Protein 2V6K (pdb70)

B-factor: mean 11.95, std 10.77, range [2.0, 149.64]

InterPro domains:
  IPR004045 Glutathione S-transferase, N-terminal [PF13417] (3-79)
  IPR004045 Glutathione S-transferase, N-terminal [PS50404] (1-80)
  IPR005955 Glutathione S-transferases, class Zeta [TIGR01262] (2-211)
  IPR010987 Glutathione S-transferase, C-terminal-like [PS50405] (85-212)
  IPR034330 Glutathione S-transferases, class Zeta , C-terminal [cd03191] (89-208)
  IPR034333 Glutathione S-transferases, class Zeta , N-terminal [cd03042] (1-73)
  IPR036249 Thioredoxin-like superfamily [SSF52833] (1-84)
  IPR036282 Glutathione S-transferase, C-terminal domain superfamily [SSF47616] (81-210)
  IPR040079 Glutathione transferase family [SFLDS00019] (1-189)

Secondary structure (DSSP, 8-state):
---EEEE-SS-HHHHHHHHHHHHHT---EEEE--TTTTGGGSHHHHHH-TT--S-EEE-SS-EEE-HHHHHHHHHHHS-SS-SS-SSHHHHHHHHHHHHHHHHHTGGGGSHHHHHHHHHHH---HHHHHHHHHHHHHHHHHHHHHHHHH-TT--SSSSTTS--HHHHHHHHHHHHHHHTT---TT-HHHHHHHHHHTTSHHHHHHSGGGSTT--/---EEEE-SS-HHHHHHHHHHHHHT---EEEE--TTTTGGGSHHHHHH-TT--S-EEE-SS-EEE-HHHHHHHHHHHS-SS-SS-SSHHHHHHHHHHHHHHHHHTGGGGSHHHHHHHHHHH---HHHHHHHHHHHHHHHHHHHHHHHHH-TT--SSSSTTS--HHHHHHHHHHHHHHHTT---TT-HHHHHHHHHHHTSHHHHHHSGGGSTT--

Organism: Ralstonia sp. (NCBI:txid54061)

Solvent-accessible surface area: 17285 Å² total; per-residue (Å²): 134,103,15,69,0,33,0,2,44,108,15,27,18,0,6,7,0,0,0,0,0,10,27,18,60,11,114,57,73,40,49,53,10,64,24,43,140,72,50,14,98,116,115,81,9,104,93,58,3,36,23,28,40,16,7,0,0,25,35,39,98,100,24,6,9,17,4,26,1,0,0,17,24,0,27,74,80,77,94,112,60,60,1,19,27,108,80,22,74,2,35,2,56,0,21,4,10,4,9,0,1,2,10,16,0,39,3,0,12,36,84,52,0,6,43,35,0,70,159,75,34,61,11,94,96,76,25,0,47,56,0,0,14,50,10,0,36,42,2,0,80,0,0,19,37,43,4,66,115,42,126,185,51,32,140,6,1,46,21,72,86,24,6,4,0,0,0,11,0,15,6,8,0,83,26,0,122,140,15,152,19,95,17,98,78,8,66,55,0,83,58,0,19,62,14,0,36,125,53,91,12,6,144,118,0,32,16,87,62,13,107,39,30,142,128,98,16,54,0,33,0,3,45,104,14,26,18,0,6,7,0,0,0,0,0,11,26,18,60,11,112,57,71,38,48,53,10,62,24,45,139,72,51,13,97,117,120,80,9,107,93,58,2,35,23,30,40,16,6,0,0,26,37,36,99,101,25,4,10,17,4,27,0,0,0,17,25,0,27,75,79,75,92,112,61,58,1,19,28,107,77,21,79,0,34,2,63,0,21,5,11,4,10,0,1,2,10,16,0,38,3,0,11,35,87,51,0,6,41,35,0,72,159,77,34,62,12,93,96,76,25,0,46,56,0,0,14,52,10,0,35,41,2,0,81,0,0,21,38,43,4,67,114,41,115,173,51,33,123,22,1,41,18,114,79,22,6,5,0,0,0,12,0,15,5,8,0,80,26,0,120,137,16,149,18,92,16,98,75,7,73,56,0,81,58,0,20,58,1,0,34,95,54,90,11,4,144,118,0,32,14,87,62,14,106,38,30,143

CATH classification: 3.40.30.10 (+1 more: 1.20.1050.10)

GO terms:
  GO:1901170 naphthalene catabolic process (P, IDA)
  GO:0050077 maleylpyruvate isomerase activity (F, IDA)

Sequence (428 aa):
AKMKLYNFWRSGTSHRLRIALNLKGVPYEYLAVHLGKEEHLKDAFKALNPQQLVPALDTGAQVLIQSPAIIEWLEEQYPTPALLPADADGRQRVRALAAIVGCDIHPINNRRILEYLRKTFGADEAAINAWCGTWISSAGFDAYEALLAVDPKRGRYSFGDTPTLADCYLVPQVESARRRRFQQVDLTPYPLIRAVDAACGELDAFRRAAPAAQPDSAAKMKLYNFWRSGTSHRLRIALNLKGVPYEYLAVHLGKEEHLKDAFKALNPQQLVPALDTGAQVLIQSPAIIEWLEEQYPTPALLPADADGRQRVRALAAIVGCDIHPINNRRILEYLRKTFGADEAAINAWCGTWISAGFDAYEALLAVDPKRGRYSFGDTPTLADCYLVPQVESARRRRFQVDLTPYPLIRAVDAACGELDAFRRAAPAAQPDSA

Nearest PDB structures (foldseek):
  2jl4-assembly1_B  TM=1.003E+00  e=2.666E-34  Ralstonia sp. U2
  4pxo-assembly1_B  TM=9.660E-01  e=1.598E-17  Methylorubrum extorquens AM1
  3niv-assembly2_C  TM=9.659E-01  e=2.658E-17  Legionella pneumophila subsp. pneumophila str. Philadelphia 1
  3niv-assembly1_B  TM=9.782E-01  e=1.748E-16  Legionella pneumophila subsp. pneumophila str. Philadelphia 1
  3niv-assembly2_D  TM=9.667E-01  e=1.661E-16  Legionella pneumophila subsp. pneumophila str. Philadelphia 1

Structure (mmCIF, N/CA/C/O backbone):
data_2V6K
#
_entry.id   2V6K
#
_cell.length_a   52.659
_cell.length_b   60.340
_cell.length_c   81.680
_cell.angle_alpha   90.00
_cell.angle_beta   93.22
_cell.angle_gamma   90.00
#
_symmetry.space_group_name_H-M   'P 1 21 1'
#
loop_
_entity.id
_entity.type
_entity.pdbx_description
1 polymer 'MALEYLPYRUVATE ISOMERASE'
2 non-polymer GAMMA-GLUTAMYL-S-(1,2-DICARBOXYETHYL)CYSTEINYLGLYCINE
3 non-polymer 'SODIUM ION'
4 non-polymer 'ACETATE ION'
5 water water
#
loop_
_atom_site.group_PDB
_atom_site.id
_atom_site.type_symbol
_atom_site.label_atom_id
_atom_site.label_alt_id
_atom_site.label_comp_id
_atom_site.label_asym_id
_atom_site.label_entity_id
_atom_site.label_seq_id
_atom_site.pdbx_PDB_ins_code
_atom_site.Cartn_x
_atom_site.Cartn_y
_atom_site.Cartn_z
_atom_site.occupancy
_atom_site.B_iso_or_equiv
_atom_site.auth_seq_id
_atom_site.auth_comp_id
_atom_site.auth_asym_id
_atom_site.auth_atom_id
_atom_site.pdbx_PDB_model_num
ATOM 1 N N . ALA A 1 1 ? -13.843 3.186 76.395 1.00 35.93 -1 ALA A N 1
ATOM 2 C CA . ALA A 1 1 ? -13.622 4.331 75.464 1.00 35.17 -1 ALA A CA 1
ATOM 3 C C . ALA A 1 1 ? -12.172 4.797 75.491 1.00 34.18 -1 ALA A C 1
ATOM 4 O O . ALA A 1 1 ? -11.543 4.852 76.551 1.00 35.34 -1 ALA A O 1
ATOM 6 N N . LYS A 1 2 ? -11.649 5.126 74.312 1.00 32.40 0 LYS A N 1
ATOM 7 C CA . LYS A 1 2 ? -10.265 5.585 74.155 1.00 29.53 0 LYS A CA 1
ATOM 8 C C . LYS A 1 2 ? -10.103 6.500 72.939 1.00 25.90 0 LYS A C 1
ATOM 9 O O . LYS A 1 2 ? -10.987 6.567 72.080 1.00 27.30 0 LYS A O 1
ATOM 15 N N . MET A 1 3 ? -8.975 7.205 72.879 1.00 20.53 1 MET A N 1
ATOM 16 C CA . MET A 1 3 ? -8.743 8.190 71.825 1.00 16.35 1 MET A CA 1
ATOM 17 C C . MET A 1 3 ? -8.364 7.582 70.485 1.00 12.67 1 MET A C 1
ATOM 18 O O . MET A 1 3 ? -7.546 6.665 70.407 1.00 11.31 1 MET A O 1
ATOM 23 N N . LYS A 1 4 ? -8.987 8.110 69.437 1.00 8.62 2 LYS A N 1
ATOM 24 C CA . LYS A 1 4 ? -8.779 7.641 68.072 1.00 6.98 2 LYS A CA 1
ATOM 25 C C . LYS A 1 4 ? -8.312 8.814 67.228 1.00 5.90 2 LYS A C 1
ATOM 26 O O . LYS A 1 4 ? -8.989 9.845 67.152 1.00 6.83 2 LYS A O 1
ATOM 32 N N . LEU A 1 5 ? -7.148 8.656 66.608 1.00 5.37 3 LEU A N 1
ATOM 33 C CA . LEU A 1 5 ? -6.575 9.699 65.776 1.00 5.33 3 LEU A CA 1
ATOM 34 C C . LEU A 1 5 ? -6.788 9.387 64.300 1.00 5.01 3 LEU A C 1
ATOM 35 O O . LEU A 1 5 ? -6.171 8.466 63.760 1.00 5.05 3 LEU A O 1
ATOM 40 N N . TYR A 1 6 ? -7.666 10.156 63.660 1.00 4.10 4 TYR A N 1
ATOM 41 C CA . TYR A 1 6 ? -7.907 10.029 62.228 1.00 3.97 4 TYR A CA 1
ATOM 42 C C . TYR A 1 6 ? -6.866 10.867 61.516 1.00 4.20 4 TYR A C 1
ATOM 43 O O . TYR A 1 6 ? -6.854 12.087 61.644 1.00 4.82 4 TYR A O 1
ATOM 52 N N . ASN A 1 7 ? -5.971 10.209 60.789 1.00 4.46 5 ASN A N 1
ATOM 53 C CA . ASN A 1 7 ? -4.819 10.894 60.235 1.00 4.95 5 ASN A CA 1
ATOM 54 C C . ASN A 1 7 ? -4.154 10.089 59.121 1.00 4.95 5 ASN A C 1
ATOM 55 O O . ASN A 1 7 ? -4.675 9.055 58.713 1.00 5.24 5 ASN A O 1
ATOM 60 N N . PHE A 1 8 ? -3.031 10.587 58.610 1.00 4.98 6 PHE A N 1
ATOM 61 C CA . PHE A 1 8 ? -2.370 9.999 57.450 1.00 4.10 6 PHE A CA 1
ATOM 62 C C . PHE A 1 8 ? -0.872 10.128 57.653 1.00 4.76 6 PHE A C 1
ATOM 63 O O . PHE A 1 8 ? -0.404 11.109 58.224 1.00 4.34 6 PHE A O 1
ATOM 71 N N . TRP A 1 9 ? -0.109 9.140 57.193 1.00 4.30 7 TRP A N 1
ATOM 72 C CA . TRP A 1 9 ? 1.330 9.158 57.458 1.00 4.23 7 TRP A CA 1
ATOM 73 C C . TRP A 1 9 ? 2.022 10.411 56.934 1.00 4.47 7 TRP A C 1
ATOM 74 O O . TRP A 1 9 ? 2.688 11.128 57.695 1.00 4.75 7 TRP A O 1
ATOM 85 N N . ARG A 1 10 ? 1.836 10.673 55.644 1.00 4.49 8 ARG A N 1
ATOM 86 C CA . ARG A 1 10 ? 2.509 11.747 54.935 1.00 5.07 8 ARG A CA 1
ATOM 87 C C . ARG A 1 10 ? 1.589 12.962 54.946 1.00 5.50 8 ARG A C 1
ATOM 88 O O . ARG A 1 10 ? 0.997 13.352 53.925 1.00 6.34 8 ARG A O 1
ATOM 96 N N . SER A 1 11 ? 1.454 13.537 56.131 1.00 5.82 9 SER A N 1
ATOM 97 C CA . SER A 1 11 ? 0.580 14.672 56.363 1.00 5.63 9 SER A CA 1
ATOM 98 C C . SER A 1 11 ? 1.205 15.546 57.428 1.00 5.76 9 SER A C 1
ATOM 99 O O . SER A 1 11 ? 1.440 15.084 58.547 1.00 5.84 9 SER A O 1
ATOM 102 N N . GLY A 1 12 ? 1.479 16.799 57.081 1.00 5.28 10 GLY A N 1
ATOM 103 C CA . GLY A 1 12 ? 2.136 17.733 57.988 1.00 5.25 10 GLY A CA 1
ATOM 104 C C . GLY A 1 12 ? 1.352 18.000 59.255 1.00 4.60 10 GLY A C 1
ATOM 105 O O . GLY A 1 12 ? 1.918 18.005 60.342 1.00 5.24 10 GLY A O 1
ATOM 106 N N . THR A 1 13 ? 0.047 18.230 59.123 1.00 4.38 11 THR A N 1
ATOM 107 C CA . THR A 1 13 ? -0.785 18.509 60.293 1.00 4.99 11 THR A CA 1
ATOM 108 C C . THR A 1 13 ? -0.978 17.254 61.136 1.00 5.39 11 THR A C 1
ATOM 109 O O . THR A 1 13 ? -1.101 17.345 62.354 1.00 5.46 11 THR A O 1
ATOM 113 N N . SER A 1 14 ? -1.005 16.084 60.500 1.00 4.90 12 SER A N 1
ATOM 114 C CA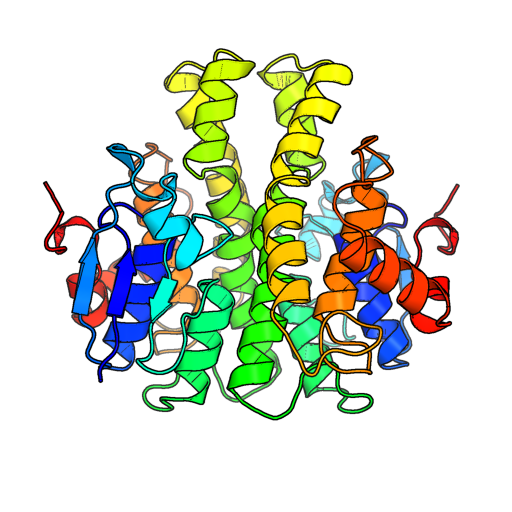 . SER A 1 14 ? -1.059 14.826 61.250 1.00 4.59 12 SER A CA 1
ATOM 115 C C . SER A 1 14 ? 0.221 14.633 62.048 1.00 4.74 12 SER A C 1
ATOM 116 O O . SER A 1 14 ? 0.183 14.307 63.231 1.00 5.17 12 SER A O 1
ATOM 119 N N . HIS A 1 15 ? 1.353 14.820 61.379 1.00 4.49 13 HIS A N 1
ATOM 120 C CA . HIS A 1 15 ? 2.687 14.730 61.969 1.00 4.25 13 HIS A CA 1
ATOM 121 C C . HIS A 1 15 ? 2.804 15.683 63.166 1.00 4.33 13 HIS A C 1
ATOM 122 O O . HIS A 1 15 ? 3.264 15.280 64.244 1.00 4.26 13 HIS A O 1
ATOM 129 N N . ARG A 1 16 ? 2.361 16.927 62.971 1.00 4.50 14 ARG A N 1
ATOM 130 C CA . ARG A 1 16 ? 2.338 17.955 64.010 1.00 4.88 14 ARG A CA 1
ATOM 131 C C . ARG A 1 16 ? 1.626 17.466 65.275 1.00 5.07 14 ARG A C 1
ATOM 132 O O . ARG A 1 16 ? 2.153 17.572 66.390 1.00 5.23 14 ARG A O 1
ATOM 140 N N . LEU A 1 17 ? 0.428 16.924 65.096 1.00 4.42 15 LEU A N 1
ATOM 141 C CA . LEU A 1 17 ? -0.353 16.448 66.227 1.00 4.43 15 LEU A CA 1
ATOM 142 C C . LEU A 1 17 ? 0.243 15.178 66.839 1.00 4.73 15 LEU A C 1
ATOM 143 O O . LEU A 1 17 ? 0.240 15.017 68.068 1.00 5.04 15 LEU A O 1
ATOM 148 N N . ARG A 1 18 ? 0.771 14.289 66.002 1.00 4.31 16 ARG A N 1
ATOM 149 C CA . ARG A 1 18 ? 1.415 13.083 66.526 1.00 4.51 16 ARG A CA 1
ATOM 150 C C . ARG A 1 18 ? 2.579 13.433 67.441 1.00 4.44 16 ARG A C 1
ATOM 151 O O . ARG A 1 18 ? 2.768 12.787 68.471 1.00 5.22 16 ARG A O 1
ATOM 159 N N . ILE A 1 19 ? 3.358 14.454 67.080 1.00 4.44 17 ILE A N 1
ATOM 160 C CA . ILE A 1 19 ? 4.474 14.869 67.936 1.00 3.94 17 ILE A CA 1
ATOM 161 C C . ILE A 1 19 ? 3.954 15.301 69.304 1.00 4.30 17 ILE A C 1
ATOM 162 O O . ILE A 1 19 ? 4.477 14.871 70.329 1.00 4.34 17 ILE A O 1
ATOM 167 N N . ALA A 1 20 ? 2.923 16.139 69.315 1.00 4.60 18 ALA A N 1
ATOM 168 C CA . ALA A 1 20 ? 2.359 16.642 70.569 1.00 4.63 18 ALA A CA 1
ATOM 169 C C . ALA A 1 20 ? 1.811 15.503 71.431 1.00 4.81 18 ALA A C 1
ATOM 170 O O . ALA A 1 20 ? 2.078 15.449 72.635 1.00 5.38 18 ALA A O 1
ATOM 172 N N . LEU A 1 21 ? 1.061 14.587 70.821 1.00 4.55 19 LEU A N 1
ATOM 173 C CA . LEU A 1 21 ? 0.539 13.426 71.543 1.00 4.86 19 LEU A CA 1
ATOM 174 C C . LEU A 1 21 ? 1.663 12.595 72.141 1.00 5.08 19 LEU A C 1
ATOM 175 O O . LEU A 1 21 ? 1.578 12.185 73.299 1.00 5.01 19 LEU A O 1
ATOM 180 N N . ASN A 1 22 ? 2.714 12.354 71.360 1.00 5.18 20 ASN A N 1
ATOM 181 C CA . ASN A 1 22 ? 3.843 11.553 71.836 1.00 5.65 20 ASN A CA 1
ATOM 182 C C . ASN A 1 22 ? 4.605 12.239 72.960 1.00 4.89 20 ASN A C 1
ATOM 183 O O . ASN A 1 22 ? 5.014 11.582 73.922 1.00 5.84 20 ASN A O 1
ATOM 188 N N . LEU A 1 23 ? 4.785 13.553 72.859 1.00 5.25 21 LEU A N 1
ATOM 189 C CA . LEU A 1 23 ? 5.466 14.286 73.921 1.00 6.29 21 LEU A CA 1
ATOM 190 C C . LEU A 1 23 ? 4.695 14.186 75.231 1.00 6.57 21 LEU A C 1
ATOM 191 O O . LEU A 1 23 ? 5.295 14.096 76.304 1.00 7.57 21 LEU A O 1
ATOM 196 N N . LYS A 1 24 ? 3.369 14.174 75.141 1.00 5.94 22 LYS A N 1
ATOM 197 C CA . LYS A 1 24 ? 2.515 14.049 76.321 1.00 5.19 22 LYS A CA 1
ATOM 198 C C . LYS A 1 24 ? 2.392 12.606 76.815 1.00 6.00 22 LYS A C 1
ATOM 199 O O . LYS A 1 24 ? 1.898 12.366 77.915 1.00 6.63 22 LYS A O 1
ATOM 205 N N . GLY A 1 25 ? 2.825 11.647 75.998 1.00 5.74 23 GLY A N 1
ATOM 206 C CA . GLY A 1 25 ? 2.712 10.225 76.344 1.00 5.97 23 GLY A CA 1
ATOM 207 C C . GLY A 1 25 ? 1.274 9.735 76.361 1.00 6.67 23 GLY A C 1
ATOM 208 O O . GLY A 1 25 ? 0.934 8.787 77.070 1.00 6.88 23 GLY A O 1
ATOM 209 N N . VAL A 1 26 ? 0.426 10.391 75.576 1.00 7.13 24 VAL A N 1
ATOM 210 C CA . VAL A 1 26 ? -0.991 10.060 75.506 1.00 8.82 24 VAL A CA 1
ATOM 211 C C . VAL A 1 26 ? -1.209 8.941 74.484 1.00 9.25 24 VAL A C 1
ATOM 212 O O . VAL A 1 26 ? -0.859 9.109 73.311 1.00 10.78 24 VAL A O 1
ATOM 216 N N . PRO A 1 27 ? -1.784 7.800 74.924 1.00 9.81 25 PRO A N 1
ATOM 217 C CA . PRO A 1 27 ? -2.042 6.700 73.993 1.00 9.82 25 PRO A CA 1
ATOM 218 C C . PRO A 1 27 ? -3.190 7.024 73.041 1.00 9.43 25 PRO A C 1
ATOM 219 O O . PRO A 1 27 ? -4.122 7.741 73.410 1.00 10.34 25 PRO A O 1
ATOM 223 N N . TYR A 1 28 ? -3.112 6.502 71.823 1.00 9.32 26 TYR A N 1
ATOM 224 C CA . TYR A 1 28 ? -4.176 6.691 70.843 1.00 8.88 26 TYR A CA 1
ATOM 225 C C . TYR A 1 28 ? -4.179 5.567 69.834 1.00 8.97 26 TYR A C 1
ATOM 226 O O . TYR A 1 28 ? -3.134 4.978 69.549 1.00 9.41 26 TYR A O 1
ATOM 235 N N . GLU A 1 29 ? -5.364 5.276 69.306 1.00 8.15 27 GLU A N 1
ATOM 236 C CA . GLU A 1 29 ? -5.500 4.358 68.185 1.00 8.06 27 GLU A CA 1
ATOM 237 C C . GLU A 1 29 ? -5.288 5.136 66.895 1.00 7.59 27 GLU A C 1
ATOM 238 O O . GLU A 1 29 ? -5.889 6.190 66.696 1.00 8.43 27 GLU A O 1
ATOM 244 N N . TYR A 1 30 ? -4.428 4.610 66.030 1.00 6.95 28 TYR A N 1
ATOM 245 C CA . TYR A 1 30 ? -4.129 5.230 64.743 1.00 6.79 28 TYR A CA 1
ATOM 246 C C . TYR A 1 30 ? -5.144 4.750 63.716 1.00 6.11 28 TYR A C 1
ATOM 247 O O . TYR A 1 30 ? -5.180 3.564 63.377 1.00 6.95 28 TYR A O 1
ATOM 256 N N . LEU A 1 31 ? -5.968 5.674 63.227 1.00 5.98 29 LEU A N 1
ATOM 257 C CA . LEU A 1 31 ? -6.944 5.347 62.203 1.00 6.91 29 LEU A CA 1
ATOM 258 C C . LEU A 1 31 ? -6.589 6.082 60.923 1.00 6.46 29 LEU A C 1
ATOM 259 O O . LEU A 1 31 ? -6.764 7.299 60.806 1.00 6.53 29 LEU A O 1
ATOM 264 N N . ALA A 1 32 ? -6.066 5.326 59.966 1.00 6.43 30 ALA A N 1
ATOM 265 C CA . ALA A 1 32 ? -5.584 5.887 58.717 1.00 6.28 30 ALA A CA 1
ATOM 266 C C . ALA A 1 32 ? -6.740 6.341 57.849 1.00 6.15 30 ALA A C 1
ATOM 267 O O . ALA A 1 32 ? -7.716 5.611 57.654 1.00 6.98 30 ALA A O 1
ATOM 269 N N . VAL A 1 33 ? -6.616 7.561 57.344 1.00 5.06 31 VAL A N 1
ATOM 270 C CA . VAL A 1 33 ? -7.527 8.096 56.350 1.00 5.43 31 VAL A CA 1
ATOM 271 C C . VAL A 1 33 ? -6.649 8.361 55.138 1.00 5.75 31 VAL A C 1
ATOM 272 O O . VAL A 1 33 ? -5.798 9.254 55.155 1.00 6.44 31 VAL A O 1
ATOM 276 N N . HIS A 1 34 ? -6.831 7.549 54.098 1.00 4.95 32 HIS A N 1
ATOM 277 C CA . HIS A 1 34 ? -5.920 7.576 52.963 1.00 4.99 32 HIS A CA 1
ATOM 278 C C . HIS A 1 34 ? -6.224 8.745 52.031 1.00 5.14 32 HIS A C 1
ATOM 279 O O . HIS A 1 34 ? -7.170 8.701 51.240 1.00 5.15 32 HIS A O 1
ATOM 286 N N . LEU A 1 35 ? -5.421 9.797 52.138 1.00 4.56 33 LEU A N 1
ATOM 287 C CA . LEU A 1 35 ? -5.659 11.016 51.373 1.00 5.07 33 LEU A CA 1
ATOM 288 C C . LEU A 1 35 ? -5.443 10.833 49.879 1.00 4.94 33 LEU A C 1
ATOM 289 O O . LEU A 1 35 ? -6.103 11.485 49.074 1.00 5.24 33 LEU A O 1
ATOM 294 N N . GLY A 1 36 ? -4.521 9.945 49.513 1.00 5.39 34 GLY A N 1
ATOM 295 C CA . GLY A 1 36 ? -4.281 9.653 48.097 1.00 5.14 34 GLY A CA 1
ATOM 296 C C . GLY A 1 36 ? -5.491 9.010 47.436 1.00 4.76 34 GLY A C 1
ATOM 297 O O . GLY A 1 36 ? -5.797 9.276 46.267 1.00 5.19 34 GLY A O 1
ATOM 298 N N . LYS A 1 37 ? -6.178 8.157 48.195 1.00 4.47 35 LYS A N 1
ATOM 299 C CA . LYS A 1 37 ? -7.424 7.529 47.756 1.00 4.75 35 LYS A CA 1
ATOM 300 C C . LYS A 1 37 ? -8.620 8.448 47.989 1.00 5.04 35 LYS A C 1
ATOM 301 O O . LYS A 1 37 ? -9.764 8.055 47.745 1.00 6.58 35 LYS A O 1
ATOM 307 N N . GLU A 1 38 ? -8.349 9.657 48.488 1.00 5.17 36 GLU A N 1
ATOM 308 C CA . GLU A 1 38 ? -9.375 10.668 48.771 1.00 6.25 36 GLU A CA 1
ATOM 309 C C . GLU A 1 38 ? -10.452 10.179 49.750 1.00 5.82 36 GLU A C 1
ATOM 310 O O . GLU A 1 38 ? -11.625 10.559 49.667 1.00 6.40 36 GLU A O 1
ATOM 316 N N . GLU A 1 39 ? -10.022 9.365 50.711 1.00 5.33 37 GLU A N 1
ATOM 317 C CA . GLU A 1 39 ? -10.932 8.855 51.735 1.00 5.09 37 GLU A CA 1
ATOM 318 C C . GLU A 1 39 ? -11.517 9.963 52.599 1.00 6.09 37 GLU A C 1
ATOM 319 O O . GLU A 1 39 ? -12.629 9.826 53.120 1.00 7.05 37 GLU A O 1
ATOM 325 N N . HIS A 1 40 ? -10.783 11.066 52.727 1.00 4.93 38 HIS A N 1
ATOM 326 C CA . HIS A 1 40 ? -11.258 12.200 53.505 1.00 5.56 38 HIS A CA 1
ATOM 327 C C . HIS A 1 40 ? -12.418 12.924 52.838 1.00 6.02 38 HIS A C 1
ATOM 328 O O . HIS A 1 40 ? -13.148 13.657 53.505 1.00 6.56 38 HIS A O 1
ATOM 335 N N . LEU A 1 41 ? -12.596 12.698 51.536 1.00 6.06 39 LEU A N 1
ATOM 336 C CA . LEU A 1 41 ? -13.637 13.380 50.772 1.00 6.97 39 LEU A CA 1
ATOM 337 C C . LEU A 1 41 ? -14.917 12.552 50.676 1.00 7.63 39 LEU A C 1
ATOM 338 O O . LEU A 1 41 ? -15.880 12.962 50.018 1.00 9.13 39 LEU A O 1
ATOM 343 N N . LYS A 1 42 ? -14.928 11.404 51.352 1.00 7.76 40 LYS A N 1
ATOM 344 C CA . LYS A 1 42 ? -16.107 10.539 51.406 1.00 8.79 40 LYS A CA 1
ATOM 345 C C . LYS A 1 42 ? -17.047 10.959 52.529 1.00 8.95 40 LYS A C 1
ATOM 346 O O . LYS A 1 42 ? -16.623 11.584 53.499 1.00 9.19 40 LYS A O 1
ATOM 352 N N . ASP A 1 43 ? -18.323 10.597 52.396 1.00 9.33 41 ASP A N 1
ATOM 353 C CA . ASP A 1 43 ? -19.338 10.963 53.384 1.00 9.54 41 ASP A CA 1
ATOM 354 C C . ASP A 1 43 ? -19.059 10.399 54.776 1.00 9.12 41 ASP A C 1
ATOM 355 O O . ASP A 1 43 ? -19.398 11.032 55.775 1.00 9.53 41 ASP A O 1
ATOM 360 N N . ALA A 1 44 ? -18.438 9.222 54.839 1.00 8.83 42 ALA A N 1
ATOM 361 C CA . ALA A 1 44 ? -18.099 8.607 56.124 1.00 9.35 42 ALA A CA 1
ATOM 362 C C . ALA A 1 44 ? -17.174 9.501 56.948 1.00 9.16 42 ALA A C 1
ATOM 363 O O . ALA A 1 44 ? -17.376 9.666 58.152 1.00 10.42 42 ALA A O 1
ATOM 365 N N . PHE A 1 45 ? -16.171 10.093 56.306 1.00 8.37 43 PHE A N 1
ATOM 366 C CA . PHE A 1 45 ? -15.305 11.019 57.028 1.00 8.00 43 PHE A CA 1
ATOM 367 C C . PHE A 1 45 ? -15.981 12.366 57.289 1.00 8.26 43 PHE A C 1
ATOM 368 O O . PHE A 1 45 ? -15.752 12.980 58.330 1.00 8.07 43 PHE A O 1
ATOM 376 N N . LYS A 1 46 ? -16.830 12.810 56.364 1.00 8.36 44 LYS A N 1
ATOM 377 C CA . LYS A 1 46 ? -17.584 14.054 56.556 1.00 8.89 44 LYS A CA 1
ATOM 378 C C . LYS A 1 46 ? -18.444 14.002 57.822 1.00 9.47 44 LYS A C 1
ATOM 379 O O . LYS A 1 46 ? -18.586 15.002 58.529 1.00 10.35 44 LYS A O 1
ATOM 385 N N . ALA A 1 47 ? -19.000 12.827 58.108 1.00 9.78 45 ALA A N 1
ATOM 386 C CA . ALA A 1 47 ? -19.810 12.621 59.308 1.00 9.69 45 ALA A CA 1
ATOM 387 C C . ALA A 1 47 ? -19.008 12.852 60.588 1.00 11.22 45 ALA A C 1
ATOM 388 O O . ALA A 1 47 ? -19.566 13.270 61.603 1.00 12.71 45 ALA A O 1
ATOM 390 N N . LEU A 1 48 ? -17.707 12.577 60.533 1.00 11.10 46 LEU A N 1
ATOM 391 C CA . LEU A 1 48 ? -16.817 12.804 61.666 1.00 11.73 46 LEU A CA 1
ATOM 392 C C . LEU A 1 48 ? -16.358 14.257 61.702 1.00 11.20 46 LEU A C 1
ATOM 393 O O . LEU A 1 48 ? -16.384 14.895 62.756 1.00 12.62 46 LEU A O 1
ATOM 398 N N . ASN A 1 49 ? -15.953 14.770 60.539 1.00 9.28 47 ASN A N 1
ATOM 399 C CA . ASN A 1 49 ? -15.410 16.117 60.399 1.00 7.72 47 ASN A CA 1
ATOM 400 C C . ASN A 1 49 ? -15.985 16.815 59.163 1.00 8.11 47 ASN A C 1
ATOM 401 O O . ASN A 1 49 ? -15.607 16.485 58.039 1.00 7.48 47 ASN A O 1
ATOM 406 N N . PRO A 1 50 ? -16.866 17.816 59.361 1.00 8.73 48 PRO A N 1
ATOM 407 C CA . PRO A 1 50 ? -17.514 18.408 58.187 1.00 8.43 48 PRO A CA 1
ATOM 408 C C . PRO A 1 50 ? -16.532 19.145 57.276 1.00 7.93 48 PRO A C 1
ATOM 409 O O . PRO A 1 50 ? -16.830 19.383 56.103 1.00 8.66 48 PRO A O 1
ATOM 413 N N . GLN A 1 51 ? -15.370 19.498 57.815 1.00 5.99 49 GLN A N 1
ATOM 414 C CA . GLN A 1 51 ? -14.344 20.163 57.035 1.00 5.52 49 GLN A CA 1
ATOM 415 C C . GLN A 1 51 ? -13.582 19.201 56.109 1.00 5.85 49 GLN A C 1
ATOM 416 O O . GLN A 1 51 ? -12.935 19.634 55.156 1.00 6.07 49 GLN A O 1
ATOM 422 N N . GLN A 1 52 ? -13.654 17.903 56.395 1.00 5.64 50 GLN A N 1
ATOM 423 C CA . GLN A 1 52 ? -13.043 16.878 55.536 1.00 6.06 50 GLN A CA 1
ATOM 424 C C . GLN A 1 52 ? -11.543 17.093 55.320 1.00 6.22 50 GLN A C 1
ATOM 425 O O . GLN A 1 52 ? -11.020 17.002 54.203 1.00 7.00 50 GLN A O 1
ATOM 431 N N . LEU A 1 53 ? -10.860 17.387 56.423 1.00 6.03 51 LEU A N 1
ATOM 432 C CA . LEU A 1 53 ? -9.402 17.462 56.464 1.00 6.29 51 LEU A CA 1
ATOM 433 C C . LEU A 1 53 ? -8.901 16.658 57.652 1.00 6.12 51 LEU A C 1
ATOM 434 O O . LEU A 1 53 ? -9.666 16.356 58.576 1.00 7.55 51 LEU A O 1
ATOM 439 N N . VAL A 1 54 ? -7.621 16.303 57.625 1.00 5.62 52 VAL A N 1
ATOM 440 C CA . VAL A 1 54 ? -7.014 15.603 58.759 1.00 5.64 52 VAL A CA 1
ATOM 441 C C . VAL A 1 54 ? -6.002 16.505 59.470 1.00 5.75 52 VAL A C 1
ATOM 442 O O . VAL A 1 54 ? -5.444 17.417 58.856 1.00 5.30 52 VAL A O 1
ATOM 446 N N . PRO A 1 55 ? -5.761 16.267 60.769 1.00 5.08 53 PRO A N 1
ATOM 447 C CA . PRO A 1 55 ? -6.315 15.222 61.623 1.00 4.94 53 PRO A CA 1
ATOM 448 C C . PRO A 1 55 ? -7.640 15.574 62.289 1.00 4.98 53 PRO A C 1
ATOM 449 O O . PRO A 1 55 ? -8.024 16.743 62.355 1.00 6.26 53 PRO A O 1
ATOM 453 N N . ALA A 1 56 ? -8.311 14.536 62.779 1.00 6.03 54 ALA A N 1
ATOM 454 C CA . ALA A 1 56 ? -9.411 14.676 63.718 1.00 5.25 54 ALA A CA 1
ATOM 455 C C . ALA A 1 56 ? -9.129 13.720 64.861 1.00 5.43 54 ALA A C 1
ATOM 456 O O . ALA A 1 56 ? -8.596 12.634 64.649 1.00 6.28 54 ALA A O 1
ATOM 458 N N . LEU A 1 57 ? -9.478 14.130 66.074 1.00 5.52 55 LEU A N 1
ATOM 459 C CA . LEU A 1 57 ? -9.198 13.331 67.255 1.00 5.44 55 LEU A CA 1
ATOM 460 C C . LEU A 1 57 ? -10.497 13.031 67.983 1.00 5.12 55 LEU A C 1
ATOM 461 O O . LEU A 1 57 ? -11.134 13.935 68.534 1.00 5.38 55 LEU A O 1
ATOM 466 N N . ASP A 1 58 ? -10.892 11.761 67.974 1.00 6.09 56 ASP A N 1
ATOM 467 C CA . ASP A 1 58 ? -12.052 11.323 68.728 1.00 7.66 56 ASP A CA 1
ATOM 468 C C . ASP A 1 58 ? -11.568 11.016 70.136 1.00 8.32 56 ASP A C 1
ATOM 469 O O . ASP A 1 58 ? -10.767 10.105 70.333 1.00 9.43 56 ASP A O 1
ATOM 474 N N . THR A 1 59 ? -12.041 11.790 71.111 1.00 8.85 57 THR A N 1
ATOM 475 C CA . THR A 1 59 ? -11.623 11.607 72.500 1.00 11.26 57 THR A CA 1
ATOM 476 C C . THR A 1 59 ? -12.327 10.429 73.164 1.00 12.50 57 THR A C 1
ATOM 477 O O . THR A 1 59 ? -11.939 10.000 74.252 1.00 14.12 57 THR A O 1
ATOM 481 N N . GLY A 1 60 ? -13.356 9.911 72.501 1.00 13.08 58 GLY A N 1
ATOM 482 C CA . GLY A 1 60 ? -14.226 8.892 73.081 1.00 14.83 58 GLY A CA 1
ATOM 483 C C . GLY A 1 60 ? -15.550 9.509 73.486 1.00 16.04 58 GLY A C 1
ATOM 484 O O . GLY A 1 60 ? -16.551 8.806 73.647 1.00 17.34 58 GLY A O 1
ATOM 485 N N . ALA A 1 61 ? -15.544 10.829 73.660 1.00 16.61 59 ALA A N 1
ATOM 486 C CA . ALA A 1 61 ? -16.742 11.590 73.997 1.00 17.83 59 ALA A CA 1
ATOM 487 C C . ALA A 1 61 ? -17.185 12.486 72.839 1.00 18.04 59 ALA A C 1
ATOM 488 O O . ALA A 1 61 ? -18.382 12.683 72.624 1.00 19.08 59 ALA A O 1
ATOM 490 N N . GLN A 1 62 ? -16.218 13.030 72.100 1.00 18.34 60 GLN A N 1
ATOM 491 C CA . GLN A 1 62 ? -16.510 13.850 70.920 1.00 17.56 60 GLN A CA 1
ATOM 492 C C . GLN A 1 62 ? -15.317 13.893 69.964 1.00 15.03 60 GLN A C 1
ATOM 493 O O . GLN A 1 62 ? -14.207 13.503 70.331 1.00 14.11 60 GLN A O 1
ATOM 499 N N . VAL A 1 63 ? -15.567 14.352 68.739 1.00 13.91 61 VAL A N 1
ATOM 500 C CA . VAL A 1 63 ? -14.530 14.491 67.719 1.00 11.68 61 VAL A CA 1
ATOM 501 C C . VAL A 1 63 ? -14.025 15.930 67.649 1.00 10.68 61 VAL A C 1
ATOM 502 O O . VAL A 1 63 ? -14.780 16.866 67.360 1.00 13.19 61 VAL A O 1
ATOM 506 N N . LEU A 1 64 ? -12.739 16.090 67.929 1.00 6.63 62 LEU A N 1
ATOM 507 C CA . LEU A 1 64 ? -12.082 17.384 67.874 1.00 6.68 62 LEU A CA 1
ATOM 508 C C . LEU A 1 64 ? -11.430 17.575 66.523 1.00 5.28 62 LEU A C 1
ATOM 509 O O . LEU A 1 64 ? -10.859 16.635 65.962 1.00 5.66 62 LEU A O 1
ATOM 514 N N . ILE A 1 65 ? -11.518 18.794 66.008 1.00 4.41 63 ILE A N 1
ATOM 515 C CA . ILE A 1 65 ? -10.843 19.147 64.765 1.00 4.84 63 ILE A CA 1
ATOM 516 C C . ILE A 1 65 ? -9.927 20.344 64.992 1.00 4.82 63 ILE A C 1
ATOM 517 O O . ILE A 1 65 ? -9.970 20.975 66.053 1.00 5.25 63 ILE A O 1
ATOM 522 N N . GLN A 1 66 ? -9.112 20.642 63.980 1.00 4.49 64 GLN A N 1
ATOM 523 C CA . GLN A 1 66 ? -8.155 21.758 63.976 1.00 4.66 64 GLN A CA 1
ATOM 524 C C . GLN A 1 66 ? -6.941 21.507 64.859 1.00 4.86 64 GLN A C 1
ATOM 525 O O . GLN A 1 66 ? -6.975 21.742 66.076 1.00 5.07 64 GLN A O 1
ATOM 531 N N . SER A 1 67 ? -5.853 21.043 64.248 1.00 5.10 65 SER A N 1
ATOM 532 C CA . SER A 1 67 ? -4.659 20.733 65.028 1.00 4.81 65 SER A CA 1
ATOM 533 C C . SER A 1 67 ? -4.205 21.862 65.974 1.00 5.11 65 SER A C 1
ATOM 534 O O . SER A 1 67 ? -3.789 21.562 67.086 1.00 5.34 65 SER A O 1
ATOM 537 N N . PRO A 1 68 ? -4.286 23.152 65.566 1.00 4.62 66 PRO A N 1
ATOM 538 C CA . PRO A 1 68 ? -3.853 24.152 66.552 1.00 4.84 66 PRO A CA 1
ATOM 539 C C . PRO A 1 68 ? -4.680 24.139 67.837 1.00 5.32 66 PRO A C 1
ATOM 540 O O . PRO A 1 68 ? -4.126 24.281 68.937 1.00 5.40 66 PRO A O 1
ATOM 544 N N . ALA A 1 69 ? -5.993 23.970 67.689 1.00 4.70 67 ALA A N 1
ATOM 545 C CA . ALA A 1 69 ? -6.915 23.922 68.822 1.00 4.53 67 ALA A CA 1
ATOM 546 C C . ALA A 1 69 ? -6.757 22.633 69.629 1.00 4.76 67 ALA A C 1
ATOM 547 O O . ALA A 1 69 ? -6.807 22.652 70.870 1.00 5.26 67 ALA A O 1
ATOM 549 N N . ILE A 1 70 ? -6.580 21.514 68.931 1.00 5.11 68 ILE A N 1
ATOM 550 C CA . ILE A 1 70 ? -6.355 20.237 69.601 1.00 5.16 68 ILE A CA 1
ATOM 551 C C . ILE A 1 70 ? -5.070 20.281 70.419 1.00 5.14 68 ILE A C 1
ATOM 552 O O . ILE A 1 70 ? -5.047 19.811 71.559 1.00 4.97 68 ILE A O 1
ATOM 557 N N . ILE A 1 71 ? -4.005 20.835 69.851 1.00 5.23 69 ILE A N 1
ATOM 558 C CA . ILE A 1 71 ? -2.732 20.901 70.570 1.00 5.73 69 ILE A CA 1
ATOM 559 C C . ILE A 1 71 ? -2.820 21.790 71.816 1.00 5.15 69 ILE A C 1
ATOM 560 O O . ILE A 1 71 ? -2.307 21.415 72.881 1.00 5.89 69 ILE A O 1
ATOM 565 N N . GLU A 1 72 ? -3.496 22.937 71.711 1.00 4.91 70 GLU A N 1
ATOM 566 C CA . GLU A 1 72 ? -3.745 23.781 72.888 1.00 5.14 70 GLU A CA 1
ATOM 567 C C . GLU A 1 72 ? -4.562 23.037 73.952 1.00 5.42 70 GLU A C 1
ATOM 568 O O . GLU A 1 72 ? -4.302 23.173 75.155 1.00 5.83 70 GLU A O 1
ATOM 574 N N . TRP A 1 73 ? -5.536 22.245 73.506 1.00 4.83 71 TRP A N 1
ATOM 575 C CA . TRP A 1 73 ? -6.339 21.404 74.399 1.00 5.03 71 TRP A CA 1
ATOM 576 C C . TRP A 1 73 ? -5.475 20.355 75.109 1.00 5.35 71 TRP A C 1
ATOM 577 O O . TRP A 1 73 ? -5.589 20.175 76.325 1.00 5.24 71 TRP A O 1
ATOM 588 N N . LEU A 1 74 ? -4.596 19.686 74.362 1.00 5.04 72 LEU A N 1
ATOM 589 C CA . LEU 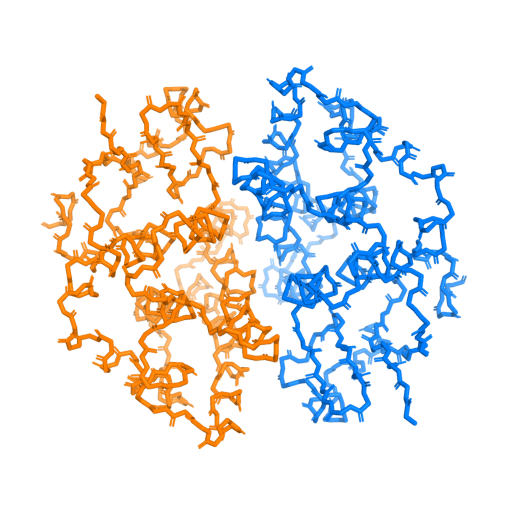A 1 74 ? -3.665 18.721 74.958 1.00 5.90 72 LEU A CA 1
ATOM 590 C C . LEU A 1 74 ? -2.787 19.358 76.019 1.00 6.29 72 LEU A C 1
ATOM 591 O O . LEU A 1 74 ? -2.551 18.759 77.068 1.00 6.36 72 LEU A O 1
ATOM 596 N N . GLU A 1 75 ? -2.296 20.565 75.751 1.00 6.78 73 GLU A N 1
ATOM 597 C CA . GLU A 1 75 ? -1.422 21.252 76.695 1.00 7.36 73 GLU A CA 1
ATOM 598 C C . GLU A 1 75 ? -2.125 21.488 78.031 1.00 7.92 73 GLU A C 1
ATOM 599 O O . GLU A 1 75 ? -1.521 21.324 79.094 1.00 9.29 73 GLU A O 1
ATOM 605 N N . GLU A 1 76 ? -3.403 21.849 77.972 1.00 8.91 74 GLU A N 1
ATOM 606 C CA . GLU A 1 76 ? -4.180 22.139 79.175 1.00 10.05 74 GLU A CA 1
ATOM 607 C C . GLU A 1 76 ? -4.639 20.861 79.885 1.00 9.76 74 GLU A C 1
ATOM 608 O O . GLU A 1 76 ? -4.674 20.803 81.117 1.00 10.70 74 GLU A O 1
ATOM 614 N N . GLN A 1 77 ? -4.980 19.838 79.105 1.00 7.59 75 GLN A N 1
ATOM 615 C CA . GLN A 1 77 ? -5.539 18.594 79.638 1.00 8.30 75 GLN A CA 1
ATOM 616 C C . GLN A 1 77 ? -4.488 17.661 80.224 1.00 6.55 75 GLN A C 1
ATOM 617 O O . GLN A 1 77 ? -4.770 16.925 81.177 1.00 7.22 75 GLN A O 1
ATOM 623 N N . TYR A 1 78 ? -3.292 17.687 79.641 1.00 6.71 76 TYR A N 1
ATOM 624 C CA . TYR A 1 78 ? -2.192 16.810 80.020 1.00 6.08 76 TYR A CA 1
ATOM 625 C C . TYR A 1 78 ? -0.986 17.686 80.320 1.00 7.34 76 TYR A C 1
ATOM 626 O O . TYR A 1 78 ? -0.176 17.945 79.440 1.00 7.74 76 TYR A O 1
ATOM 635 N N . PRO A 1 79 ? -0.873 18.175 81.565 1.00 7.16 77 PRO A N 1
ATOM 636 C CA . PRO A 1 79 ? 0.109 19.233 81.837 1.00 7.57 77 PRO A CA 1
ATOM 637 C C . PRO A 1 79 ? 1.585 18.902 81.586 1.00 7.96 77 PRO A C 1
ATOM 638 O O . PRO A 1 79 ? 2.333 19.788 81.179 1.00 8.37 77 PRO A O 1
ATOM 642 N N . THR A 1 80 ? 1.996 17.660 81.808 1.00 7.29 78 THR A N 1
ATOM 643 C CA . THR A 1 80 ? 3.414 17.309 81.834 1.00 7.63 78 THR A CA 1
ATOM 644 C C . THR A 1 80 ? 3.793 16.412 80.659 1.00 8.15 78 THR A C 1
ATOM 645 O O . THR A 1 80 ? 3.102 15.433 80.394 1.00 8.25 78 THR A O 1
ATOM 649 N N . PRO A 1 81 ? 4.880 16.746 79.937 1.00 7.85 79 PRO A N 1
ATOM 650 C CA . PRO A 1 81 ? 5.710 17.943 80.059 1.00 7.92 79 PRO A CA 1
ATOM 651 C C . PRO A 1 81 ? 5.029 19.137 79.407 1.00 7.95 79 PRO A C 1
ATOM 652 O O . PRO A 1 81 ? 4.308 18.978 78.422 1.00 7.63 79 PRO A O 1
ATOM 656 N N . ALA A 1 82 ? 5.269 20.326 79.946 1.00 7.85 80 ALA A N 1
ATOM 657 C CA . ALA A 1 82 ? 4.678 21.537 79.391 1.00 8.00 80 ALA A CA 1
ATOM 658 C C . ALA A 1 82 ? 5.205 21.806 77.985 1.00 9.05 80 ALA A C 1
ATOM 659 O O . ALA A 1 82 ? 6.418 21.765 77.754 1.00 11.68 80 ALA A O 1
ATOM 661 N N . LEU A 1 83 ? 4.290 22.074 77.056 1.00 6.95 81 LEU A N 1
ATOM 662 C CA . LEU A 1 83 ? 4.657 22.465 75.689 1.00 7.86 81 LEU A CA 1
ATOM 663 C C . LEU A 1 83 ? 4.510 23.966 75.449 1.00 7.13 81 LEU A C 1
ATOM 664 O O . LEU A 1 83 ? 4.804 24.462 74.361 1.00 8.06 81 LEU A O 1
ATOM 669 N N . LEU A 1 84 ? 4.050 24.685 76.466 1.00 7.68 82 LEU A N 1
ATOM 670 C CA . LEU A 1 84 ? 4.024 26.143 76.434 1.00 8.26 82 LEU A CA 1
ATOM 671 C C . LEU A 1 84 ? 4.693 26.672 77.686 1.00 9.41 82 LEU A C 1
ATOM 672 O O . LEU A 1 84 ? 4.560 26.074 78.752 1.00 10.11 82 LEU A O 1
ATOM 677 N N . PRO A 1 85 ? 5.429 27.789 77.567 1.00 9.41 83 PRO A N 1
ATOM 678 C CA . PRO A 1 85 ? 6.004 28.377 78.774 1.00 10.40 83 PRO A CA 1
ATOM 679 C C . PRO A 1 85 ? 4.941 29.020 79.658 1.00 10.64 83 PRO A C 1
ATOM 680 O O . PRO A 1 85 ? 3.796 29.196 79.234 1.00 11.04 83 PRO A O 1
ATOM 684 N N . ALA A 1 86 ? 5.328 29.360 80.880 1.00 11.04 84 ALA A N 1
ATOM 685 C CA . ALA A 1 86 ? 4.391 29.853 81.880 1.00 12.08 84 ALA A CA 1
ATOM 686 C C . ALA A 1 86 ? 4.149 31.359 81.805 1.00 12.80 84 ALA A C 1
ATOM 687 O O . ALA A 1 86 ? 3.122 31.845 82.285 1.00 15.48 84 ALA A O 1
ATOM 689 N N . ASP A 1 87 ? 5.087 32.091 81.204 1.00 9.99 85 ASP A N 1
ATOM 690 C CA . ASP A 1 87 ? 5.033 33.555 81.177 1.00 10.46 85 ASP A CA 1
ATOM 691 C C . ASP A 1 87 ? 4.368 34.073 79.909 1.00 10.16 85 ASP A C 1
ATOM 692 O O . ASP A 1 87 ? 4.504 33.472 78.844 1.00 9.82 85 ASP A O 1
ATOM 697 N N . ALA A 1 88 ? 3.660 35.192 80.035 1.00 9.57 86 ALA A N 1
ATOM 698 C CA . ALA A 1 88 ? 2.869 35.757 78.939 1.00 10.11 86 ALA A CA 1
ATOM 699 C C . ALA A 1 88 ? 3.694 36.048 77.691 1.00 9.50 86 ALA A C 1
ATOM 700 O O . ALA A 1 88 ? 3.251 35.762 76.576 1.00 9.12 86 ALA A O 1
ATOM 702 N N . ASP A 1 89 ? 4.885 36.615 77.871 1.00 9.69 87 ASP A N 1
ATOM 703 C CA . ASP A 1 89 ? 5.742 36.953 76.736 1.00 10.82 87 ASP A CA 1
ATOM 704 C C . ASP A 1 89 ? 6.176 35.697 75.989 1.00 10.37 87 ASP A C 1
ATOM 705 O O . ASP A 1 89 ? 6.037 35.618 74.770 1.00 10.56 87 ASP A O 1
ATOM 710 N N . GLY A 1 90 ? 6.681 34.714 76.729 1.00 10.08 88 GLY A N 1
ATOM 711 C CA . GLY A 1 90 ? 7.101 33.445 76.151 1.00 9.98 88 GLY A CA 1
ATOM 712 C C . GLY A 1 90 ? 5.959 32.712 75.480 1.00 9.93 88 GLY A C 1
ATOM 713 O O . GLY A 1 90 ? 6.134 32.158 74.391 1.00 9.81 88 GLY A O 1
ATOM 714 N N . ARG A 1 91 ? 4.788 32.702 76.120 1.00 8.33 89 ARG A N 1
ATOM 715 C CA . ARG A 1 91 ? 3.575 32.119 75.527 1.00 9.68 89 ARG A CA 1
ATOM 716 C C . ARG A 1 91 ? 3.319 32.739 74.160 1.00 7.85 89 ARG A C 1
ATOM 717 O O . ARG A 1 91 ? 3.074 32.025 73.184 1.00 7.51 89 ARG A O 1
ATOM 725 N N . GLN A 1 92 ? 3.368 34.068 74.096 1.00 6.57 90 GLN A N 1
ATOM 726 C CA . GLN A 1 92 ? 3.083 34.768 72.850 1.00 6.50 90 GLN A CA 1
ATOM 727 C C . GLN A 1 92 ? 4.114 34.439 71.774 1.00 6.95 90 GLN A C 1
ATOM 728 O O . GLN A 1 92 ? 3.754 34.226 70.615 1.00 6.69 90 GLN A O 1
ATOM 734 N N . ARG A 1 93 ? 5.387 34.372 72.153 1.00 7.20 91 ARG A N 1
ATOM 735 C CA . ARG A 1 93 ? 6.465 34.089 71.193 1.00 8.26 91 ARG A CA 1
ATOM 736 C C . ARG A 1 93 ? 6.351 32.688 70.613 1.00 6.83 91 ARG A C 1
ATOM 737 O O . ARG A 1 93 ? 6.538 32.495 69.413 1.00 6.98 91 ARG A O 1
ATOM 745 N N . VAL A 1 94 ? 6.065 31.708 71.467 1.00 4.34 92 VAL A N 1
ATOM 746 C CA . VAL A 1 94 ? 5.914 30.329 71.010 1.00 4.17 92 VAL A CA 1
ATOM 747 C C . VAL A 1 94 ? 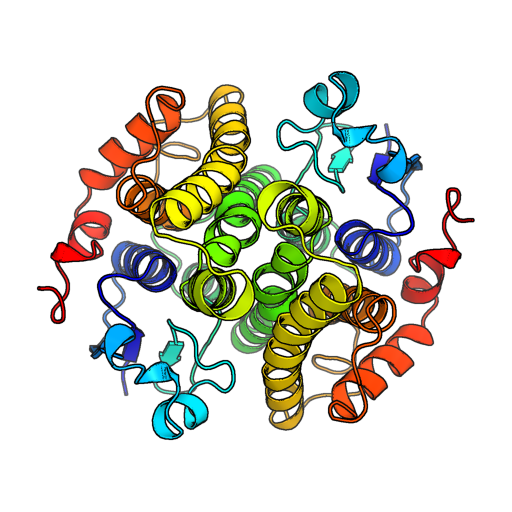4.688 30.205 70.113 1.00 4.11 92 VAL A C 1
ATOM 748 O O . VAL A 1 94 ? 4.745 29.563 69.063 1.00 4.19 92 VAL A O 1
ATOM 752 N N . ARG A 1 95 ? 3.580 30.826 70.503 1.00 3.41 93 ARG A N 1
ATOM 753 C CA . ARG A 1 95 ? 2.398 30.822 69.641 1.00 3.26 93 ARG A CA 1
ATOM 754 C C . ARG A 1 95 ? 2.652 31.528 68.314 1.00 3.67 93 ARG A C 1
ATOM 755 O O . ARG A 1 95 ? 2.105 31.122 67.292 1.00 4.38 93 ARG A O 1
ATOM 763 N N . ALA A 1 96 ? 3.465 32.582 68.319 1.00 3.17 94 ALA A N 1
ATOM 764 C CA . ALA A 1 96 ? 3.765 33.310 67.084 1.00 3.26 94 ALA A CA 1
ATOM 765 C C . ALA A 1 96 ? 4.591 32.450 66.132 1.00 3.74 94 ALA A C 1
ATOM 766 O O . ALA A 1 96 ? 4.308 32.395 64.929 1.00 4.29 94 ALA A O 1
ATOM 768 N N . LEU A 1 97 ? 5.605 31.773 66.666 1.00 3.42 95 LEU A N 1
ATOM 769 C CA . LEU A 1 97 ? 6.415 30.861 65.861 1.00 3.18 95 LEU A CA 1
ATOM 770 C C . LEU A 1 97 ? 5.535 29.786 65.237 1.00 3.37 95 LEU A C 1
ATOM 771 O O . LEU A 1 97 ? 5.621 29.514 64.035 1.00 4.28 95 LEU A O 1
ATOM 776 N N . ALA A 1 98 ? 4.668 29.188 66.051 1.00 3.97 96 ALA A N 1
ATOM 777 C CA . ALA A 1 98 ? 3.771 28.148 65.560 1.00 3.52 96 ALA A CA 1
ATOM 778 C C . ALA A 1 98 ? 2.875 28.691 64.460 1.00 3.58 96 ALA A C 1
ATOM 779 O O . ALA A 1 98 ? 2.674 28.024 63.446 1.00 4.47 96 ALA A O 1
ATOM 781 N N . ALA A 1 99 ? 2.337 29.891 64.654 1.00 3.86 97 ALA A N 1
ATOM 782 C CA . ALA A 1 99 ? 1.390 30.453 63.700 1.00 4.02 97 ALA A CA 1
ATOM 783 C C . ALA A 1 99 ? 2.039 30.844 62.370 1.00 3.90 97 ALA A C 1
ATOM 784 O O . ALA A 1 99 ? 1.378 30.802 61.337 1.00 4.07 97 ALA A O 1
ATOM 786 N N . ILE A 1 100 ? 3.323 31.218 62.374 1.00 3.71 98 ILE A N 1
ATOM 787 C CA . ILE A 1 100 ? 4.020 31.434 61.100 1.00 3.57 98 ILE A CA 1
ATOM 788 C C . ILE A 1 100 ? 3.860 30.183 60.238 1.00 4.03 98 ILE A C 1
ATOM 789 O O . ILE A 1 100 ? 3.502 30.264 59.060 1.00 4.87 98 ILE A O 1
ATOM 794 N N . VAL A 1 101 ? 4.098 29.019 60.832 1.00 3.56 99 VAL A N 1
ATOM 795 C CA . VAL A 1 101 ? 3.959 27.759 60.106 1.00 3.66 99 VAL A CA 1
ATOM 796 C C . VAL A 1 101 ? 2.493 27.417 59.868 1.00 4.09 99 VAL A C 1
ATOM 797 O O . VAL A 1 101 ? 2.088 27.118 58.730 1.00 4.59 99 VAL A O 1
ATOM 801 N N . GLY A 1 102 ? 1.697 27.459 60.929 1.00 3.95 100 GLY A N 1
ATOM 802 C CA . GLY A 1 102 ? 0.339 26.944 60.880 1.00 4.94 100 GLY A CA 1
ATOM 803 C C . GLY A 1 102 ? -0.617 27.778 60.055 1.00 4.32 100 GLY A C 1
ATOM 804 O O . GLY A 1 102 ? -1.587 27.250 59.515 1.00 4.28 100 GLY A O 1
ATOM 805 N N . CYS A 1 103 ? -0.364 29.083 59.992 1.00 4.07 101 CYS A N 1
ATOM 806 C CA . CYS A 1 103 ? -1.180 29.987 59.180 1.00 4.06 101 CYS A CA 1
ATOM 807 C C . CYS A 1 103 ? -0.533 30.310 57.854 1.00 4.39 101 CYS A C 1
ATOM 808 O O . CYS A 1 103 ? -1.199 30.298 56.823 1.00 5.10 101 CYS A O 1
ATOM 811 N N . ASP A 1 104 ? 0.758 30.617 57.880 1.00 3.97 102 ASP A N 1
ATOM 812 C CA . ASP A 1 104 ? 1.359 31.323 56.748 1.00 3.79 102 ASP A CA 1
ATOM 813 C C . ASP A 1 104 ? 2.254 30.477 55.853 1.00 3.61 102 ASP A C 1
ATOM 814 O O . ASP A 1 104 ? 2.790 30.990 54.867 1.00 3.77 102 ASP A O 1
ATOM 819 N N . ILE A 1 105 ? 2.432 29.205 56.194 1.00 3.46 103 ILE A N 1
ATOM 820 C CA . ILE A 1 105 ? 3.148 28.282 55.315 1.00 4.14 103 ILE A CA 1
ATOM 821 C C . ILE A 1 105 ? 2.295 27.072 54.973 1.00 4.33 103 ILE A C 1
ATOM 822 O O . ILE A 1 105 ? 1.899 26.885 53.814 1.00 5.11 103 ILE A O 1
ATOM 827 N N . HIS A 1 106 ? 2.001 26.249 55.979 1.00 3.95 104 HIS A N 1
ATOM 828 C CA . HIS A 1 106 ? 1.355 24.970 55.724 1.00 4.82 104 HIS A CA 1
ATOM 829 C C . HIS A 1 106 ? 0.093 25.043 54.841 1.00 4.43 104 HIS A C 1
ATOM 830 O O . HIS A 1 106 ? -0.041 24.264 53.892 1.00 3.91 104 HIS A O 1
ATOM 837 N N . PRO A 1 107 ? -0.861 25.930 55.169 1.00 3.93 105 PRO A N 1
ATOM 838 C CA . PRO A 1 107 ? -2.114 25.893 54.406 1.00 4.19 105 PRO A CA 1
ATOM 839 C C . PRO A 1 107 ? -1.949 26.219 52.934 1.00 4.35 105 PRO A C 1
ATOM 840 O O . PRO A 1 107 ? -2.752 25.765 52.112 1.00 4.61 105 PRO A O 1
ATOM 844 N N . ILE A 1 108 ? -0.924 26.992 52.602 1.00 4.18 106 ILE A N 1
ATOM 845 C CA . ILE A 1 108 ? -0.737 27.465 51.230 1.00 4.03 106 ILE A CA 1
ATOM 846 C C . ILE A 1 108 ? -0.274 26.338 50.315 1.00 4.35 106 ILE A C 1
ATOM 847 O O . ILE A 1 108 ? -0.502 26.385 49.097 1.00 4.27 106 ILE A O 1
ATOM 852 N N . ASN A 1 109 ? 0.377 25.331 50.896 1.00 3.54 107 ASN A N 1
ATOM 853 C CA . ASN A 1 109 ? 0.961 24.235 50.120 1.00 4.40 107 ASN A CA 1
ATOM 854 C C . ASN A 1 109 ? 0.207 22.923 50.260 1.00 4.44 107 ASN A C 1
ATOM 855 O O . ASN A 1 109 ? 0.641 21.882 49.766 1.00 4.89 107 ASN A O 1
ATOM 860 N N . ASN A 1 110 ? -0.941 22.986 50.922 1.00 4.47 108 ASN A N 1
ATOM 861 C CA . ASN A 1 110 ? -1.770 21.819 51.192 1.00 4.07 108 ASN A CA 1
ATOM 862 C C . ASN A 1 110 ? -2.275 21.194 49.899 1.00 4.60 108 ASN A C 1
ATOM 863 O O . ASN A 1 110 ? -2.448 21.892 48.894 1.00 4.62 108 ASN A O 1
ATOM 868 N N . ARG A 1 111 ? -2.515 19.887 49.932 1.00 4.10 109 ARG A N 1
ATOM 869 C CA . ARG A 1 111 ? -2.907 19.112 48.756 1.00 4.11 109 ARG A CA 1
ATOM 870 C C . ARG A 1 111 ? -3.983 19.786 47.908 1.00 4.76 109 ARG A C 1
ATOM 871 O O . ARG A 1 111 ? -3.823 19.912 46.686 1.00 4.73 109 ARG A O 1
ATOM 879 N N . ARG A 1 112 ? -5.072 20.220 48.539 1.00 3.89 110 ARG A N 1
ATOM 880 C CA . ARG A 1 112 ? -6.200 20.790 47.785 1.00 3.81 110 ARG A CA 1
ATOM 881 C C . ARG A 1 112 ? -5.786 22.033 47.002 1.00 3.58 110 ARG A C 1
ATOM 882 O O . ARG A 1 112 ? -6.328 22.307 45.926 1.00 3.72 110 ARG A O 1
ATOM 890 N N . ILE A 1 113 ? -4.843 22.791 47.544 1.00 3.47 111 ILE A N 1
ATOM 891 C CA . ILE A 1 113 ? -4.380 24.004 46.887 1.00 3.60 111 ILE A CA 1
ATOM 892 C C . ILE A 1 113 ? -3.563 23.620 45.662 1.00 4.54 111 ILE A C 1
ATOM 893 O O . ILE A 1 113 ? -3.764 24.164 44.572 1.00 4.34 111 ILE A O 1
ATOM 898 N N . LEU A 1 114 ? -2.648 22.672 45.831 1.00 4.02 112 LEU A N 1
ATOM 899 C CA . LEU A 1 114 ? -1.822 22.227 44.714 1.00 4.22 112 LEU A CA 1
ATOM 900 C C . LEU A 1 114 ? -2.666 21.605 43.613 1.00 4.19 112 LEU A C 1
ATOM 901 O O . LEU A 1 114 ? -2.396 21.811 42.426 1.00 4.60 112 LEU A O 1
ATOM 906 N N . GLU A 1 115 ? -3.703 20.867 43.999 1.00 3.81 113 GLU A N 1
ATOM 907 C CA . GLU A 1 115 ? -4.645 20.315 43.026 1.00 4.34 113 GLU A CA 1
ATOM 908 C C . GLU A 1 115 ? -5.333 21.401 42.210 1.00 3.78 113 GLU A C 1
ATOM 909 O O . GLU A 1 115 ? -5.499 21.259 40.993 1.00 4.64 113 GLU A O 1
ATOM 915 N N . TYR A 1 116 ? -5.720 22.487 42.873 1.00 3.16 114 TYR A N 1
ATOM 916 C CA . TYR A 1 116 ? -6.340 23.612 42.188 1.00 3.27 114 TYR A CA 1
ATOM 917 C C . TYR A 1 116 ? -5.348 24.263 41.212 1.00 3.95 114 TYR A C 1
ATOM 918 O O . TYR A 1 116 ? -5.697 24.568 40.065 1.00 3.62 114 TYR A O 1
ATOM 927 N N . LEU A 1 117 ? -4.104 24.444 41.644 1.00 3.15 115 LEU A N 1
ATOM 928 C CA . LEU A 1 117 ? -3.073 24.967 40.741 1.00 4.01 115 LEU A CA 1
ATOM 929 C C . LEU A 1 117 ? -2.911 24.095 39.503 1.00 3.59 115 LEU A C 1
ATOM 930 O O . 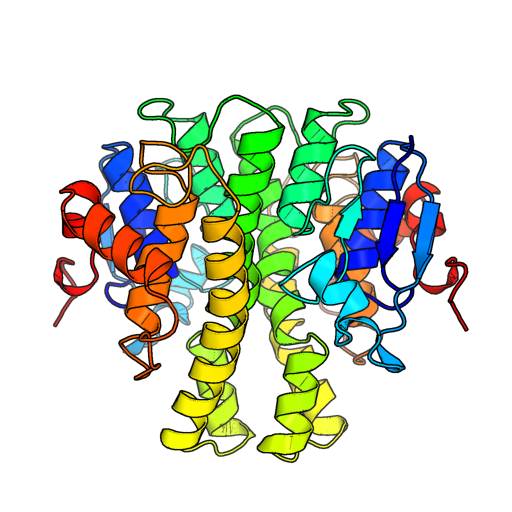LEU A 1 117 ? -2.802 24.609 38.387 1.00 4.86 115 LEU A O 1
ATOM 935 N N . ARG A 1 118 ? -2.895 22.780 39.694 1.00 3.60 116 ARG A N 1
ATOM 936 C CA . ARG A 1 118 ? -2.755 21.849 38.576 1.00 3.93 116 ARG A CA 1
ATOM 937 C C . ARG A 1 118 ? -3.952 21.899 37.634 1.00 3.73 116 ARG A C 1
ATOM 938 O O . ARG A 1 118 ? -3.792 22.019 36.420 1.00 4.51 116 ARG A O 1
ATOM 946 N N . LYS A 1 119 ? -5.151 21.812 38.195 1.00 3.68 117 LYS A N 1
ATOM 947 C CA . LYS A 1 119 ? -6.352 21.593 37.391 1.00 4.42 117 LYS A CA 1
ATOM 948 C C . LYS A 1 119 ? -6.969 22.867 36.846 1.00 4.33 117 LYS A C 1
ATOM 949 O O . LYS A 1 119 ? -7.614 22.837 35.799 1.00 4.55 117 LYS A O 1
ATOM 955 N N . THR A 1 120 ? -6.754 23.982 37.540 1.00 4.11 118 THR A N 1
ATOM 956 C CA . THR A 1 120 ? -7.293 25.272 37.101 1.00 4.85 118 THR A CA 1
ATOM 957 C C . THR A 1 120 ? -6.241 26.124 36.402 1.00 5.08 118 THR A C 1
ATOM 958 O O . THR A 1 120 ? -6.537 26.751 35.381 1.00 6.42 118 THR A O 1
ATOM 962 N N . PHE A 1 121 ? -5.020 26.135 36.932 1.00 5.00 119 PHE A N 1
ATOM 963 C CA . PHE A 1 121 ? -3.960 26.964 36.359 1.00 5.86 119 PHE A CA 1
ATOM 964 C C . PHE A 1 121 ? -2.937 26.181 35.538 1.00 6.27 119 PHE A C 1
ATOM 965 O O . PHE A 1 121 ? -1.996 26.769 34.994 1.00 8.34 119 PHE A O 1
ATOM 973 N N . GLY A 1 122 ? -3.137 24.870 35.427 1.00 5.26 120 GLY A N 1
ATOM 974 C CA . GLY A 1 122 ? -2.294 24.034 34.570 1.00 5.13 120 GLY A CA 1
ATOM 975 C C . GLY A 1 122 ? -0.860 23.893 35.041 1.00 5.75 120 GLY A C 1
ATOM 976 O O . GLY A 1 122 ? 0.034 23.602 34.241 1.00 7.13 120 GLY A O 1
ATOM 977 N N . ALA A 1 123 ? -0.632 24.080 36.342 1.00 4.70 121 ALA A N 1
ATOM 978 C CA . ALA A 1 123 ? 0.710 24.007 36.906 1.00 5.22 121 ALA A CA 1
ATOM 979 C C . ALA A 1 123 ? 1.335 22.635 36.686 1.00 6.38 121 ALA A C 1
ATOM 980 O O . ALA A 1 123 ? 0.712 21.605 36.982 1.00 7.21 121 ALA A O 1
ATOM 982 N N . ASP A 1 124 ? 2.562 22.617 36.172 1.00 5.72 122 ASP A N 1
ATOM 983 C CA . ASP A 1 124 ? 3.323 21.377 36.157 1.00 5.95 122 ASP A CA 1
ATOM 984 C C . ASP A 1 124 ? 4.091 21.249 37.468 1.00 6.05 122 ASP A C 1
ATOM 985 O O . ASP A 1 124 ? 4.006 22.129 38.331 1.00 5.28 122 ASP A O 1
ATOM 990 N N . GLU A 1 125 ? 4.820 20.157 37.643 1.00 6.52 123 GLU A N 1
ATOM 991 C CA . GLU A 1 125 ? 5.413 19.905 38.949 1.00 7.59 123 GLU A CA 1
ATOM 992 C C . GLU A 1 125 ? 6.546 20.857 39.296 1.00 6.53 123 GLU A C 1
ATOM 993 O O . GLU A 1 125 ? 6.751 21.159 40.468 1.00 6.81 123 GLU A O 1
ATOM 999 N N . ALA A 1 126 ? 7.251 21.365 38.287 1.00 5.72 124 ALA A N 1
ATOM 1000 C CA . ALA A 1 126 ? 8.241 22.410 38.524 1.00 5.01 124 ALA A CA 1
ATOM 1001 C C . ALA A 1 126 ? 7.550 23.654 39.086 1.00 4.88 124 ALA A C 1
ATOM 1002 O O . ALA A 1 126 ? 8.043 24.272 40.034 1.00 4.87 124 ALA A O 1
ATOM 1004 N N . ALA A 1 127 ? 6.398 24.006 38.516 1.00 4.33 125 ALA A N 1
ATOM 1005 C CA . ALA A 1 127 ? 5.634 25.159 38.995 1.00 4.06 125 ALA A CA 1
ATOM 1006 C C . ALA A 1 127 ? 5.107 24.935 40.411 1.00 4.06 125 ALA A C 1
ATOM 1007 O O . ALA A 1 127 ? 5.102 25.861 41.226 1.00 4.31 125 ALA A O 1
ATOM 1009 N N . ILE A 1 128 ? 4.676 23.708 40.703 1.00 4.05 126 ILE A N 1
ATOM 1010 C CA . ILE A 1 128 ? 4.241 23.341 42.054 1.00 4.33 126 ILE A CA 1
ATOM 1011 C C . ILE A 1 128 ? 5.392 23.504 43.040 1.00 4.83 126 ILE A C 1
ATOM 1012 O O . ILE A 1 128 ? 5.222 24.121 44.091 1.00 4.88 126 ILE A O 1
ATOM 1017 N N . ASN A 1 129 ? 6.570 22.993 42.694 1.00 5.07 127 ASN A N 1
ATOM 1018 C CA . ASN A 1 129 ? 7.716 23.135 43.583 1.00 6.03 127 ASN A CA 1
ATOM 1019 C C . ASN A 1 129 ? 8.104 24.593 43.809 1.00 4.98 127 ASN A C 1
ATOM 1020 O O . ASN A 1 129 ? 8.461 24.969 44.925 1.00 5.53 127 ASN A O 1
ATOM 1025 N N . ALA A 1 130 ? 8.019 25.415 42.760 1.00 4.31 128 ALA A N 1
ATOM 1026 C CA . ALA A 1 130 ? 8.368 26.833 42.879 1.00 4.89 128 ALA A CA 1
ATOM 1027 C C . ALA A 1 130 ? 7.386 27.569 43.789 1.00 4.74 128 ALA A C 1
ATOM 1028 O O . ALA A 1 130 ? 7.785 28.417 44.587 1.00 5.09 128 ALA A O 1
ATOM 1030 N N . TRP A 1 131 ? 6.104 27.232 43.671 1.00 4.26 129 TRP A N 1
ATOM 1031 C CA . TRP A 1 131 ? 5.070 27.764 44.556 1.00 4.15 129 TRP A CA 1
ATOM 1032 C C . TRP A 1 131 ? 5.385 27.404 46.000 1.00 4.26 129 TRP A C 1
ATOM 1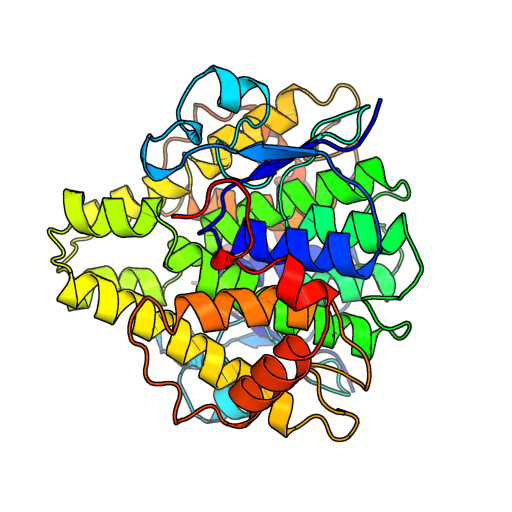033 O O . TRP A 1 131 ? 5.485 28.282 46.861 1.00 4.54 129 TRP A O 1
ATOM 1044 N N . CYS A 1 132 ? 5.567 26.115 46.259 1.00 4.58 130 CYS A N 1
ATOM 1045 C CA . CYS A 1 132 ? 5.778 25.665 47.629 1.00 4.60 130 CYS A CA 1
ATOM 1046 C C . CYS A 1 132 ? 7.009 26.297 48.252 1.00 5.02 130 CYS A C 1
ATOM 1047 O O . CYS A 1 132 ? 6.971 26.725 49.409 1.00 4.69 130 CYS A O 1
ATOM 1050 N N . GLY A 1 133 ? 8.089 26.371 47.480 1.00 4.58 131 GLY A N 1
ATOM 1051 C CA . GLY A 1 133 ? 9.327 26.986 47.945 1.00 5.08 131 GLY A CA 1
ATOM 1052 C C . GLY A 1 133 ? 9.178 28.467 48.236 1.00 4.78 131 GLY A C 1
ATOM 1053 O O . GLY A 1 133 ? 9.820 28.987 49.140 1.00 5.11 131 GLY A O 1
ATOM 1054 N N . THR A 1 134 ? 8.331 29.155 47.479 1.00 4.73 132 THR A N 1
ATOM 1055 C CA . THR A 1 134 ? 8.088 30.575 47.725 1.00 4.80 132 THR A CA 1
ATOM 1056 C C . THR A 1 134 ? 7.573 30.794 49.150 1.00 4.29 132 THR A C 1
ATOM 1057 O O . THR A 1 134 ? 8.116 31.615 49.902 1.00 4.81 132 THR A O 1
ATOM 1061 N N . TRP A 1 135 ? 6.541 30.048 49.527 1.00 3.66 133 TRP A N 1
ATOM 1062 C CA . TRP A 1 135 ? 5.923 30.262 50.836 1.00 4.46 133 TRP A CA 1
ATOM 1063 C C . TRP A 1 135 ? 6.752 29.696 51.976 1.00 4.32 133 TRP A C 1
ATOM 1064 O O . TRP A 1 135 ? 6.811 30.304 53.048 1.00 4.39 133 TRP A O 1
ATOM 1075 N N . ILE A 1 136 ? 7.409 28.565 51.746 1.00 4.09 134 ILE A N 1
ATOM 1076 C CA . ILE A 1 136 ? 8.297 28.004 52.760 1.00 4.01 134 ILE A CA 1
ATOM 1077 C C . ILE A 1 136 ? 9.475 28.940 53.015 1.00 4.71 134 ILE A C 1
ATOM 1078 O O . ILE A 1 136 ? 9.797 29.231 54.168 1.00 4.92 134 ILE A O 1
ATOM 1083 N N . SER A 1 137 ? 10.109 29.441 51.957 1.00 4.28 135 SER A N 1
ATOM 1084 C CA A SER A 1 137 ? 11.251 30.329 52.136 0.50 4.46 135 SER A CA 1
ATOM 1085 C CA B SER A 1 137 ? 11.255 30.329 52.132 0.50 5.31 135 SER A CA 1
ATOM 1086 C C . SER A 1 137 ? 10.870 31.626 52.839 1.00 4.81 135 SER A C 1
ATOM 1087 O O . SER A 1 137 ? 11.601 32.100 53.698 1.00 4.61 135 SER A O 1
ATOM 1092 N N . ALA A 1 138 ? 9.719 32.196 52.489 1.00 4.42 136 ALA A N 1
ATOM 1093 C CA . ALA A 1 138 ? 9.284 33.432 53.128 1.00 4.61 136 ALA A CA 1
ATOM 1094 C C . ALA A 1 138 ? 9.046 33.202 54.620 1.00 4.43 136 ALA A C 1
ATOM 1095 O O . ALA A 1 138 ? 9.492 33.994 55.460 1.00 5.14 136 ALA A O 1
ATOM 1097 N N . GLY A 1 139 ? 8.355 32.116 54.950 1.00 4.65 137 GLY A N 1
ATOM 1098 C CA . GLY A 1 139 ? 8.058 31.802 56.345 1.00 4.76 137 GLY A CA 1
ATOM 1099 C C . GLY A 1 139 ? 9.298 31.449 57.140 1.00 3.83 137 GLY A C 1
ATOM 1100 O O . GLY A 1 139 ? 9.452 31.895 58.276 1.00 4.78 137 GLY A O 1
ATOM 1101 N N . PHE A 1 140 ? 10.178 30.649 56.544 1.00 3.84 138 PHE A N 1
ATOM 1102 C CA . PHE A 1 140 ? 11.437 30.284 57.191 1.00 3.78 138 PHE A CA 1
ATOM 1103 C C . PHE A 1 140 ? 12.379 31.482 57.344 1.00 4.04 138 PHE A C 1
ATOM 1104 O O . PHE A 1 140 ? 13.109 31.557 58.325 1.00 4.30 138 PHE A O 1
ATOM 1112 N N . ASP A 1 141 ? 12.370 32.421 56.394 1.00 3.67 139 ASP A N 1
ATOM 1113 C CA . ASP A 1 141 ? 13.136 33.663 56.580 1.00 4.44 139 ASP A CA 1
ATOM 1114 C C . ASP A 1 141 ? 12.759 34.308 57.916 1.00 4.61 139 ASP A C 1
ATOM 1115 O O . ASP A 1 141 ? 13.634 34.697 58.695 1.00 5.56 139 ASP A O 1
ATOM 1120 N N . ALA A 1 142 ? 11.457 34.415 58.172 1.00 5.05 140 ALA A N 1
ATOM 1121 C CA . ALA A 1 142 ? 10.966 35.059 59.386 1.00 5.22 140 ALA A CA 1
ATOM 1122 C C . ALA A 1 142 ? 11.245 34.222 60.628 1.00 5.11 140 ALA A C 1
ATOM 1123 O O . ALA A 1 142 ? 11.702 34.752 61.639 1.00 5.37 140 ALA A O 1
ATOM 1125 N N . TYR A 1 143 ? 10.961 32.921 60.550 1.00 4.13 141 TYR A N 1
ATOM 1126 C CA . TYR A 1 143 ? 11.158 32.011 61.676 1.00 3.80 141 TYR A CA 1
ATOM 1127 C C . TYR A 1 143 ? 12.634 32.004 62.083 1.00 4.15 141 TYR A C 1
ATOM 1128 O O . TYR A 1 143 ? 12.964 32.145 63.271 1.00 4.50 141 TYR A O 1
ATOM 1137 N N . GLU A 1 144 ? 13.516 31.855 61.096 1.00 4.54 142 GLU A N 1
ATOM 1138 C CA . GLU A 1 144 ? 14.964 31.878 61.316 1.00 4.12 142 GLU A CA 1
ATOM 1139 C C . GLU A 1 144 ? 15.421 33.177 61.975 1.00 4.85 142 GLU A C 1
ATOM 1140 O O . GLU A 1 144 ? 16.239 33.155 62.904 1.00 5.10 142 GLU A O 1
ATOM 1146 N N . ALA A 1 145 ? 14.903 34.307 61.494 1.00 5.17 143 ALA A N 1
ATOM 1147 C CA . ALA A 1 145 ? 15.254 35.607 62.066 1.00 6.00 143 ALA A CA 1
ATOM 1148 C C . ALA A 1 145 ? 14.833 35.688 63.531 1.00 6.20 143 ALA A C 1
ATOM 1149 O O . ALA A 1 145 ? 15.573 36.224 64.366 1.00 7.77 143 ALA A O 1
ATOM 1151 N N . LEU A 1 146 ? 13.656 35.153 63.848 1.00 5.91 144 LEU A N 1
ATOM 1152 C CA . LEU A 1 146 ? 13.180 35.149 65.234 1.00 6.78 144 LEU A CA 1
ATOM 1153 C C . LEU A 1 146 ? 14.007 34.251 66.141 1.00 7.79 144 LEU A C 1
ATOM 1154 O O . LEU A 1 146 ? 14.260 34.606 67.297 1.00 8.50 144 LEU A O 1
ATOM 1159 N N . LEU A 1 147 ? 14.454 33.111 65.620 1.00 6.40 145 LEU A N 1
ATOM 1160 C CA . LEU A 1 147 ? 15.345 32.219 66.378 1.00 7.07 145 LEU A CA 1
ATOM 1161 C C . LEU A 1 147 ? 16.654 32.910 66.729 1.00 8.22 145 LEU A C 1
ATOM 1162 O O . LEU A 1 147 ? 17.233 32.651 67.787 1.00 10.05 145 LEU A O 1
ATOM 1167 N N . ALA A 1 148 ? 17.108 33.791 65.839 1.00 8.38 146 ALA A N 1
ATOM 1168 C CA . ALA A 1 148 ? 18.402 34.461 65.974 1.00 10.75 146 ALA A CA 1
ATOM 1169 C C . ALA A 1 148 ? 18.426 35.535 67.048 1.00 11.86 146 ALA A C 1
ATOM 1170 O O . ALA A 1 148 ? 19.466 35.766 67.669 1.00 11.56 146 ALA A O 1
ATOM 1172 N N . VAL A 1 149 ? 17.299 36.211 67.255 1.00 13.00 147 VAL A N 1
ATOM 1173 C CA . VAL A 1 149 ? 17.280 37.361 68.168 1.00 14.92 147 VAL A CA 1
ATOM 1174 C C . VAL A 1 149 ? 16.971 36.981 69.618 1.00 15.70 147 VAL A C 1
ATOM 1175 O O . VAL A 1 149 ? 17.069 37.814 70.522 1.00 16.83 147 VAL A O 1
ATOM 1179 N N . ASP A 1 150 ? 16.630 35.712 69.826 1.00 16.18 148 ASP A N 1
ATOM 1180 C CA . ASP A 1 150 ? 16.304 35.191 71.147 1.00 15.84 148 ASP A CA 1
ATOM 1181 C C . ASP A 1 150 ? 17.564 34.738 71.902 1.00 17.51 148 ASP A C 1
ATOM 1182 O O . ASP A 1 150 ? 18.133 33.693 71.589 1.00 18.14 148 ASP A O 1
ATOM 1187 N N . PRO A 1 151 ? 17.985 35.515 72.917 1.00 18.12 149 PRO A N 1
ATOM 1188 C CA . PRO A 1 151 ? 19.238 35.235 73.627 1.00 18.20 149 PRO A CA 1
ATOM 1189 C C . PRO A 1 151 ? 19.181 34.037 74.585 1.00 19.05 149 PRO A C 1
ATOM 1190 O O . PRO A 1 151 ? 20.218 33.433 74.874 1.00 19.41 149 PRO A O 1
ATOM 1194 N N . LYS A 1 152 ? 17.986 33.696 75.062 1.00 18.66 150 LYS A N 1
ATOM 1195 C CA . LYS A 1 152 ? 17.825 32.634 76.060 1.00 18.07 150 LYS A CA 1
ATOM 1196 C C . LYS A 1 152 ? 17.606 31.252 75.441 1.00 16.57 150 LYS A C 1
ATOM 1197 O O . LYS A 1 152 ? 17.521 30.250 76.154 1.00 17.74 150 LYS A O 1
ATOM 1203 N N . ARG A 1 153 ? 17.536 31.205 74.114 1.00 14.06 151 ARG A N 1
ATOM 1204 C CA . ARG A 1 153 ? 17.217 29.979 73.393 1.00 12.11 151 ARG A CA 1
ATOM 1205 C C . ARG A 1 153 ? 18.311 28.911 73.486 1.00 11.31 151 ARG A C 1
ATOM 1206 O O . ARG A 1 153 ? 19.501 29.218 73.393 1.00 11.52 151 ARG A O 1
ATOM 1214 N N . GLY A 1 154 ? 17.886 27.663 73.675 1.00 9.73 152 GLY A N 1
ATOM 1215 C CA . GLY A 1 154 ? 18.785 26.512 73.686 1.00 8.40 152 GLY A CA 1
ATOM 1216 C C . GLY A 1 154 ? 18.703 25.727 72.388 1.00 8.51 152 GLY A C 1
ATOM 1217 O O . GLY A 1 154 ? 18.804 26.302 71.304 1.00 10.16 152 GLY A O 1
ATOM 1218 N N . ARG A 1 155 ? 18.502 24.416 72.504 1.00 7.45 153 ARG A N 1
ATOM 1219 C CA . ARG A 1 155 ? 18.523 23.501 71.355 1.00 7.73 153 ARG A CA 1
ATOM 1220 C C . ARG A 1 155 ? 17.275 23.567 70.482 1.00 7.81 153 ARG A C 1
ATOM 1221 O O . ARG A 1 155 ? 17.288 23.123 69.330 1.00 8.01 153 ARG A O 1
ATOM 1229 N N . TYR A 1 156 ? 16.190 24.103 71.029 1.00 6.24 154 TYR A N 1
ATOM 1230 C CA . TYR A 1 156 ? 14.894 24.039 70.361 1.00 6.51 154 TYR A CA 1
ATOM 1231 C C . TYR A 1 156 ? 14.421 25.422 69.932 1.00 5.89 154 TYR A C 1
ATOM 1232 O O . TYR A 1 156 ? 15.177 26.388 70.029 1.00 6.83 154 TYR A O 1
ATOM 1241 N N . SER A 1 157 ? 13.188 25.525 69.445 1.00 5.69 155 SER A N 1
ATOM 1242 C CA . SER A 1 157 ? 12.694 26.814 68.948 1.00 6.83 155 SER A CA 1
ATOM 1243 C C . SER A 1 157 ? 12.631 27.875 70.037 1.00 7.53 155 SER A C 1
ATOM 1244 O O . SER A 1 157 ? 12.820 29.058 69.768 1.00 9.02 155 SER A O 1
ATOM 1247 N N . PHE A 1 158 ? 12.342 27.440 71.257 1.00 6.72 156 PHE A N 1
ATOM 1248 C CA . PHE A 1 158 ? 12.206 28.330 72.398 1.00 6.80 156 PHE A CA 1
ATOM 1249 C C . PHE A 1 158 ? 12.745 27.621 73.631 1.00 7.08 156 PHE A C 1
ATOM 1250 O O . PHE A 1 158 ? 12.366 26.484 73.918 1.00 7.62 156 PHE A O 1
ATOM 1258 N N . GLY A 1 159 ? 13.629 28.295 74.358 1.00 7.14 157 GLY A N 1
ATOM 1259 C CA . GLY A 1 159 ? 14.234 27.701 75.545 1.00 7.62 157 GLY A CA 1
ATOM 1260 C C . GLY A 1 159 ? 14.988 26.421 75.233 1.00 7.53 157 GLY A C 1
ATOM 1261 O O . GLY A 1 159 ? 15.487 26.240 74.121 1.00 8.88 157 GLY A O 1
ATOM 1262 N N . ASP A 1 160 ? 15.058 25.520 76.211 1.00 8.37 158 ASP A N 1
ATOM 1263 C CA . ASP A 1 160 ? 15.831 24.288 76.042 1.00 8.59 158 ASP A CA 1
ATOM 1264 C C . ASP A 1 160 ? 15.000 23.027 76.269 1.00 7.37 158 ASP A C 1
ATOM 1265 O O . ASP A 1 160 ? 15.534 21.954 76.575 1.00 7.42 158 ASP A O 1
ATOM 1270 N N . THR A 1 161 ? 13.688 23.170 76.107 1.00 7.03 159 THR A N 1
ATOM 1271 C CA . THR A 1 161 ? 12.780 22.029 76.051 1.00 7.15 159 THR A CA 1
ATOM 1272 C C . THR A 1 161 ? 11.919 22.145 74.794 1.00 6.50 159 THR A C 1
ATOM 1273 O O . THR A 1 161 ? 11.682 23.255 74.299 1.00 7.16 159 THR A O 1
ATOM 1277 N N . PRO A 1 162 ? 11.468 21.003 74.248 1.00 5.67 160 PRO A N 1
ATOM 1278 C CA . PRO A 1 162 ? 10.543 21.103 73.118 1.00 6.63 160 PRO A CA 1
ATOM 1279 C C . PRO A 1 162 ? 9.261 21.826 73.514 1.00 6.36 160 PRO A C 1
ATOM 1280 O O . PRO A 1 162 ? 8.782 21.679 74.640 1.00 6.95 160 PRO A O 1
ATOM 1284 N N . THR A 1 163 ? 8.735 22.623 72.590 1.00 5.54 161 THR A N 1
ATOM 1285 C CA . THR A 1 163 ? 7.472 23.330 72.793 1.00 5.69 161 THR A CA 1
ATOM 1286 C C . THR A 1 163 ? 6.571 23.072 71.598 1.00 6.02 161 THR A C 1
ATOM 1287 O O . THR A 1 163 ? 6.974 22.414 70.622 1.00 6.12 161 THR A O 1
ATOM 1291 N N . LEU A 1 164 ? 5.347 23.586 71.641 1.00 5.67 162 LEU A N 1
ATOM 1292 C CA . LEU A 1 164 ? 4.486 23.364 70.488 1.00 7.01 162 LEU A CA 1
ATOM 1293 C C . LEU A 1 164 ? 5.032 23.983 69.200 1.00 7.00 162 LEU A C 1
ATOM 1294 O O . LEU A 1 164 ? 4.711 23.509 68.115 1.00 7.19 162 LEU A O 1
ATOM 1299 N N . ALA A 1 165 ? 5.892 24.999 69.300 1.00 5.85 163 ALA A N 1
ATOM 1300 C CA . ALA A 1 165 ? 6.503 25.549 68.083 1.00 6.37 163 ALA A CA 1
ATOM 1301 C C . ALA A 1 165 ? 7.283 24.467 67.329 1.00 6.34 163 ALA A C 1
ATOM 1302 O O . ALA A 1 165 ? 7.214 24.383 66.100 1.00 6.79 163 ALA A O 1
ATOM 1304 N N . ASP A 1 166 ? 7.993 23.614 68.060 1.00 5.77 164 ASP A N 1
ATOM 1305 C CA . ASP A 1 166 ? 8.746 22.526 67.430 1.00 5.99 164 ASP A CA 1
ATOM 1306 C C . ASP A 1 166 ? 7.824 21.505 66.783 1.00 5.83 164 ASP A C 1
ATOM 1307 O O . ASP A 1 166 ? 8.179 20.898 65.766 1.00 6.50 164 ASP A O 1
ATOM 1312 N N . CYS A 1 167 ? 6.647 21.307 67.373 1.00 6.11 165 CYS A N 1
ATOM 1313 C CA . CYS A 1 167 ? 5.645 20.412 66.795 1.00 6.34 165 CYS A CA 1
ATOM 1314 C C . CYS A 1 167 ? 5.211 20.887 65.420 1.00 6.55 165 CYS A C 1
ATOM 1315 O O . CYS A 1 167 ? 4.927 20.066 64.555 1.00 6.58 165 CYS A O 1
ATOM 1318 N N . TYR A 1 168 ? 5.163 22.204 65.225 1.00 6.27 166 TYR A N 1
ATOM 1319 C CA . TYR A 1 168 ? 4.832 22.770 63.919 1.00 6.24 166 TYR A CA 1
ATOM 1320 C C . TYR A 1 168 ? 6.042 22.803 62.988 1.00 7.24 166 TYR A C 1
ATOM 1321 O O . TYR A 1 168 ? 5.912 22.545 61.789 1.00 6.88 166 TYR A O 1
ATOM 1330 N N . LEU A 1 169 ? 7.215 23.149 63.517 1.00 6.27 167 LEU A N 1
ATOM 1331 C CA . LEU A 1 169 ? 8.389 23.338 62.671 1.00 6.64 167 LEU A CA 1
ATOM 1332 C C . LEU A 1 169 ? 8.861 22.050 62.003 1.00 6.97 167 LEU A C 1
ATOM 1333 O O . LEU A 1 169 ? 9.147 22.035 60.800 1.00 7.08 167 LEU A O 1
ATOM 1338 N N . VAL A 1 170 ? 8.956 20.976 62.778 1.00 6.17 168 VAL A N 1
ATOM 1339 C CA . VAL A 1 170 ? 9.531 19.736 62.266 1.00 6.08 168 VAL A CA 1
ATOM 1340 C C . VAL A 1 170 ? 8.792 19.195 61.021 1.00 6.05 168 VAL A C 1
ATOM 1341 O O . VAL A 1 170 ? 9.428 18.905 60.015 1.00 5.65 168 VAL A O 1
ATOM 1345 N N . PRO A 1 171 ? 7.453 19.076 61.073 1.00 6.08 169 PRO A N 1
ATOM 1346 C CA . PRO A 1 171 ? 6.753 18.651 59.858 1.00 5.33 169 PRO A CA 1
ATOM 1347 C C . PRO A 1 171 ? 6.926 19.617 58.690 1.00 6.37 169 PRO A C 1
ATOM 1348 O O . PRO A 1 171 ? 6.963 19.191 57.537 1.00 6.25 169 PRO A O 1
ATOM 1352 N N . GLN A 1 172 ? 7.063 20.907 58.980 1.00 5.43 170 GLN A N 1
ATOM 1353 C CA . GLN A 1 172 ? 7.252 21.889 57.917 1.00 5.09 170 GLN A CA 1
ATOM 1354 C C . GLN A 1 172 ? 8.610 21.732 57.229 1.00 5.85 170 GLN A C 1
ATOM 1355 O O . GLN A 1 172 ? 8.722 21.934 56.009 1.00 6.38 170 GLN A O 1
ATOM 1361 N N . VAL A 1 173 ? 9.637 21.364 57.997 1.00 5.58 171 VAL A N 1
ATOM 1362 C CA . VAL A 1 173 ? 10.954 21.104 57.425 1.00 5.64 171 VAL A CA 1
ATOM 1363 C C . VAL A 1 173 ? 10.889 19.853 56.542 1.00 5.36 171 VAL A C 1
ATOM 1364 O O . VAL A 1 173 ? 11.498 19.812 55.475 1.00 5.79 171 VAL A O 1
ATOM 1368 N N . GLU A 1 174 ? 10.132 18.849 56.978 1.00 6.22 172 GLU A N 1
ATOM 1369 C CA . GLU A 1 174 ? 9.953 17.642 56.186 1.00 6.56 172 GLU A CA 1
ATOM 1370 C C . GLU A 1 174 ? 9.294 17.969 54.838 1.00 6.49 172 GLU A C 1
ATOM 1371 O O . GLU A 1 174 ? 9.719 17.459 53.793 1.00 6.63 172 GLU A O 1
ATOM 1377 N N . SER A 1 175 ? 8.280 18.834 54.857 1.00 6.22 173 SER A N 1
ATOM 1378 C CA . SER A 1 175 ? 7.629 19.270 53.622 1.00 6.44 173 SER A CA 1
ATOM 1379 C C . SER A 1 175 ? 8.604 20.036 52.727 1.00 6.94 173 SER A C 1
ATOM 1380 O O . SER A 1 175 ? 8.634 19.831 51.508 1.00 7.12 173 SER A O 1
ATOM 1383 N N . ALA A 1 176 ? 9.411 20.905 53.331 1.00 6.67 174 ALA A N 1
ATOM 1384 C CA . ALA A 1 176 ? 10.450 21.627 52.588 1.00 6.55 174 ALA A CA 1
ATOM 1385 C C . ALA A 1 176 ? 11.367 20.666 51.836 1.00 7.04 174 ALA A C 1
ATOM 1386 O O . ALA A 1 176 ? 11.700 20.893 50.670 1.00 6.10 174 ALA A O 1
ATOM 1388 N N . ARG A 1 177 ? 11.763 19.581 52.497 1.00 6.54 175 ARG A N 1
ATOM 1389 C CA A ARG A 1 177 ? 12.616 18.587 51.854 0.50 6.81 175 ARG A CA 1
ATOM 1390 C CA B ARG A 1 177 ? 12.606 18.569 51.856 0.50 6.85 175 ARG A CA 1
ATOM 1391 C C . ARG A 1 177 ? 11.885 17.912 50.683 1.00 7.33 175 ARG A C 1
ATOM 1392 O O . ARG A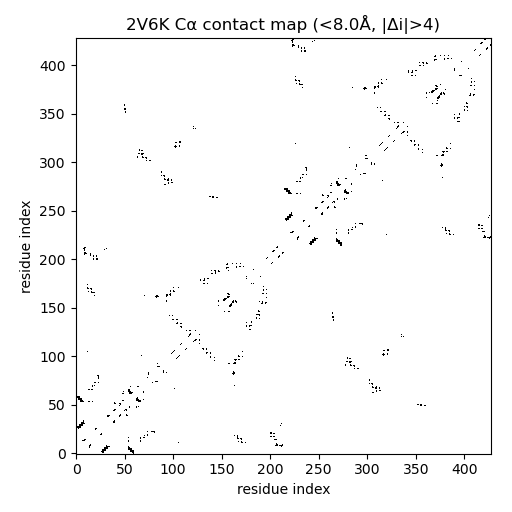 1 177 ? 12.472 17.714 49.618 1.00 6.95 175 ARG A O 1
ATOM 1407 N N . ARG A 1 178 ? 10.600 17.605 50.872 1.00 7.27 176 ARG A N 1
ATOM 1408 C CA A ARG A 1 178 ? 9.765 17.013 49.827 0.50 7.85 176 ARG A CA 1
ATOM 1409 C CA B ARG A 1 178 ? 9.790 16.999 49.812 0.50 7.73 176 ARG A CA 1
ATOM 1410 C C . ARG A 1 178 ? 9.718 17.896 48.574 1.00 7.86 176 ARG A C 1
ATOM 1411 O O . ARG A 1 178 ? 9.780 17.403 47.442 1.00 8.15 176 ARG A O 1
ATOM 1426 N N . PHE A 1 179 ? 9.602 19.204 48.782 1.00 7.46 177 PHE A N 1
ATOM 1427 C CA . PHE A 1 179 ? 9.501 20.146 47.666 1.00 7.20 177 PHE A CA 1
ATOM 1428 C C . PHE A 1 179 ? 10.841 20.709 47.199 1.00 6.96 177 PHE A C 1
ATOM 1429 O O . PHE A 1 179 ? 10.878 21.681 46.438 1.00 7.26 177 PHE A O 1
ATOM 1437 N N . GLN A 1 180 ? 11.926 20.086 47.668 1.00 7.31 178 GLN A N 1
ATOM 1438 C CA A GLN A 1 180 ? 13.296 20.404 47.252 0.50 7.80 178 GLN A CA 1
ATOM 1439 C CA B GLN A 1 180 ? 13.282 20.409 47.210 0.50 7.78 178 GLN A CA 1
ATOM 1440 C C . GLN A 1 180 ? 13.662 21.869 47.487 1.00 7.45 178 GLN A C 1
ATOM 1441 O O . GLN A 1 180 ? 14.315 22.519 46.669 1.00 8.57 178 GLN A O 1
ATOM 1452 N N . VAL A 1 181 ? 13.247 22.377 48.641 1.00 6.07 179 VAL A N 1
ATOM 1453 C CA . VAL A 1 181 ? 13.589 23.732 49.049 1.00 6.26 179 VAL A CA 1
ATOM 1454 C C . VAL A 1 181 ? 15.008 23.734 49.603 1.00 6.58 179 VAL A C 1
ATOM 1455 O O . VAL A 1 181 ? 15.356 22.886 50.427 1.00 7.90 179 VAL A O 1
ATOM 1459 N N . ASP A 1 182 ? 15.819 24.683 49.146 1.00 5.87 180 ASP A N 1
ATOM 1460 C CA . ASP A 1 182 ? 17.161 24.871 49.682 1.00 7.05 180 ASP A CA 1
ATOM 1461 C C . ASP A 1 182 ? 17.070 25.354 51.125 1.00 6.87 180 ASP A C 1
ATOM 1462 O O . ASP A 1 182 ? 16.556 26.442 51.397 1.00 8.50 180 ASP A O 1
ATOM 1467 N N . LEU A 1 183 ? 17.556 24.524 52.044 1.00 6.67 181 LEU A N 1
ATOM 1468 C CA . LEU A 1 183 ? 17.516 24.849 53.470 1.00 6.10 181 LEU A CA 1
ATOM 1469 C C . LEU A 1 183 ? 18.824 25.444 53.983 1.00 5.57 181 LEU A C 1
ATOM 1470 O O . LEU A 1 183 ? 18.930 25.774 55.161 1.00 5.74 181 LEU A O 1
ATOM 1475 N N . THR A 1 184 ? 19.807 25.613 53.101 1.00 5.75 182 THR A N 1
ATOM 1476 C CA . THR A 1 184 ? 21.077 26.220 53.503 1.00 6.02 182 THR A CA 1
ATOM 1477 C C . THR A 1 184 ? 20.905 27.553 54.257 1.00 6.04 182 THR A C 1
ATOM 1478 O O . THR A 1 184 ? 21.600 27.781 55.243 1.00 5.27 182 THR A O 1
ATOM 1482 N N . PRO A 1 185 ? 20.000 28.445 53.792 1.00 4.86 183 PRO A N 1
ATOM 1483 C CA . PRO A 1 185 ? 19.852 29.727 54.495 1.00 5.43 183 PRO A CA 1
ATOM 1484 C C . PRO A 1 185 ? 19.316 29.673 55.924 1.00 5.11 183 PRO A C 1
ATOM 1485 O O . PRO A 1 185 ? 19.268 30.712 56.587 1.00 6.19 183 PRO A O 1
ATOM 1489 N N . TYR A 1 186 ? 18.922 28.490 56.391 1.00 5.40 184 TYR A N 1
ATOM 1490 C CA . TYR A 1 186 ? 18.250 28.358 57.689 1.00 5.32 184 TYR A CA 1
ATOM 1491 C C . TYR A 1 186 ? 18.988 27.423 58.643 1.00 5.26 184 TYR A C 1
ATOM 1492 O O . TYR A 1 186 ? 18.444 26.401 59.051 1.00 5.62 184 TYR A O 1
ATOM 1501 N N . PRO A 1 187 ? 20.231 27.774 59.018 1.00 5.00 185 PRO A N 1
ATOM 1502 C CA . PRO A 1 187 ? 20.987 26.880 59.890 1.00 4.67 185 PRO A CA 1
ATOM 1503 C C . PRO A 1 187 ? 20.369 26.685 61.272 1.00 5.04 185 PRO A C 1
ATOM 1504 O O . PRO A 1 187 ? 20.513 25.612 61.854 1.00 5.35 185 PRO A O 1
ATOM 1508 N N . LEU A 1 188 ? 19.694 27.705 61.792 1.00 5.06 186 LEU A N 1
ATOM 1509 C CA . LEU A 1 188 ? 19.117 27.591 63.126 1.00 5.20 186 LEU A CA 1
ATOM 1510 C C . LEU A 1 188 ? 17.927 26.645 63.097 1.00 4.46 186 LEU A C 1
ATOM 1511 O O . LEU A 1 188 ? 17.792 25.782 63.968 1.00 5.27 186 LEU A O 1
ATOM 1516 N N . ILE A 1 189 ? 17.095 26.776 62.068 1.00 4.71 187 ILE A N 1
ATOM 1517 C CA . ILE A 1 189 ? 16.004 25.839 61.837 1.00 4.96 187 ILE A CA 1
ATOM 1518 C C . ILE A 1 189 ? 16.542 24.420 61.640 1.00 4.87 187 ILE A C 1
ATOM 1519 O O . ILE A 1 189 ? 16.022 23.468 62.231 1.00 5.39 187 ILE A O 1
ATOM 1524 N N . ARG A 1 190 ? 17.597 24.272 60.840 1.00 4.99 188 ARG A N 1
ATOM 1525 C CA . ARG A 1 190 ? 18.163 22.946 60.610 1.00 5.80 188 ARG A CA 1
ATOM 1526 C C . ARG A 1 190 ? 18.667 22.332 61.916 1.00 5.76 188 ARG A C 1
ATOM 1527 O O . ARG A 1 190 ? 18.481 21.135 62.156 1.00 5.94 188 ARG A O 1
ATOM 1535 N N . ALA A 1 191 ? 19.275 23.152 62.773 1.00 5.17 189 ALA A N 1
ATOM 1536 C CA . ALA A 1 191 ? 19.778 22.664 64.059 1.00 5.48 189 ALA A CA 1
ATOM 1537 C C . ALA A 1 191 ? 18.638 22.263 64.996 1.00 5.36 189 ALA A C 1
ATOM 1538 O O . ALA A 1 191 ? 18.736 21.253 65.688 1.00 5.91 189 ALA A O 1
ATOM 1540 N N . VAL A 1 192 ? 17.554 23.035 65.007 1.00 5.11 190 VAL A N 1
ATOM 1541 C CA . VAL A 1 192 ? 16.386 22.682 65.822 1.00 5.11 190 VAL A CA 1
ATOM 1542 C C . VAL A 1 192 ? 15.787 21.365 65.332 1.00 5.12 190 VAL A C 1
ATOM 1543 O O . VAL A 1 192 ? 15.478 20.473 66.132 1.00 5.73 190 VAL A O 1
ATOM 1547 N N . ASP A 1 193 ? 15.631 21.241 64.017 1.00 5.05 191 ASP A N 1
ATOM 1548 C CA . ASP A 1 193 ? 15.114 20.015 63.431 1.00 6.14 191 ASP A CA 1
ATOM 1549 C C . ASP A 1 193 ? 15.977 18.808 63.817 1.00 5.98 191 ASP A C 1
ATOM 1550 O O . ASP A 1 193 ? 15.450 17.755 64.184 1.00 6.49 191 ASP A O 1
ATOM 1555 N N . ALA A 1 194 ? 17.298 18.965 63.744 1.00 5.13 192 ALA A N 1
ATOM 1556 C CA . ALA A 1 194 ? 18.208 17.878 64.093 1.00 5.42 192 ALA A CA 1
ATOM 1557 C C . ALA A 1 194 ? 18.085 17.496 65.570 1.00 5.95 192 ALA A C 1
ATOM 1558 O O . ALA A 1 194 ? 18.058 16.306 65.913 1.00 6.96 192 ALA A O 1
ATOM 1560 N N . ALA A 1 195 ? 18.008 18.501 66.440 1.00 5.69 193 ALA A N 1
ATOM 1561 C CA . ALA A 1 195 ? 17.861 18.263 67.876 1.00 6.14 193 ALA A CA 1
ATOM 1562 C C . ALA A 1 195 ? 16.560 17.523 68.188 1.00 5.26 193 ALA A C 1
ATOM 1563 O O . ALA A 1 195 ? 16.557 16.556 68.955 1.00 6.23 193 ALA A O 1
ATOM 1565 N N . CYS A 1 196 ? 15.458 17.954 67.580 1.00 5.19 194 CYS A N 1
ATOM 1566 C CA . CYS A 1 196 ? 14.186 17.262 67.769 1.00 5.03 194 CYS A CA 1
ATOM 1567 C C . CYS A 1 196 ? 14.262 15.830 67.252 1.00 5.80 194 CYS A C 1
ATOM 1568 O O . CYS A 1 196 ? 13.691 14.918 67.852 1.00 5.86 194 CYS A O 1
ATOM 1571 N N . GLY A 1 197 ? 14.996 15.635 66.156 1.00 6.14 195 GLY A N 1
ATOM 1572 C CA . GLY A 1 197 ? 15.157 14.320 65.541 1.00 6.70 195 GLY A CA 1
ATOM 1573 C C . GLY A 1 197 ? 15.872 13.304 66.410 1.00 6.98 195 GLY A C 1
ATOM 1574 O O . GLY A 1 197 ? 15.832 12.109 66.122 1.00 7.50 195 GLY A O 1
ATOM 1575 N N . GLU A 1 198 ? 16.521 13.774 67.474 1.00 6.11 196 GLU A N 1
ATOM 1576 C CA . GLU A 1 198 ? 17.190 12.890 68.433 1.00 6.74 196 GLU A CA 1
ATOM 1577 C C . GLU A 1 198 ? 16.229 12.313 69.473 1.00 6.71 196 GLU A C 1
ATOM 1578 O O . GLU A 1 198 ? 16.581 11.374 70.195 1.00 8.39 196 GLU A O 1
ATOM 1584 N N . LEU A 1 199 ? 15.023 12.874 69.546 1.00 6.11 197 LEU A N 1
ATOM 1585 C CA . LEU A 1 199 ? 14.066 12.529 70.593 1.00 6.04 197 LEU A CA 1
ATOM 1586 C C . LEU A 1 199 ? 13.073 11.468 70.151 1.00 5.73 197 LEU A C 1
ATOM 1587 O O . LEU A 1 199 ? 12.517 11.540 69.054 1.00 5.12 197 LEU A O 1
ATOM 1592 N N . ASP A 1 200 ? 12.831 10.497 71.024 1.00 6.14 198 ASP A N 1
ATOM 1593 C CA . ASP A 1 200 ? 11.919 9.398 70.727 1.00 6.61 198 ASP A CA 1
ATOM 1594 C C . ASP A 1 200 ? 10.523 9.863 70.307 1.00 6.38 198 ASP A C 1
ATOM 1595 O O . ASP A 1 200 ? 9.928 9.296 69.387 1.00 5.96 198 ASP A O 1
ATOM 1600 N N . ALA A 1 201 ? 10.002 10.895 70.968 1.00 5.34 199 ALA A N 1
ATOM 1601 C CA . ALA A 1 201 ? 8.646 11.357 70.682 1.00 5.75 199 ALA A CA 1
ATOM 1602 C C . ALA A 1 201 ? 8.523 11.846 69.241 1.00 5.09 199 ALA A C 1
ATOM 1603 O O . ALA A 1 201 ? 7.508 11.603 68.583 1.00 6.36 199 ALA A O 1
ATOM 1605 N N . PHE A 1 202 ? 9.560 12.525 68.757 1.00 5.11 200 PHE A N 1
ATOM 1606 C CA . PHE A 1 202 ? 9.595 12.992 67.373 1.00 5.11 200 PHE A CA 1
ATOM 1607 C C . PHE A 1 202 ? 9.822 11.829 66.408 1.00 5.32 200 PHE A C 1
ATOM 1608 O O . PHE A 1 202 ? 9.146 11.726 65.383 1.00 5.61 200 PHE A O 1
ATOM 1616 N N . ARG A 1 203 ? 10.762 10.949 66.737 1.00 5.14 201 ARG A N 1
ATOM 1617 C CA . ARG A 1 203 ? 11.050 9.812 65.869 1.00 6.22 201 ARG A CA 1
ATOM 1618 C C . ARG A 1 203 ? 9.804 8.966 65.635 1.00 7.49 201 ARG A C 1
ATOM 1619 O O . ARG A 1 203 ? 9.520 8.568 64.504 1.00 8.38 201 ARG A O 1
ATOM 1627 N N . ARG A 1 204 ? 9.053 8.708 66.702 1.00 6.62 202 ARG A N 1
ATOM 1628 C CA . ARG A 1 204 ? 7.862 7.864 66.613 1.00 7.01 202 ARG A CA 1
ATOM 1629 C C . ARG A 1 204 ? 6.737 8.525 65.823 1.00 7.03 202 ARG A C 1
ATOM 1630 O O . ARG A 1 204 ? 5.863 7.842 65.294 1.00 8.53 202 ARG A O 1
ATOM 1638 N N . ALA A 1 205 ? 6.781 9.855 65.731 1.00 6.47 203 ALA A N 1
ATOM 1639 C CA . ALA A 1 205 ? 5.746 10.632 65.053 1.00 6.99 203 ALA A CA 1
ATOM 1640 C C . ALA A 1 205 ? 6.010 10.831 63.561 1.00 7.47 203 ALA A C 1
ATOM 1641 O O . ALA A 1 205 ? 5.106 11.236 62.824 1.00 8.22 203 ALA A O 1
ATOM 1643 N N . ALA A 1 206 ? 7.239 10.566 63.125 1.00 8.16 204 ALA A N 1
ATOM 1644 C CA . ALA A 1 206 ? 7.644 10.855 61.746 1.00 8.59 204 ALA A CA 1
ATOM 1645 C C . ALA A 1 206 ? 6.842 10.018 60.751 1.00 8.73 204 ALA A C 1
ATOM 1646 O O . ALA A 1 206 ? 6.490 8.883 61.051 1.00 8.59 204 ALA A O 1
ATOM 1648 N N . PRO A 1 207 ? 6.535 10.585 59.569 1.00 8.45 205 PRO A N 1
ATOM 1649 C CA . PRO A 1 207 ? 5.783 9.872 58.529 1.00 8.22 205 PRO A CA 1
ATOM 1650 C C . PRO A 1 207 ? 6.239 8.430 58.265 1.00 8.98 205 PRO A C 1
ATOM 1651 O O . PRO A 1 207 ? 5.401 7.524 58.214 1.00 9.02 205 PRO A O 1
ATOM 1655 N N . ALA A 1 208 ? 7.546 8.217 58.126 1.00 9.31 206 ALA A N 1
ATOM 1656 C CA . ALA A 1 208 ? 8.079 6.892 57.789 1.00 10.46 206 ALA A CA 1
ATOM 1657 C C . ALA A 1 208 ? 7.858 5.836 58.880 1.00 10.76 206 ALA A C 1
ATOM 1658 O O . ALA A 1 208 ? 7.979 4.635 58.615 1.00 10.78 206 ALA A O 1
ATOM 1660 N N . ALA A 1 209 ? 7.528 6.278 60.092 1.00 10.47 207 ALA A N 1
ATOM 1661 C CA . ALA A 1 209 ? 7.323 5.368 61.222 1.00 10.24 207 ALA A CA 1
ATOM 1662 C C . ALA A 1 209 ? 5.864 4.938 61.412 1.00 9.61 207 ALA A C 1
ATOM 1663 O O . ALA A 1 209 ? 5.556 4.156 62.316 1.00 11.27 207 ALA A O 1
ATOM 1665 N N . GLN A 1 210 ? 4.973 5.438 60.559 1.00 9.09 208 GLN A N 1
ATOM 1666 C CA . GLN A 1 210 ? 3.540 5.201 60.729 1.00 8.61 208 GLN A CA 1
ATOM 1667 C C . GLN A 1 210 ? 3.058 3.901 60.093 1.00 8.78 208 GLN A C 1
ATOM 1668 O O . GLN A 1 210 ? 3.653 3.429 59.119 1.00 9.16 208 GLN A O 1
ATOM 1674 N N . PRO A 1 211 ? 1.976 3.312 60.646 1.00 9.08 209 PRO A N 1
ATOM 1675 C CA . PRO A 1 211 ? 1.439 2.035 60.150 1.00 9.29 209 PRO A CA 1
ATOM 1676 C C . PRO A 1 211 ? 1.060 2.047 58.667 1.00 9.45 209 PRO A C 1
ATOM 1677 O O . PRO A 1 211 ? 1.174 1.020 57.998 1.00 8.82 209 PRO A O 1
ATOM 1681 N N . ASP A 1 212 ? 0.618 3.196 58.164 1.00 8.39 210 ASP A N 1
ATOM 1682 C CA . ASP A 1 212 ? 0.163 3.309 56.776 1.00 8.67 210 ASP A CA 1
ATOM 1683 C C . ASP A 1 212 ? 1.244 3.800 55.811 1.00 9.01 210 ASP A C 1
ATOM 1684 O O . ASP A 1 212 ? 0.959 4.076 54.636 1.00 8.78 210 ASP A O 1
ATOM 1689 N N . SER A 1 213 ? 2.482 3.888 56.295 1.00 9.20 211 SER A N 1
ATOM 1690 C CA . SER A 1 213 ? 3.598 4.335 55.461 1.00 10.16 211 SER A CA 1
ATOM 1691 C C . SER A 1 213 ? 3.966 3.308 54.397 1.00 10.66 211 SER A C 1
ATOM 1692 O O . SER A 1 213 ? 3.623 2.125 54.513 1.00 10.79 211 SER A O 1
ATOM 1695 N N . ALA A 1 214 ? 4.665 3.772 53.364 1.00 12.01 212 ALA A N 1
ATOM 1696 C CA . ALA A 1 214 ? 5.096 2.917 52.260 1.00 14.33 212 ALA A CA 1
ATOM 1697 C C . ALA A 1 214 ? 6.094 1.866 52.736 1.00 15.79 212 ALA A C 1
ATOM 1698 O O . ALA A 1 214 ? 6.859 2.097 53.675 1.00 17.36 212 ALA A O 1
ATOM 1701 N N . ALA B 1 1 ? 5.167 55.363 77.439 1.00 35.37 -1 ALA B N 1
ATOM 1702 C CA . ALA B 1 1 ? 4.940 54.440 76.287 1.00 34.87 -1 ALA B CA 1
ATOM 1703 C C . ALA B 1 1 ? 3.495 53.950 76.232 1.00 34.03 -1 ALA B C 1
ATOM 1704 O O . ALA B 1 1 ? 2.828 53.828 77.262 1.00 35.43 -1 ALA B O 1
ATOM 1706 N N . LYS B 1 2 ? 3.022 53.682 75.017 1.00 32.31 0 LYS B N 1
ATOM 1707 C CA . LYS B 1 2 ? 1.672 53.155 74.782 1.00 29.71 0 LYS B CA 1
ATOM 1708 C C . LYS B 1 2 ? 1.633 52.214 73.574 1.00 25.93 0 LYS B C 1
ATOM 1709 O O . LYS B 1 2 ? 2.614 52.108 72.832 1.00 27.41 0 LYS B O 1
ATOM 1715 N N . MET B 1 3 ? 0.502 51.529 73.401 1.00 20.58 1 MET B N 1
ATOM 1716 C CA . MET B 1 3 ? 0.305 50.553 72.324 1.00 16.61 1 MET B CA 1
ATOM 1717 C C . MET B 1 3 ? 0.305 51.221 70.952 1.00 12.76 1 MET B C 1
ATOM 1718 O O . MET B 1 3 ? -0.388 52.218 70.744 1.00 13.34 1 MET B O 1
ATOM 1723 N N . LYS B 1 4 ? 1.089 50.669 70.026 1.00 8.61 2 LYS B N 1
ATOM 1724 C CA . LYS B 1 4 ? 1.098 51.130 68.637 1.00 7.20 2 LYS B CA 1
ATOM 1725 C C . LYS B 1 4 ? 0.725 49.966 67.729 1.00 6.08 2 LYS B C 1
ATOM 1726 O O . LYS B 1 4 ? 1.405 48.941 67.710 1.00 7.00 2 LYS B O 1
ATOM 1732 N N . LEU B 1 5 ? -0.366 50.128 66.989 1.00 5.12 3 LEU B N 1
ATOM 1733 C CA . LEU B 1 5 ? -0.836 49.086 66.092 1.00 5.12 3 LEU B CA 1
ATOM 1734 C C . LEU B 1 5 ? -0.464 49.397 64.647 1.00 5.58 3 LEU B C 1
ATOM 1735 O O . LEU B 1 5 ? -1.023 50.308 64.034 1.00 5.75 3 LEU B O 1
ATOM 1740 N N . TYR B 1 6 ? 0.483 48.631 64.114 1.00 5.13 4 TYR B N 1
ATOM 1741 C CA . TYR B 1 6 ? 0.885 48.757 62.720 1.00 4.84 4 TYR B CA 1
ATOM 1742 C C . TYR B 1 6 ? -0.076 47.924 61.894 1.00 5.12 4 TYR B C 1
ATOM 1743 O O . TYR B 1 6 ? -0.107 46.702 62.023 1.00 5.54 4 TYR B O 1
ATOM 1752 N N . ASN B 1 7 ? -0.891 48.581 61.071 1.00 4.50 5 ASN B N 1
ATOM 1753 C CA . ASN B 1 7 ? -1.955 47.876 60.378 1.00 5.47 5 ASN B CA 1
ATOM 1754 C C . ASN B 1 7 ? -2.491 48.678 59.198 1.00 5.75 5 ASN B C 1
ATOM 1755 O O . ASN B 1 7 ? -1.924 49.708 58.845 1.00 5.64 5 ASN B O 1
ATOM 1760 N N . PHE B 1 8 ? -3.559 48.189 58.574 1.00 5.49 6 PHE B N 1
ATOM 1761 C CA . PHE B 1 8 ? -4.078 48.783 57.344 1.00 4.33 6 PHE B CA 1
ATOM 1762 C C . PHE B 1 8 ? -5.590 48.650 57.376 1.00 4.67 6 PHE B C 1
ATOM 1763 O O . PHE B 1 8 ? -6.112 47.676 57.914 1.00 4.80 6 PHE B O 1
ATOM 1771 N N . TRP B 1 9 ? -6.302 49.626 56.818 1.00 4.48 7 TRP B N 1
ATOM 1772 C CA . TRP B 1 9 ? -7.764 49.608 56.923 1.00 4.96 7 TRP B CA 1
ATOM 1773 C C . TRP B 1 9 ? -8.394 48.352 56.330 1.00 5.10 7 TRP B C 1
ATOM 1774 O O . TRP B 1 9 ? -9.150 47.643 57.011 1.00 5.00 7 TRP B O 1
ATOM 1785 N N . ARG B 1 10 ? -8.059 48.084 55.070 1.00 5.26 8 ARG B N 1
ATOM 1786 C CA . ARG B 1 10 ? -8.655 47.005 54.303 1.00 5.74 8 ARG B CA 1
ATOM 1787 C C . ARG B 1 10 ? -7.737 45.798 54.425 1.00 6.29 8 ARG B C 1
ATOM 1788 O O . ARG B 1 10 ? -7.012 45.432 53.491 1.00 7.26 8 ARG B O 1
ATOM 1796 N N . SER B 1 11 ? -7.763 45.201 55.608 1.00 5.31 9 SER B N 1
ATOM 1797 C CA . SER B 1 11 ? -6.910 44.073 55.950 1.00 4.99 9 SER B CA 1
ATOM 1798 C C . SER B 1 11 ? -7.646 43.205 56.945 1.00 5.33 9 SER B C 1
ATOM 1799 O O . SER B 1 11 ? -7.998 43.673 58.028 1.00 5.01 9 SER B O 1
ATOM 1802 N N . GLY B 1 12 ? -7.871 41.947 56.579 1.00 5.60 10 GLY B N 1
ATOM 1803 C CA . GLY B 1 12 ? -8.629 41.015 57.408 1.00 5.35 10 GLY B CA 1
ATOM 1804 C C . GLY B 1 12 ? -7.988 40.746 58.753 1.00 4.93 10 GLY B C 1
ATOM 1805 O O . GLY B 1 12 ? -8.666 40.747 59.783 1.00 5.88 10 GLY B O 1
ATOM 1806 N N . THR B 1 13 ? -6.679 40.513 58.761 1.00 4.86 11 THR B N 1
ATOM 1807 C CA . THR B 1 13 ? -5.987 40.251 60.019 1.00 5.16 11 THR B CA 1
ATOM 1808 C C . THR B 1 13 ? -5.890 41.513 60.877 1.00 5.52 11 THR B C 1
ATOM 1809 O O . THR B 1 13 ? -5.902 41.424 62.107 1.00 5.89 11 THR B O 1
ATOM 1813 N N . SER B 1 14 ? -5.786 42.680 60.240 1.00 5.16 12 SER B N 1
ATOM 1814 C CA . SER B 1 14 ? -5.805 43.941 60.982 1.00 4.60 12 SER B CA 1
ATOM 1815 C C . SER B 1 14 ? -7.163 44.137 61.642 1.00 5.50 12 SER B C 1
ATOM 1816 O O . SER B 1 14 ? -7.253 44.469 62.823 1.00 5.62 12 SER B O 1
ATOM 1819 N N . HIS B 1 15 ? -8.213 43.957 60.851 1.00 4.96 13 HIS B N 1
ATOM 1820 C CA . HIS B 1 15 ? -9.603 44.044 61.289 1.00 4.46 13 HIS B CA 1
ATOM 1821 C C . HIS B 1 15 ? -9.860 43.093 62.472 1.00 5.32 13 HIS B C 1
ATOM 1822 O O . HIS B 1 15 ? -10.436 43.494 63.496 1.00 5.17 13 HIS B O 1
ATOM 1829 N N . ARG B 1 16 ? -9.391 41.854 62.335 1.00 4.71 14 ARG B N 1
ATOM 1830 C CA . ARG B 1 16 ? -9.481 40.819 63.361 1.00 5.18 14 ARG B CA 1
ATOM 1831 C C . ARG B 1 16 ? -8.906 41.310 64.695 1.00 5.22 14 ARG B C 1
ATOM 1832 O O . ARG B 1 16 ? -9.556 41.212 65.743 1.00 5.82 14 ARG B O 1
ATOM 1840 N N . LEU B 1 17 ? -7.695 41.858 64.651 1.00 4.96 15 LEU B N 1
ATOM 1841 C CA . LEU B 1 17 ? -7.041 42.343 65.865 1.00 5.15 15 LEU B CA 1
ATOM 1842 C C . LEU B 1 17 ? -7.704 43.615 66.400 1.00 5.25 15 LEU B C 1
ATOM 1843 O O . LEU B 1 17 ? -7.843 43.780 67.621 1.00 5.27 15 LEU B O 1
ATOM 1848 N N . ARG B 1 18 ? -8.138 44.505 65.511 1.00 5.02 16 ARG B N 1
ATOM 1849 C CA . ARG B 1 18 ? -8.846 45.705 65.959 1.00 4.96 16 ARG B CA 1
ATOM 1850 C C . ARG B 1 18 ? -10.101 45.354 66.751 1.00 5.29 16 ARG B C 1
ATOM 1851 O O . ARG B 1 18 ? -10.402 46.004 67.755 1.00 5.28 16 ARG B O 1
ATOM 1859 N N . ILE B 1 19 ? -10.836 44.332 66.311 1.00 4.94 17 ILE B N 1
ATOM 1860 C CA . ILE B 1 19 ? -12.038 43.919 67.035 1.00 4.96 17 ILE B CA 1
ATOM 1861 C C . ILE B 1 19 ? -11.667 43.495 68.448 1.00 4.80 17 ILE B C 1
ATOM 1862 O O . ILE B 1 19 ? -12.298 43.921 69.412 1.00 4.78 17 ILE B O 1
ATOM 1867 N N . ALA B 1 20 ? -10.636 42.659 68.565 1.00 5.13 18 ALA B N 1
ATOM 1868 C CA . ALA B 1 20 ? -10.218 42.160 69.875 1.00 5.18 18 ALA B CA 1
ATOM 1869 C C . ALA B 1 20 ? -9.769 43.291 70.797 1.00 5.16 18 ALA B C 1
ATOM 1870 O O . ALA B 1 20 ? -10.178 43.347 71.961 1.00 5.97 18 ALA B O 1
ATOM 1872 N N . LEU B 1 21 ? -8.952 44.209 70.283 1.00 5.06 19 LEU B N 1
ATOM 1873 C CA . LEU B 1 21 ? -8.523 45.372 71.063 1.00 4.87 19 LEU B CA 1
ATOM 1874 C C . LEU B 1 21 ? -9.711 46.198 71.528 1.00 5.98 19 LEU B C 1
ATOM 1875 O O . LEU B 1 21 ? -9.759 46.631 72.682 1.00 5.17 19 LEU B O 1
ATOM 1880 N N . ASN B 1 22 ? -10.665 46.421 70.628 1.00 5.54 20 ASN B N 1
ATOM 1881 C CA . ASN B 1 22 ? -11.841 47.220 70.959 1.00 5.93 20 ASN B CA 1
ATOM 1882 C C . ASN B 1 22 ? -12.720 46.545 72.000 1.00 5.01 20 ASN B C 1
ATOM 1883 O O . ASN B 1 22 ? -13.227 47.209 72.905 1.00 6.49 20 ASN B O 1
ATOM 1888 N N . LEU B 1 23 ? -12.892 45.231 71.889 1.00 5.21 21 LEU B N 1
ATOM 1889 C CA . LEU B 1 23 ? -13.687 44.508 72.880 1.00 6.19 21 LEU B CA 1
ATOM 1890 C C . LEU B 1 23 ? -13.053 44.607 74.262 1.00 6.66 21 LEU B C 1
ATOM 1891 O O . LEU B 1 23 ? -13.758 44.701 75.266 1.00 7.96 21 LEU B O 1
ATOM 1896 N N . LYS B 1 24 ? -11.724 44.616 74.307 1.00 6.51 22 LYS B N 1
ATOM 1897 C CA . LYS B 1 24 ? -11.007 44.740 75.574 1.00 5.96 22 LYS B CA 1
ATOM 1898 C C . LYS B 1 24 ? -10.951 46.181 76.078 1.00 6.14 22 LYS B C 1
ATOM 1899 O O . LYS B 1 24 ? -10.587 46.419 77.226 1.00 6.64 22 LYS B O 1
ATOM 1905 N N . GLY B 1 25 ? -11.286 47.140 75.214 1.00 6.41 23 GLY B N 1
ATOM 1906 C CA . GLY B 1 25 ? -11.218 48.558 75.572 1.00 6.77 23 GLY B CA 1
ATOM 1907 C C . GLY B 1 25 ? -9.795 49.052 75.748 1.00 7.15 23 GLY B C 1
ATOM 1908 O O . GLY B 1 25 ? -9.545 50.006 76.490 1.00 7.93 23 GLY B O 1
ATOM 1909 N N . VAL B 1 26 ? -8.859 48.395 75.068 1.00 7.33 24 VAL B N 1
ATOM 1910 C CA . VAL B 1 26 ? -7.447 48.744 75.143 1.00 9.41 24 VAL B CA 1
ATOM 1911 C C . VAL B 1 26 ? -7.143 49.872 74.156 1.00 10.24 24 VAL B C 1
ATOM 1912 O O . VAL B 1 26 ? -7.376 49.713 72.953 1.00 11.56 24 VAL B O 1
ATOM 1916 N N . PRO B 1 27 ? -6.626 51.011 74.659 1.00 10.70 25 PRO B N 1
ATOM 1917 C CA . PRO B 1 27 ? -6.264 52.109 73.761 1.00 10.52 25 PRO B CA 1
ATOM 1918 C C . PRO B 1 27 ? -5.017 51.776 72.943 1.00 10.12 25 PRO B C 1
ATOM 1919 O O . PRO B 1 27 ? -4.135 51.060 73.420 1.00 11.50 25 PRO B O 1
ATOM 1923 N N . TYR B 1 28 ? -4.959 52.287 71.718 1.00 9.88 26 TYR B N 1
ATOM 1924 C CA . TYR B 1 28 ? -3.795 52.086 70.859 1.00 9.36 26 TYR B CA 1
ATOM 1925 C C . TYR B 1 28 ? -3.685 53.208 69.853 1.00 9.43 26 TYR B C 1
ATOM 1926 O O . TYR B 1 28 ? -4.692 53.805 69.468 1.00 10.23 26 TYR B O 1
ATOM 1935 N N . GLU B 1 29 ? -2.454 53.495 69.446 1.00 9.01 27 GLU B N 1
ATOM 1936 C CA . GLU B 1 29 ? -2.209 54.416 68.350 1.00 8.88 27 GLU B CA 1
ATOM 1937 C C . GLU B 1 29 ? -2.269 53.635 67.045 1.00 8.71 27 GLU B C 1
ATOM 1938 O O . GLU B 1 29 ? -1.640 52.587 66.915 1.00 9.52 27 GLU B O 1
ATOM 1944 N N . TYR B 1 30 ? -3.036 54.155 66.093 1.00 7.77 28 TYR B N 1
ATOM 1945 C CA . TYR B 1 30 ? -3.177 53.551 64.775 1.00 7.43 28 TYR B CA 1
ATOM 1946 C C . TYR B 1 30 ? -2.043 54.030 63.881 1.00 7.14 28 TYR B C 1
ATOM 1947 O O . TYR B 1 30 ? -1.960 55.216 63.552 1.00 8.00 28 TYR B O 1
ATOM 1956 N N . LEU B 1 31 ? -1.169 53.103 63.495 1.00 6.73 29 LEU B N 1
ATOM 1957 C CA . LEU B 1 31 ? -0.082 53.418 62.578 1.00 7.56 29 LEU B CA 1
ATOM 1958 C C . LEU B 1 31 ? -0.297 52.688 61.263 1.00 6.73 29 LEU B C 1
ATOM 1959 O O . LEU B 1 31 ? -0.104 51.476 61.159 1.00 6.78 29 LEU B O 1
ATOM 1964 N N . ALA B 1 32 ? -0.724 53.446 60.260 1.00 6.56 30 ALA B N 1
ATOM 1965 C CA . ALA B 1 32 ? -1.041 52.896 58.950 1.00 6.74 30 ALA B CA 1
ATOM 1966 C C . ALA B 1 32 ? 0.216 52.444 58.231 1.00 7.00 30 ALA B C 1
ATOM 1967 O O . ALA B 1 32 ? 1.205 53.176 58.159 1.00 7.21 30 ALA B O 1
ATOM 1969 N N . VAL B 1 33 ? 0.161 51.224 57.715 1.00 6.28 31 VAL B N 1
ATOM 1970 C CA . VAL B 1 33 ? 1.189 50.687 56.836 1.00 6.53 31 VAL B CA 1
ATOM 1971 C C . VAL B 1 33 ? 0.454 50.434 55.531 1.00 6.08 31 VAL B C 1
ATOM 1972 O O . VAL B 1 33 ? -0.397 49.548 55.455 1.00 6.30 31 VAL B O 1
ATOM 1976 N N . HIS B 1 34 ? 0.747 51.251 54.519 1.00 5.30 32 HIS B N 1
ATOM 1977 C CA . HIS B 1 34 ? -0.030 51.210 53.289 1.00 5.49 32 HIS B CA 1
ATOM 1978 C C . HIS B 1 34 ? 0.364 50.044 52.388 1.00 5.15 32 HIS B C 1
ATOM 1979 O O . HIS B 1 34 ? 1.387 50.090 51.702 1.00 5.43 32 HIS B O 1
ATOM 1986 N N . LEU B 1 35 ? -0.459 49.000 52.399 1.00 5.10 33 LEU B N 1
ATOM 1987 C CA . LEU B 1 35 ? -0.144 47.779 51.670 1.00 5.25 33 LEU B CA 1
ATOM 1988 C C . LEU B 1 35 ? -0.182 47.961 50.162 1.00 6.05 33 LEU B C 1
ATOM 1989 O O . LEU B 1 35 ? 0.575 47.317 49.440 1.00 6.45 33 LEU B O 1
ATOM 1994 N N . GLY B 1 36 ? -1.060 48.842 49.688 1.00 5.66 34 GLY B N 1
ATOM 1995 C CA . GLY B 1 36 ? -1.138 49.139 48.254 1.00 5.91 34 GLY B CA 1
ATOM 1996 C C . GLY B 1 36 ? 0.143 49.772 47.737 1.00 5.25 34 GLY B C 1
ATOM 1997 O O . GLY B 1 36 ? 0.586 49.505 46.616 1.00 5.32 34 GLY B O 1
ATOM 1998 N N . LYS B 1 37 ? 0.741 50.614 48.578 1.00 4.97 35 LYS B N 1
ATOM 1999 C CA . LYS B 1 37 ? 2.026 51.247 48.295 1.00 5.07 35 LYS B CA 1
ATOM 2000 C C . LYS B 1 37 ? 3.195 50.324 48.642 1.00 5.60 35 LYS B C 1
ATOM 2001 O O . LYS B 1 37 ? 4.359 50.709 48.509 1.00 7.10 35 LYS B O 1
ATOM 2007 N N . GLU B 1 38 ? 2.873 49.116 49.107 1.00 5.78 36 GLU B N 1
ATOM 2008 C CA . GLU B 1 38 ? 3.858 48.107 49.495 1.00 6.71 36 GLU B CA 1
ATOM 2009 C C . GLU B 1 38 ? 4.818 48.596 50.583 1.00 5.72 36 GLU B C 1
ATOM 2010 O O . GLU B 1 38 ? 5.985 48.209 50.628 1.00 7.05 36 GLU B O 1
ATOM 2016 N N . GLU B 1 39 ? 4.288 49.413 51.494 1.00 5.70 37 GLU B N 1
ATOM 2017 C CA . GLU B 1 39 ? 5.076 49.914 52.618 1.00 5.52 37 GLU B CA 1
ATOM 2018 C C . GLU B 1 39 ? 5.552 48.803 53.546 1.00 6.22 37 GLU B C 1
ATOM 2019 O O . GLU B 1 39 ? 6.593 48.935 54.194 1.00 7.38 37 GLU B O 1
ATOM 2025 N N . HIS B 1 40 ? 4.804 47.705 53.595 1.00 4.91 38 HIS B N 1
ATOM 2026 C CA . HIS B 1 40 ? 5.188 46.572 54.420 1.00 6.00 38 HIS B CA 1
ATOM 2027 C C . HIS B 1 40 ? 6.407 45.849 53.878 1.00 6.12 38 HIS B C 1
ATOM 2028 O O . HIS B 1 40 ? 7.067 45.112 54.615 1.00 7.12 38 HIS B O 1
ATOM 2035 N N . LEU B 1 41 ? 6.722 46.077 52.603 1.00 6.76 39 LEU B N 1
ATOM 2036 C CA . LEU B 1 41 ? 7.847 45.407 51.959 1.00 7.39 39 LEU B CA 1
ATOM 2037 C C . LEU B 1 41 ? 9.131 46.239 52.006 1.00 7.99 39 LEU B C 1
ATOM 2038 O O . LEU B 1 41 ? 10.160 45.829 51.465 1.00 10.20 39 LEU B O 1
ATOM 2043 N N . LYS B 1 42 ? 9.067 47.389 52.675 1.00 8.24 40 LYS B N 1
ATOM 2044 C CA . LYS B 1 42 ? 10.227 48.261 52.854 1.00 9.75 40 LYS B CA 1
ATOM 2045 C C . LYS B 1 42 ? 11.052 47.846 54.069 1.00 9.64 40 LYS B C 1
ATOM 2046 O O . LYS B 1 42 ? 10.540 47.193 54.982 1.00 9.52 40 LYS B O 1
ATOM 2052 N N . ASP B 1 43 ? 12.327 48.235 54.075 1.00 10.37 41 ASP B N 1
ATOM 2053 C CA . ASP B 1 43 ? 13.242 47.886 55.165 1.00 10.47 41 ASP B CA 1
ATOM 2054 C C . ASP B 1 43 ? 12.796 48.415 56.528 1.00 9.60 41 ASP B C 1
ATOM 2055 O O . ASP B 1 43 ? 13.014 47.757 57.547 1.00 9.66 41 ASP B O 1
ATOM 2060 N N . ALA B 1 44 ? 12.166 49.590 56.540 1.00 9.10 42 ALA B N 1
ATOM 2061 C CA . ALA B 1 44 ? 11.678 50.190 57.785 1.00 9.95 42 ALA B CA 1
ATOM 2062 C C . ALA B 1 44 ? 10.674 49.286 58.494 1.00 9.57 42 ALA B C 1
ATOM 2063 O O . ALA B 1 44 ? 10.730 49.122 59.713 1.00 10.75 42 ALA B O 1
ATOM 2065 N N . PHE B 1 45 ? 9.762 48.686 57.735 1.00 8.26 43 PHE B N 1
ATOM 2066 C CA . PHE B 1 45 ? 8.823 47.760 58.349 1.00 7.79 43 PHE B CA 1
ATOM 2067 C C . PHE B 1 45 ? 9.465 46.411 58.681 1.00 8.18 43 PHE B C 1
ATOM 2068 O O . PHE B 1 45 ? 9.109 45.787 59.679 1.00 8.68 43 PHE B O 1
ATOM 2076 N N . LYS B 1 46 ? 10.420 45.970 57.863 1.00 8.69 44 LYS B N 1
ATOM 2077 C CA . LYS B 1 46 ? 11.158 44.733 58.155 1.00 9.72 44 LYS B CA 1
ATOM 2078 C C . LYS B 1 46 ? 11.861 44.787 59.514 1.00 10.21 44 LYS B C 1
ATOM 2079 O O . LYS B 1 46 ? 11.916 43.786 60.236 1.00 11.09 44 LYS B O 1
ATOM 2085 N N . ALA B 1 47 ? 12.377 45.965 59.862 1.00 10.67 45 ALA B N 1
ATOM 2086 C CA . ALA B 1 47 ? 13.037 46.180 61.149 1.00 10.86 45 ALA B CA 1
ATOM 2087 C C . ALA B 1 47 ? 12.091 45.969 62.331 1.00 11.83 45 ALA B C 1
ATOM 2088 O O . ALA B 1 47 ? 12.526 45.577 63.416 1.00 13.03 45 ALA B O 1
ATOM 2090 N N . LEU B 1 48 ? 10.804 46.232 62.116 1.00 11.02 46 LEU B N 1
ATOM 2091 C CA . LEU B 1 48 ? 9.784 46.011 63.137 1.00 11.82 46 LEU B CA 1
ATOM 2092 C C . LEU B 1 48 ? 9.299 44.564 63.116 1.00 11.32 46 LEU B C 1
ATOM 2093 O O . LEU B 1 48 ? 9.166 43.933 64.166 1.00 13.03 46 LEU B O 1
ATOM 2098 N N . ASN B 1 49 ? 9.040 44.049 61.915 1.00 9.45 47 ASN B N 1
ATOM 2099 C CA . ASN B 1 49 ? 8.522 42.700 61.730 1.00 8.19 47 ASN B CA 1
ATOM 2100 C C . ASN B 1 49 ? 9.234 41.991 60.580 1.00 8.38 47 ASN B C 1
ATOM 2101 O O . ASN B 1 49 ? 8.996 42.318 59.418 1.00 7.64 47 ASN B O 1
ATOM 2106 N N . PRO B 1 50 ? 10.083 40.990 60.895 1.00 8.93 48 PRO B N 1
ATOM 2107 C CA . PRO B 1 50 ? 10.862 40.324 59.843 1.00 9.01 48 PRO B CA 1
ATOM 2108 C C . PRO B 1 50 ? 9.994 39.606 58.810 1.00 8.69 48 PRO B C 1
ATOM 2109 O O . PRO B 1 50 ? 10.440 39.357 57.687 1.00 9.82 48 PRO B O 1
ATOM 2113 N N . GLN B 1 51 ? 8.762 39.287 59.188 1.00 6.89 49 GLN B N 1
ATOM 2114 C CA . GLN B 1 51 ? 7.841 38.630 58.279 1.00 6.24 49 GLN B CA 1
ATOM 2115 C C . GLN B 1 51 ? 7.193 39.594 57.273 1.00 6.29 49 GLN B C 1
ATOM 2116 O O . GLN B 1 51 ? 6.652 39.169 56.249 1.00 6.55 49 GLN B O 1
ATOM 2122 N N . GLN B 1 52 ? 7.239 40.892 57.569 1.00 5.90 50 GLN B N 1
ATOM 2123 C CA . GLN B 1 52 ? 6.734 41.918 56.648 1.00 6.86 50 GLN B CA 1
ATOM 2124 C C . GLN B 1 52 ? 5.267 41.709 56.263 1.00 6.87 50 GLN B C 1
ATOM 2125 O O . GLN B 1 52 ? 4.873 41.804 55.095 1.00 7.27 50 GLN B O 1
ATOM 2131 N N . LEU B 1 53 ? 4.465 41.414 57.280 1.00 6.37 51 LEU B N 1
ATOM 2132 C CA . LEU B 1 53 ? 3.013 41.325 57.157 1.00 6.21 51 LEU B CA 1
ATOM 2133 C C . LEU B 1 53 ? 2.383 42.135 58.283 1.00 6.28 51 LEU B C 1
ATOM 2134 O O . LEU B 1 53 ? 3.034 42.427 59.291 1.00 7.79 51 LEU B O 1
ATOM 2139 N N . VAL B 1 54 ? 1.118 42.500 58.108 1.00 6.56 52 VAL B N 1
ATOM 2140 C CA . VAL B 1 54 ? 0.380 43.201 59.164 1.00 6.11 52 VAL B CA 1
ATOM 2141 C C . VAL B 1 54 ? -0.696 42.291 59.758 1.00 5.94 52 VAL B C 1
ATOM 2142 O O . VAL B 1 54 ? -1.188 41.396 59.080 1.00 5.80 52 VAL B O 1
ATOM 2146 N N . PRO B 1 55 ? -1.078 42.516 61.028 1.00 5.24 53 PRO B N 1
ATOM 2147 C CA . PRO B 1 55 ? -0.637 43.562 61.938 1.00 6.11 53 PRO B CA 1
ATOM 2148 C C . PRO B 1 55 ? 0.601 43.206 62.752 1.00 5.55 53 PRO B C 1
ATOM 2149 O O . PRO B 1 55 ? 0.977 42.033 62.867 1.00 6.60 53 PRO B O 1
ATOM 2153 N N . ALA B 1 56 ? 1.213 44.240 63.317 1.00 6.28 54 ALA B N 1
ATOM 2154 C CA . ALA B 1 56 ? 2.212 44.091 64.370 1.00 6.18 54 ALA B CA 1
ATOM 2155 C C . ALA B 1 56 ? 1.809 45.046 65.476 1.00 5.49 54 ALA B C 1
ATOM 2156 O O . ALA B 1 56 ? 1.300 46.131 65.214 1.00 6.26 54 ALA B O 1
ATOM 2158 N N . LEU B 1 57 ? 2.017 44.633 66.719 1.00 5.21 55 LEU B N 1
ATOM 2159 C CA . LEU B 1 57 ? 1.614 45.444 67.853 1.00 5.69 55 LEU B CA 1
ATOM 2160 C C . LEU B 1 57 ? 2.823 45.755 68.719 1.00 5.43 55 LEU B C 1
ATOM 2161 O O . LEU B 1 57 ? 3.399 44.855 69.340 1.00 5.38 55 LEU B O 1
ATOM 2166 N N . ASP B 1 58 ? 3.207 47.028 68.750 1.00 6.39 56 ASP B N 1
ATOM 2167 C CA . ASP B 1 58 ? 4.266 47.481 69.636 1.00 7.47 56 ASP B CA 1
ATOM 2168 C C . ASP B 1 58 ? 3.620 47.805 70.977 1.00 8.36 56 ASP B C 1
ATOM 2169 O O . ASP B 1 58 ? 2.814 48.729 71.079 1.00 9.37 56 ASP B O 1
ATOM 2174 N N . THR B 1 59 ? 3.958 47.027 72.000 1.00 8.82 57 THR B N 1
ATOM 2175 C CA . THR B 1 59 ? 3.355 47.207 73.319 1.00 11.29 57 THR B CA 1
ATOM 2176 C C . THR B 1 59 ? 3.987 48.364 74.092 1.00 12.89 57 THR B C 1
ATOM 2177 O O . THR B 1 59 ? 3.490 48.757 75.149 1.00 14.54 57 THR B O 1
ATOM 2181 N N . GLY B 1 60 ? 5.076 48.905 73.553 1.00 14.17 58 GLY B N 1
ATOM 2182 C CA . GLY B 1 60 ? 5.871 49.915 74.249 1.00 15.37 58 GLY B CA 1
ATOM 2183 C C . GLY B 1 60 ? 7.157 49.317 74.784 1.00 16.53 58 GLY B C 1
ATOM 2184 O O . GLY B 1 60 ? 8.108 50.041 75.089 1.00 17.68 58 GLY B O 1
ATOM 2185 N N . ALA B 1 61 ? 7.176 47.992 74.910 1.00 16.67 59 ALA B N 1
ATOM 2186 C CA . ALA B 1 61 ? 8.353 47.261 75.374 1.00 17.78 59 ALA B CA 1
ATOM 2187 C C . ALA B 1 61 ? 8.926 46.357 74.281 1.00 17.86 59 ALA B C 1
ATOM 2188 O O . ALA B 1 61 ? 10.139 46.163 74.202 1.00 19.05 59 ALA B O 1
ATOM 2190 N N . GLN B 1 62 ? 8.048 45.804 73.445 1.00 17.72 60 GLN B N 1
ATOM 2191 C CA . GLN B 1 62 ? 8.466 44.960 72.324 1.00 17.31 60 GLN B CA 1
ATOM 2192 C C . GLN B 1 62 ? 7.383 44.906 71.247 1.00 15.99 60 GLN B C 1
ATOM 2193 O O . GLN B 1 62 ? 6.232 45.269 71.499 1.00 15.76 60 GLN B O 1
ATOM 2199 N N . VAL B 1 63 ? 7.772 44.467 70.051 1.00 15.01 61 VAL B N 1
ATOM 2200 C CA . VAL B 1 63 ? 6.853 44.325 68.921 1.00 13.23 61 VAL B CA 1
ATOM 2201 C C . VAL B 1 63 ? 6.374 42.880 68.768 1.00 11.83 61 VAL B C 1
ATOM 2202 O O . VAL B 1 63 ? 7.161 41.958 68.530 1.00 14.14 61 VAL B O 1
ATOM 2206 N N . LEU B 1 64 ? 5.067 42.703 68.915 1.00 7.08 62 LEU B N 1
ATOM 2207 C CA . LEU B 1 64 ? 4.424 41.403 68.780 1.00 6.55 62 LEU B CA 1
ATOM 2208 C C . LEU B 1 64 ? 3.926 41.218 67.363 1.00 5.26 62 LEU B C 1
ATOM 2209 O O . LEU B 1 64 ? 3.427 42.162 66.739 1.00 5.28 62 LEU B O 1
ATOM 2214 N N . ILE B 1 65 ? 4.071 40.004 66.855 1.00 5.08 63 ILE B N 1
ATOM 2215 C CA . ILE B 1 65 ? 3.531 39.647 65.548 1.00 4.97 63 ILE B CA 1
ATOM 2216 C C . ILE B 1 65 ? 2.599 38.442 65.679 1.00 4.55 63 ILE B C 1
ATOM 2217 O O . ILE B 1 65 ? 2.519 37.820 66.746 1.00 5.19 63 ILE B O 1
ATOM 2222 N N . GLN B 1 66 ? 1.910 38.133 64.579 1.00 4.13 64 GLN B N 1
ATOM 2223 C CA . GLN B 1 66 ? 0.961 37.015 64.468 1.00 4.29 64 GLN B CA 1
ATOM 2224 C C . GLN B 1 66 ? -0.331 37.278 65.221 1.00 4.65 64 GLN B C 1
ATOM 2225 O O . GLN B 1 66 ? -0.419 37.068 66.434 1.00 4.89 64 GLN B O 1
ATOM 2231 N N . SER B 1 67 ? -1.348 37.735 64.499 1.00 4.41 65 SER B N 1
ATOM 2232 C CA . SER B 1 67 ? -2.609 38.058 65.145 1.00 4.69 65 SER B CA 1
ATOM 2233 C C . SER B 1 67 ? -3.179 36.937 66.033 1.00 4.39 65 SER B C 1
ATOM 2234 O O . SER B 1 67 ? -3.727 37.238 67.085 1.00 4.64 65 SER B O 1
ATOM 2237 N N . PRO B 1 68 ? -3.060 35.646 65.636 1.00 3.99 66 PRO B N 1
ATOM 2238 C CA . PRO B 1 68 ? -3.600 34.638 66.568 1.00 4.07 66 PRO B CA 1
ATOM 2239 C C . PRO B 1 68 ? -2.916 34.657 67.933 1.00 4.75 66 PRO B C 1
ATOM 2240 O O . PRO B 1 68 ? -3.580 34.513 68.966 1.00 5.14 66 PRO B O 1
ATOM 2244 N N . ALA B 1 69 ? -1.597 34.839 67.930 1.00 4.37 67 ALA B N 1
ATOM 2245 C CA . ALA B 1 69 ? -0.806 34.866 69.155 1.00 3.77 67 ALA B CA 1
ATOM 2246 C C . ALA B 1 69 ? -1.039 36.146 69.948 1.00 4.59 67 ALA B C 1
ATOM 2247 O O . ALA B 1 69 ? -1.105 36.123 71.187 1.00 4.54 67 ALA B O 1
ATOM 2249 N N . ILE B 1 70 ? -1.155 37.266 69.235 1.00 3.99 68 ILE B N 1
ATOM 2250 C CA . ILE B 1 70 ? -1.442 38.550 69.873 1.00 4.17 68 ILE B CA 1
ATOM 2251 C C . ILE B 1 70 ? -2.801 38.507 70.556 1.00 4.63 68 ILE B C 1
ATOM 2252 O O . ILE B 1 70 ? -2.940 38.974 71.687 1.00 4.94 68 ILE B O 1
ATOM 2257 N N . ILE B 1 71 ? -3.802 37.957 69.881 1.00 5.12 69 ILE B N 1
ATOM 2258 C CA . ILE B 1 71 ? -5.148 37.902 70.455 1.00 5.28 69 ILE B CA 1
ATOM 2259 C C . ILE B 1 71 ? -5.192 37.007 71.701 1.00 5.40 69 ILE B C 1
ATOM 2260 O O . ILE B 1 71 ? -5.819 37.364 72.708 1.00 5.50 69 ILE B O 1
ATOM 2265 N N . GLU B 1 72 ? -4.500 35.868 71.665 1.00 4.86 70 GLU B N 1
ATOM 2266 C CA . GLU B 1 72 ? -4.386 35.017 72.850 1.00 4.67 70 GLU B CA 1
ATOM 2267 C C . GLU B 1 72 ? -3.692 35.758 74.004 1.00 5.23 70 GLU B C 1
ATOM 2268 O O . GLU B 1 72 ? -4.079 35.619 75.170 1.00 5.03 70 GLU B O 1
ATOM 2274 N N . TRP B 1 73 ? -2.681 36.555 73.667 1.00 4.54 71 TRP B N 1
ATOM 2275 C CA . TRP B 1 73 ? -1.974 37.380 74.646 1.00 4.79 71 TRP B CA 1
ATOM 2276 C C . TRP B 1 73 ? -2.909 38.430 75.255 1.00 5.03 71 TRP B C 1
ATOM 2277 O O . TRP B 1 73 ? -2.930 38.603 76.475 1.00 5.11 71 TRP B O 1
ATOM 2288 N N . LEU B 1 74 ? -3.691 39.108 74.416 1.00 5.15 72 LEU B N 1
ATOM 2289 C CA . LEU B 1 74 ? -4.686 40.069 74.903 1.00 5.61 72 LEU B CA 1
ATOM 2290 C C . LEU B 1 74 ? -5.676 39.439 75.867 1.00 5.34 72 LEU B C 1
ATOM 2291 O O . LEU B 1 74 ? -6.032 40.050 76.877 1.00 5.45 72 LEU B O 1
ATOM 2296 N N . GLU B 1 75 ? -6.131 38.228 75.552 1.00 6.28 73 GLU B N 1
ATOM 2297 C CA . GLU B 1 75 ? -7.091 37.532 76.400 1.00 7.15 73 GLU B CA 1
ATOM 2298 C C . GLU B 1 75 ? -6.526 37.299 77.798 1.00 8.32 73 GLU B C 1
ATOM 2299 O O . GLU B 1 75 ? -7.236 37.459 78.789 1.00 9.67 73 GLU B O 1
ATOM 2305 N N . GLU B 1 76 ? -5.247 36.942 77.875 1.00 8.63 74 GLU B N 1
ATOM 2306 C CA . GLU B 1 76 ? -4.601 36.662 79.153 1.00 10.23 74 GLU B CA 1
ATOM 2307 C C . GLU B 1 76 ? -4.247 37.948 79.901 1.00 9.54 74 GLU B C 1
ATOM 2308 O O . GLU B 1 76 ? -4.357 38.007 81.129 1.00 10.69 74 GLU B O 1
ATOM 2314 N N . GLN B 1 77 ? -3.826 38.973 79.162 1.00 7.45 75 GLN B N 1
ATOM 2315 C CA . GLN B 1 77 ? -3.347 40.222 79.762 1.00 7.94 75 GLN B CA 1
ATOM 2316 C C . GLN B 1 77 ? -4.471 41.130 80.239 1.00 6.42 75 GLN B C 1
ATOM 2317 O O . GLN B 1 77 ? -4.315 41.848 81.234 1.00 7.23 75 GLN B O 1
ATOM 2323 N N . TYR B 1 78 ? -5.587 41.101 79.516 1.00 6.04 76 TYR B N 1
ATOM 2324 C CA . TYR B 1 78 ? -6.731 41.959 79.776 1.00 5.30 76 TYR B CA 1
ATOM 2325 C C . TYR B 1 78 ? -7.951 41.074 79.937 1.00 6.85 76 TYR B C 1
ATOM 2326 O O . TYR B 1 78 ? -8.659 40.819 78.973 1.00 7.00 76 TYR B O 1
ATOM 2335 N N . PRO B 1 79 ? -8.190 40.570 81.157 1.00 6.84 77 PRO B N 1
ATOM 2336 C CA . PRO B 1 79 ? -9.204 39.523 81.328 1.00 7.67 77 PRO B CA 1
ATOM 2337 C C . PRO B 1 79 ? -10.636 39.866 80.902 1.00 7.74 77 PRO B C 1
ATOM 2338 O O . PRO B 1 79 ? -11.339 38.988 80.413 1.00 8.41 77 PRO B O 1
ATOM 2342 N N . THR B 1 80 ? -11.059 41.113 81.072 1.00 6.90 78 THR B N 1
ATOM 2343 C CA . THR B 1 80 ? -12.471 41.467 80.946 1.00 7.19 78 THR B CA 1
ATOM 2344 C C . THR B 1 80 ? -12.735 42.369 79.740 1.00 7.47 78 THR B C 1
ATOM 2345 O O . THR B 1 80 ? -12.025 43.356 79.547 1.00 7.95 78 THR B O 1
ATOM 2349 N N . PRO B 1 81 ? -13.743 42.027 78.911 1.00 7.54 79 PRO B N 1
ATOM 2350 C CA . PRO B 1 81 ? -14.568 40.817 78.938 1.00 7.76 79 PRO B CA 1
ATOM 2351 C C . PRO B 1 81 ? -13.816 39.632 78.355 1.00 8.09 79 PRO B C 1
ATOM 2352 O O . PRO B 1 81 ? -12.990 39.807 77.457 1.00 7.85 79 PRO B O 1
ATOM 2356 N N . ALA B 1 82 ? -14.106 38.439 78.861 1.00 8.02 80 ALA B N 1
ATOM 2357 C CA . ALA B 1 82 ? -13.463 37.228 78.370 1.00 8.82 80 ALA B CA 1
ATOM 2358 C C . ALA B 1 82 ? -13.848 36.953 76.923 1.00 9.60 80 ALA B C 1
ATOM 2359 O O . ALA B 1 82 ? -15.031 36.999 76.561 1.00 11.34 80 ALA B O 1
ATOM 2361 N N . LEU B 1 83 ? -12.837 36.687 76.102 1.00 7.65 81 LEU B N 1
ATOM 2362 C CA . LEU B 1 83 ? -13.049 36.309 74.704 1.00 8.36 81 LEU B CA 1
ATOM 2363 C C . LEU B 1 83 ? -12.858 34.812 74.476 1.00 7.15 81 LEU B C 1
ATOM 2364 O O . LEU B 1 83 ? -13.016 34.316 73.361 1.00 6.77 81 LEU B O 1
ATOM 2369 N N . LEU B 1 84 ? -12.512 34.100 75.540 1.00 7.48 82 LEU B N 1
ATOM 2370 C CA . LEU B 1 84 ? -12.477 32.646 75.521 1.00 7.48 82 LEU B CA 1
ATOM 2371 C C . LEU B 1 84 ? -13.277 32.119 76.700 1.00 8.60 82 LEU B C 1
ATOM 2372 O O . LEU B 1 84 ? -13.275 32.736 77.767 1.00 8.75 82 LEU B O 1
ATOM 2377 N N . PRO B 1 85 ? -13.977 30.984 76.517 1.00 8.91 83 PRO B N 1
ATOM 2378 C CA . PRO B 1 85 ? -14.693 30.399 77.650 1.00 9.76 83 PRO B CA 1
ATOM 2379 C C . PRO B 1 85 ? -13.735 29.757 78.647 1.00 9.60 83 PRO B C 1
ATOM 2380 O O . PRO B 1 85 ? -12.551 29.594 78.349 1.00 10.19 83 PRO B O 1
ATOM 2384 N N . ALA B 1 86 ? -14.252 29.400 79.818 1.00 10.72 84 ALA B N 1
ATOM 2385 C CA . ALA B 1 86 ? -13.425 28.891 80.908 1.00 11.32 84 ALA B CA 1
ATOM 2386 C C . ALA B 1 86 ? -13.179 27.387 80.838 1.00 12.27 84 ALA B C 1
ATOM 2387 O O . ALA B 1 86 ? -12.197 26.893 81.398 1.00 14.68 84 ALA B O 1
ATOM 2389 N N . ASP B 1 87 ? -14.065 26.665 80.155 1.00 10.22 85 ASP B N 1
ATOM 2390 C CA . ASP B 1 87 ? -14.010 25.204 80.127 1.00 10.35 85 ASP B CA 1
ATOM 2391 C C . ASP B 1 87 ? -13.203 24.700 78.939 1.00 9.65 85 ASP B C 1
ATOM 2392 O O . ASP B 1 87 ? -13.222 25.306 77.869 1.00 9.83 85 ASP B O 1
ATOM 2397 N N . ALA B 1 88 ? -12.502 23.589 79.140 1.00 9.99 86 ALA B N 1
ATOM 2398 C CA . ALA B 1 88 ? -11.611 23.017 78.132 1.00 9.82 86 ALA B CA 1
ATOM 2399 C C . ALA B 1 88 ? -12.313 22.733 76.806 1.00 9.11 86 ALA B C 1
ATOM 2400 O O . ALA B 1 88 ? -11.763 23.015 75.738 1.00 8.66 86 ALA B O 1
ATOM 2402 N N . ASP B 1 89 ? -13.520 22.174 76.875 1.00 9.30 87 ASP B N 1
ATOM 2403 C CA . ASP B 1 89 ? -14.299 21.848 75.676 1.00 10.60 87 ASP B CA 1
ATOM 2404 C C . ASP B 1 89 ? -14.617 23.105 74.873 1.00 10.26 87 ASP B C 1
ATOM 2405 O O . ASP B 1 89 ? -14.338 23.166 73.674 1.00 9.74 87 ASP B O 1
ATOM 2410 N N . GLY B 1 90 ? -15.181 24.106 75.544 1.00 10.10 88 GLY B N 1
ATOM 2411 C CA . GLY B 1 90 ? -15.520 25.373 74.911 1.00 10.25 88 GLY B CA 1
ATOM 2412 C C . GLY B 1 90 ? -14.304 26.083 74.359 1.00 9.97 88 GLY B C 1
ATOM 2413 O O . GLY B 1 90 ? -14.358 26.634 73.255 1.00 9.26 88 GLY B O 1
ATOM 2414 N N . ARG B 1 91 ? -13.207 26.079 75.118 1.00 8.59 89 ARG B N 1
ATOM 2415 C CA . ARG B 1 91 ? -11.939 26.670 74.667 1.00 9.92 89 ARG B CA 1
ATOM 2416 C C . ARG B 1 91 ? -11.534 26.048 73.339 1.00 8.59 89 ARG B C 1
ATOM 2417 O O . ARG B 1 91 ? -11.195 26.756 72.389 1.00 8.00 89 ARG B O 1
ATOM 2425 N N . GLN B 1 92 ? -11.562 24.719 73.283 1.00 6.78 90 GLN B N 1
ATOM 2426 C CA . GLN B 1 92 ? -11.149 24.013 72.080 1.00 6.60 90 GLN B CA 1
ATOM 2427 C C . GLN B 1 92 ? -12.061 24.344 70.899 1.00 6.46 90 GLN B C 1
ATOM 2428 O O . GLN B 1 92 ? -11.574 24.559 69.783 1.00 6.89 90 GLN B O 1
ATOM 2434 N N . ARG B 1 93 ? -13.369 24.406 71.141 1.00 7.03 91 ARG B N 1
ATOM 2435 C CA . ARG B 1 93 ? -14.335 24.688 70.072 1.00 7.49 91 ARG B CA 1
ATOM 2436 C C . ARG B 1 93 ? -14.171 26.088 69.504 1.00 5.98 91 ARG B C 1
ATOM 2437 O O . ARG B 1 93 ? -14.232 26.278 68.289 1.00 5.80 91 ARG B O 1
ATOM 2445 N N . VAL B 1 94 ? -13.980 27.068 70.382 1.00 5.08 92 VAL B N 1
ATOM 2446 C CA . VAL B 1 94 ? -13.786 28.451 69.950 1.00 4.75 92 VAL B CA 1
ATOM 2447 C C . VAL B 1 94 ? -12.470 28.575 69.183 1.00 4.79 92 VAL B C 1
ATOM 2448 O O . VAL B 1 94 ? -12.418 29.211 68.126 1.00 5.04 92 VAL B O 1
ATOM 2452 N N . ARG B 1 95 ? -11.412 27.948 69.688 1.00 4.07 93 ARG B N 1
ATOM 2453 C CA . ARG B 1 95 ? -10.147 27.947 68.959 1.00 3.79 93 ARG B CA 1
ATOM 2454 C C . ARG B 1 95 ? -10.253 27.249 67.606 1.00 4.42 93 ARG B C 1
ATOM 2455 O O . ARG B 1 95 ? -9.609 27.676 66.650 1.00 4.18 93 ARG B O 1
ATOM 2463 N N . ALA B 1 96 ? -11.064 26.195 67.524 1.00 4.25 94 ALA B N 1
ATOM 2464 C CA . ALA B 1 96 ? -11.232 25.471 66.264 1.00 3.82 94 ALA B CA 1
ATOM 2465 C C . ALA B 1 96 ? -11.953 26.332 65.233 1.00 4.45 94 ALA B C 1
ATOM 2466 O O . ALA B 1 96 ? -11.530 26.395 64.077 1.00 4.48 94 ALA B O 1
ATOM 2468 N N . LEU B 1 97 ? -13.024 27.004 65.644 1.00 4.06 95 LEU B N 1
ATOM 2469 C CA . LEU B 1 97 ? -13.725 27.919 64.743 1.00 3.98 95 LEU B CA 1
ATOM 2470 C C . LEU B 1 97 ? -12.786 28.997 64.231 1.00 3.96 95 LEU B C 1
ATOM 2471 O O . LEU B 1 97 ? -12.746 29.266 63.027 1.00 4.91 95 LEU B O 1
ATOM 2476 N N . ALA B 1 98 ? -12.021 29.607 65.137 1.00 4.26 96 ALA B N 1
ATOM 2477 C CA . ALA B 1 98 ? -11.072 30.640 64.741 1.00 3.71 96 ALA B CA 1
ATOM 2478 C C . ALA B 1 98 ? -10.068 30.088 63.740 1.00 4.01 96 ALA B C 1
ATOM 2479 O O . ALA B 1 98 ? -9.754 30.755 62.753 1.00 4.35 96 ALA B O 1
ATOM 2481 N N . ALA B 1 99 ? -9.562 28.882 63.994 1.00 4.20 97 ALA B N 1
ATOM 2482 C CA . ALA B 1 99 ? -8.513 28.312 63.151 1.00 4.10 97 ALA B CA 1
ATOM 2483 C C . ALA B 1 99 ? -9.007 27.921 61.762 1.00 4.13 97 ALA B C 1
ATOM 2484 O O . ALA B 1 99 ? -8.237 27.970 60.810 1.00 4.56 97 ALA B O 1
ATOM 2486 N N . ILE B 1 100 ? -10.283 27.563 61.632 1.00 3.48 98 ILE B N 1
ATOM 2487 C CA . ILE B 1 100 ? -10.840 27.346 60.290 1.00 4.13 98 ILE B CA 1
ATOM 2488 C C . ILE B 1 100 ? -10.583 28.595 59.448 1.00 4.07 98 ILE B C 1
ATOM 2489 O O . ILE B 1 100 ? -10.084 28.516 58.320 1.00 5.09 98 ILE B O 1
ATOM 2494 N N . VAL B 1 101 ? -10.901 29.758 60.008 1.00 3.95 99 VAL B N 1
ATOM 2495 C CA . VAL B 1 101 ? -10.692 31.017 59.301 1.00 3.60 99 VAL B CA 1
ATOM 2496 C C . VAL B 1 101 ? -9.210 31.358 59.220 1.00 4.15 99 VAL B C 1
ATOM 2497 O O . VAL B 1 101 ? -8.681 31.661 58.138 1.00 4.64 99 VAL B O 1
ATOM 2501 N N . GLY B 1 102 ? -8.535 31.311 60.363 1.00 3.79 100 GLY B N 1
ATOM 2502 C CA . GLY B 1 102 ? -7.179 31.825 60.450 1.00 5.02 100 GLY B CA 1
ATOM 2503 C C . GLY B 1 102 ? -6.129 30.997 59.749 1.00 4.33 100 GLY B C 1
ATOM 2504 O O . GLY B 1 102 ? -5.096 31.533 59.336 1.00 4.49 100 GLY B O 1
ATOM 2505 N N . CYS B 1 103 ? -6.374 29.692 59.649 1.00 3.94 101 CYS B N 1
ATOM 2506 C CA . CYS B 1 103 ? -5.467 28.791 58.939 1.00 3.98 101 CYS B CA 1
ATOM 2507 C C . CYS B 1 103 ? -5.971 28.473 57.545 1.00 4.28 101 CYS B C 1
ATOM 2508 O O . CYS B 1 103 ? -5.196 28.487 56.588 1.00 5.14 101 CYS B O 1
ATOM 2511 N N . ASP B 1 104 ? -7.261 28.167 57.433 1.00 3.90 102 ASP B N 1
ATOM 2512 C CA . ASP B 1 104 ? -7.737 27.465 56.246 1.00 4.06 102 ASP B CA 1
ATOM 2513 C C . ASP B 1 104 ? -8.530 28.310 55.261 1.00 4.33 102 ASP B C 1
ATOM 2514 O O . ASP B 1 104 ? -8.962 27.800 54.225 1.00 4.15 102 ASP B O 1
ATOM 2519 N N . ILE B 1 105 ? -8.717 29.591 55.571 1.00 4.03 103 ILE B N 1
ATOM 2520 C CA . ILE B 1 105 ? -9.355 30.513 54.635 1.00 3.97 103 ILE B CA 1
ATOM 2521 C C . ILE B 1 105 ? -8.469 31.726 54.394 1.00 4.72 103 ILE B C 1
ATOM 2522 O O . ILE B 1 105 ? -7.952 31.915 53.281 1.00 5.08 103 ILE B O 1
ATOM 2527 N N . HIS B 1 106 ? -8.289 32.554 55.425 1.00 4.35 104 HIS B N 1
ATOM 2528 C CA . HIS B 1 106 ? -7.621 33.828 55.235 1.00 4.95 104 HIS B CA 1
ATOM 2529 C C . HIS B 1 106 ? -6.272 33.745 54.491 1.00 4.46 104 HIS B C 1
ATOM 2530 O O . HIS B 1 106 ? -6.035 34.515 53.554 1.00 4.14 104 HIS B O 1
ATOM 2537 N N . PRO B 1 107 ? -5.357 32.855 54.922 1.00 3.78 105 PRO B N 1
ATOM 2538 C CA . PRO B 1 107 ? -4.031 32.897 54.302 1.00 4.11 105 PRO B CA 1
ATOM 2539 C C . PRO B 1 107 ? -4.035 32.576 52.812 1.00 4.36 105 PRO B C 1
ATOM 2540 O O . PRO B 1 107 ? -3.140 33.026 52.084 1.00 4.94 105 PRO B O 1
ATOM 2544 N N . ILE B 1 108 ? -5.028 31.812 52.363 1.00 4.39 106 ILE B N 1
ATOM 2545 C CA . ILE B 1 108 ? -5.067 31.339 50.980 1.00 4.46 106 ILE B CA 1
ATOM 2546 C C . ILE B 1 108 ? -5.410 32.471 50.021 1.00 4.49 106 ILE B C 1
ATOM 2547 O O . ILE B 1 108 ? -5.045 32.431 48.843 1.00 4.27 106 ILE B O 1
ATOM 2552 N N . ASN B 1 109 ? -6.115 33.478 50.530 1.00 4.21 107 ASN B N 1
ATOM 2553 C CA . ASN B 1 109 ? -6.603 34.574 49.699 1.00 4.74 107 ASN B CA 1
ATOM 2554 C C . ASN B 1 109 ? -5.863 35.880 49.924 1.00 4.72 107 ASN B C 1
ATOM 2555 O O . ASN B 1 109 ? -6.242 36.921 49.404 1.00 5.30 107 ASN B O 1
ATOM 2560 N N . ASN B 1 110 ? -4.795 35.811 50.702 1.00 4.12 108 ASN B N 1
ATOM 2561 C CA . ASN B 1 110 ? -3.997 36.975 51.056 1.00 4.33 108 ASN B CA 1
ATOM 2562 C C . ASN B 1 110 ? -3.351 37.607 49.826 1.00 4.30 108 ASN B C 1
ATOM 2563 O O . ASN B 1 110 ? -3.074 36.916 48.840 1.00 4.55 108 ASN B O 1
ATOM 2568 N N . ARG B 1 111 ? -3.101 38.912 49.900 1.00 3.85 109 ARG B N 1
ATOM 2569 C CA . ARG B 1 111 ? -2.583 39.695 48.778 1.00 4.44 109 ARG B CA 1
ATOM 2570 C C . ARG B 1 111 ? -1.422 39.021 48.049 1.00 4.55 109 ARG B C 1
ATOM 2571 O O . ARG B 1 111 ? -1.443 38.900 46.820 1.00 5.46 109 ARG B O 1
ATOM 2579 N N . ARG B 1 112 ? -0.412 38.579 48.793 1.00 4.15 110 ARG B N 1
ATOM 2580 C CA . ARG B 1 112 ? 0.785 38.012 48.161 1.00 3.78 110 ARG B CA 1
ATOM 2581 C C . ARG B 1 112 ? 0.452 36.767 47.338 1.00 3.67 110 ARG B C 1
ATOM 2582 O O . ARG B 1 112 ? 1.097 36.498 46.319 1.00 4.38 110 ARG B O 1
ATOM 2590 N N . ILE B 1 113 ? -0.547 36.008 47.778 1.00 3.74 111 ILE B N 1
ATOM 2591 C CA . ILE B 1 113 ? -0.942 34.789 47.077 1.00 3.87 111 ILE B CA 1
ATOM 2592 C C . ILE B 1 113 ? -1.615 35.160 45.761 1.00 4.68 111 ILE B C 1
ATOM 2593 O O . ILE B 1 113 ? -1.282 34.612 44.705 1.00 4.44 111 ILE B O 1
ATOM 2598 N N . LEU B 1 114 ? -2.548 36.102 45.823 1.00 3.95 112 LEU B N 1
ATOM 2599 C CA . LEU B 1 114 ? -3.250 36.544 44.622 1.00 4.25 112 LEU B CA 1
ATOM 2600 C C . LEU B 1 114 ? -2.280 37.170 43.628 1.00 4.33 112 LEU B C 1
ATOM 2601 O O . LEU B 1 114 ? -2.400 36.953 42.422 1.00 4.34 112 LEU B O 1
ATOM 2606 N N . GLU B 1 115 ? -1.295 37.908 44.131 1.00 3.90 113 GLU B N 1
ATOM 2607 C CA . GLU B 1 115 ? -0.253 38.463 43.264 1.00 4.46 113 GLU B CA 1
ATOM 2608 C C . GLU B 1 115 ? 0.524 37.386 42.524 1.00 4.03 113 GLU B C 1
ATOM 2609 O O . GLU B 1 115 ? 0.829 37.534 41.330 1.00 4.67 113 GLU B O 1
ATOM 2615 N N . TYR B 1 116 ? 0.841 36.298 43.225 1.00 3.17 114 TYR B N 1
ATOM 2616 C CA . TYR B 1 116 ? 1.539 35.184 42.602 1.00 3.10 114 TYR B CA 1
ATOM 2617 C C . TYR B 1 116 ? 0.655 34.533 41.535 1.00 4.12 114 TYR B C 1
ATOM 2618 O O . TYR B 1 116 ? 1.120 34.223 40.431 1.00 3.71 114 TYR B O 1
ATOM 2627 N N . LEU B 1 117 ? -0.625 34.348 41.840 1.00 3.68 115 LEU B N 1
ATOM 2628 C CA . LEU B 1 117 ? -1.543 33.820 40.831 1.00 3.67 115 LEU B CA 1
ATOM 2629 C C . LEU B 1 117 ? -1.565 34.689 39.575 1.00 3.15 115 LEU B C 1
ATOM 2630 O O . LEU B 1 117 ? -1.548 34.176 38.449 1.00 4.25 115 LEU B O 1
ATOM 2635 N N . ARG B 1 118 ? -1.592 36.004 39.762 1.00 3.33 116 ARG B N 1
ATOM 2636 C CA . ARG B 1 118 ? -1.610 36.928 38.627 1.00 3.58 116 ARG B CA 1
ATOM 2637 C C . ARG B 1 118 ? -0.318 36.870 37.826 1.00 3.39 116 ARG B C 1
ATOM 2638 O O . ARG B 1 118 ? -0.341 36.746 36.596 1.00 4.35 116 ARG B O 1
ATOM 2646 N N . LYS B 1 119 ? 0.805 36.963 38.522 1.00 4.11 117 LYS B N 1
ATOM 2647 C CA . LYS B 1 119 ? 2.092 37.184 37.878 1.00 4.76 117 LYS B CA 1
ATOM 2648 C C . LYS B 1 119 ? 2.765 35.912 37.397 1.00 4.22 117 LYS B C 1
ATOM 2649 O O . LYS B 1 119 ? 3.522 35.951 36.426 1.00 4.99 117 LYS B O 1
ATOM 2655 N N . THR B 1 120 ? 2.479 34.792 38.057 1.00 4.80 118 THR B N 1
ATOM 2656 C CA . THR B 1 120 ? 3.067 33.511 37.675 1.00 5.23 118 THR B CA 1
ATOM 2657 C C . THR B 1 120 ? 2.089 32.662 36.867 1.00 5.35 118 THR B C 1
ATOM 2658 O O . THR B 1 120 ? 2.485 32.035 35.879 1.00 6.97 118 THR B O 1
ATOM 2662 N N . PHE B 1 121 ? 0.819 32.657 37.259 1.00 5.18 119 PHE B N 1
ATOM 2663 C CA . PHE B 1 121 ? -0.160 31.814 36.578 1.00 5.77 119 PHE B CA 1
ATOM 2664 C C . PHE B 1 121 ? -1.086 32.571 35.631 1.00 6.59 119 PHE B C 1
ATOM 2665 O O . PHE B 1 121 ? -1.941 31.964 34.986 1.00 7.80 119 PHE B O 1
ATOM 2673 N N . GLY B 1 122 ? -0.892 33.885 35.528 1.00 5.39 120 GLY B N 1
ATOM 2674 C CA . GLY B 1 122 ? -1.634 34.704 34.568 1.00 5.64 120 GLY B CA 1
ATOM 2675 C C . GLY B 1 122 ? -3.108 34.864 34.880 1.00 5.13 120 GLY B C 1
ATOM 2676 O O . GLY B 1 122 ? -3.902 35.183 33.985 1.00 6.86 120 GLY B O 1
ATOM 2677 N N . ALA B 1 123 ? -3.483 34.664 36.145 1.00 4.83 121 ALA B N 1
ATOM 2678 C CA . ALA B 1 123 ? -4.879 34.750 36.559 1.00 5.22 121 ALA B CA 1
ATOM 2679 C C . ALA B 1 123 ? -5.469 36.124 36.272 1.00 5.98 121 ALA B C 1
ATOM 2680 O O . ALA B 1 123 ? -4.881 37.152 36.638 1.00 7.54 121 ALA B O 1
ATOM 2682 N N . ASP B 1 124 ? -6.630 36.152 35.622 1.00 5.56 122 ASP B N 1
ATOM 2683 C CA . ASP B 1 124 ? -7.373 37.399 35.521 1.00 5.87 122 ASP B CA 1
ATOM 2684 C C . ASP B 1 124 ? -8.281 37.543 36.737 1.00 6.07 122 ASP B C 1
ATOM 2685 O O . ASP B 1 124 ? -8.294 36.670 37.611 1.00 5.11 122 ASP B O 1
ATOM 2690 N N . GLU B 1 125 ? -9.026 38.636 36.821 1.00 6.26 123 GLU B N 1
ATOM 2691 C CA . GLU B 1 125 ? -9.761 38.901 38.052 1.00 6.95 123 GLU B CA 1
ATOM 2692 C C . GLU B 1 125 ? -10.917 37.940 38.292 1.00 6.48 123 GLU B C 1
ATOM 2693 O O . GLU B 1 125 ? -11.232 37.644 39.438 1.00 6.81 123 GLU B O 1
ATOM 2699 N N . ALA B 1 126 ? -11.527 37.431 37.223 1.00 5.35 124 ALA B N 1
ATOM 2700 C CA . ALA B 1 126 ? -12.531 36.377 37.362 1.00 4.77 124 ALA B CA 1
ATOM 2701 C C . ALA B 1 126 ? -11.914 35.129 38.006 1.00 4.83 124 ALA B C 1
ATOM 2702 O O . ALA B 1 126 ? -12.515 34.512 38.891 1.00 4.68 124 ALA B O 1
ATOM 2704 N N . ALA B 1 127 ? -10.709 34.768 37.569 1.00 4.45 125 ALA B N 1
ATOM 2705 C CA . ALA B 1 127 ? -10.007 33.617 38.136 1.00 4.35 125 ALA B CA 1
ATOM 2706 C C . ALA B 1 127 ? -9.634 33.861 39.596 1.00 4.57 125 ALA B C 1
ATOM 2707 O O . ALA B 1 127 ? -9.733 32.950 40.422 1.00 4.75 125 ALA B O 1
ATOM 2709 N N . ILE B 1 128 ? -9.216 35.085 39.921 1.00 3.98 126 ILE B N 1
ATOM 2710 C CA . ILE B 1 128 ? -8.935 35.452 41.314 1.00 4.34 126 ILE B CA 1
ATOM 2711 C C . ILE B 1 128 ? -10.191 35.288 42.167 1.00 4.84 126 ILE B C 1
ATOM 2712 O O . ILE B 1 128 ? -10.145 34.683 43.236 1.00 5.51 126 ILE B O 1
ATOM 2717 N N . ASN B 1 129 ? -11.326 35.792 41.686 1.00 5.14 127 ASN B N 1
ATOM 2718 C CA . ASN B 1 129 ? -12.562 35.678 42.458 1.00 5.81 127 ASN B CA 1
ATOM 2719 C C . ASN B 1 129 ? -12.996 34.227 42.636 1.00 5.21 127 ASN B C 1
ATOM 2720 O O . ASN B 1 129 ? -13.475 33.846 43.704 1.00 6.35 127 ASN B O 1
ATOM 2725 N N . ALA B 1 130 ? -12.795 33.412 41.602 1.00 4.66 128 ALA B N 1
ATOM 2726 C CA . ALA B 1 130 ? -13.160 31.995 41.679 1.00 5.33 128 ALA B CA 1
ATOM 2727 C C . ALA B 1 130 ? -12.291 31.250 42.689 1.00 4.90 128 ALA B C 1
ATOM 2728 O O . ALA B 1 130 ? -12.790 30.397 43.424 1.00 5.59 128 ALA B O 1
ATOM 2730 N N . TRP B 1 131 ? -11.000 31.574 42.717 1.00 4.37 129 TRP B N 1
ATOM 2731 C CA . TRP B 1 131 ? -10.070 31.038 43.722 1.00 4.14 129 TRP B CA 1
ATOM 2732 C C . TRP B 1 131 ? -10.544 31.406 45.121 1.00 4.52 129 TRP B C 1
ATOM 2733 O O . TRP B 1 131 ? -10.752 30.535 45.970 1.00 4.51 129 TRP B O 1
ATOM 2744 N N . C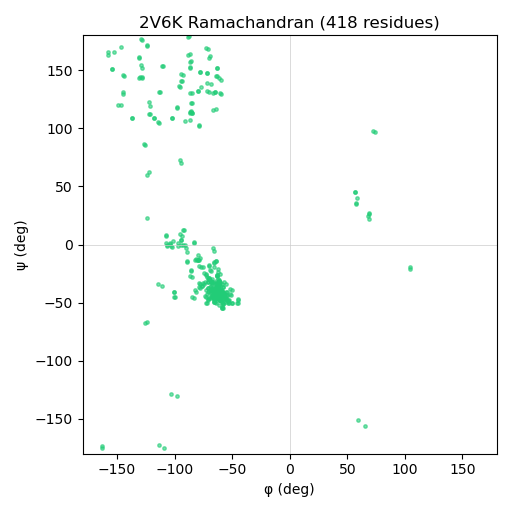YS B 1 132 ? -10.750 32.698 45.351 1.00 4.45 130 CYS B N 1
ATOM 2745 C CA . CYS B 1 132 ? -11.121 33.151 46.688 1.00 5.06 130 CYS B CA 1
ATOM 2746 C C . CYS B 1 132 ? -12.411 32.516 47.174 1.00 4.75 130 CYS B C 1
ATOM 2747 O O . CYS B 1 132 ? -12.505 32.097 48.335 1.00 5.03 130 CYS B O 1
ATOM 2750 N N . GLY B 1 133 ? -13.394 32.430 46.282 1.00 4.88 131 GLY B N 1
ATOM 2751 C CA . GLY B 1 133 ? -14.678 31.821 46.613 1.00 4.93 131 GLY B CA 1
ATOM 2752 C C . GLY B 1 133 ? -14.576 30.345 46.929 1.00 4.96 131 GLY B C 1
ATOM 2753 O O . GLY B 1 133 ? -15.324 29.836 47.765 1.00 5.59 131 GLY B O 1
ATOM 2754 N N . THR B 1 134 ? -13.656 29.647 46.268 1.00 4.71 132 THR B N 1
ATOM 2755 C CA . THR B 1 134 ? -13.448 28.228 46.544 1.00 4.90 132 THR B CA 1
ATOM 2756 C C . THR B 1 134 ? -13.089 28.010 48.017 1.00 4.64 132 THR B C 1
ATOM 2757 O O . THR B 1 134 ? -13.701 27.193 48.706 1.00 4.93 132 THR B O 1
ATOM 2761 N N . TRP B 1 135 ? -12.104 28.753 48.501 1.00 3.81 133 TRP B N 1
ATOM 2762 C CA . TRP B 1 135 ? -11.627 28.520 49.862 1.00 3.90 133 TRP B CA 1
ATOM 2763 C C . TRP B 1 135 ? -12.574 29.089 50.909 1.00 4.28 133 TRP B C 1
ATOM 2764 O O . TRP B 1 135 ? -12.754 28.493 51.971 1.00 4.18 133 TRP B O 1
ATOM 2775 N N . ILE B 1 136 ? -13.187 30.227 50.616 1.00 4.40 134 ILE B N 1
ATOM 2776 C CA . ILE B 1 136 ? -14.177 30.792 51.525 1.00 4.19 134 ILE B CA 1
ATOM 2777 C C . ILE B 1 136 ? -15.389 29.871 51.641 1.00 4.79 134 ILE B C 1
ATOM 2778 O O . ILE B 1 136 ? -15.855 29.599 52.747 1.00 4.97 134 ILE B O 1
ATOM 2783 N N . SER B 1 137 ? -15.895 29.375 50.515 1.00 4.19 135 SER B N 1
ATOM 2784 C CA . SER B 1 137 ? -17.067 28.505 50.563 1.00 5.24 135 SER B CA 1
ATOM 2785 C C . SER B 1 137 ? -16.773 27.196 51.287 1.00 4.79 135 SER B C 1
ATOM 2786 O O . SER B 1 137 ? -17.603 26.728 52.061 1.00 5.21 135 SER B O 1
ATOM 2789 N N . ALA B 1 138 ? -15.597 26.610 51.061 1.00 4.47 136 ALA B N 1
ATOM 2790 C CA . ALA B 1 138 ? -15.245 25.376 51.756 1.00 4.98 136 ALA B CA 1
ATOM 2791 C C . ALA B 1 138 ? -15.194 25.612 53.268 1.00 4.41 136 ALA B C 1
ATOM 2792 O O . ALA B 1 138 ? -15.737 24.829 54.048 1.00 5.21 136 ALA B O 1
ATOM 2794 N N . GLY B 1 139 ? -14.555 26.703 53.677 1.00 4.41 137 GLY B N 1
ATOM 2795 C CA . GLY B 1 139 ? -14.412 27.008 55.098 1.00 4.74 137 GLY B CA 1
ATOM 2796 C C . GLY B 1 139 ? -15.730 27.360 55.747 1.00 4.11 137 GLY B C 1
ATOM 2797 O O . GLY B 1 139 ? -16.013 26.920 56.864 1.00 5.13 137 GLY B O 1
ATOM 2798 N N . PHE B 1 140 ? -16.538 28.147 55.047 1.00 4.01 138 PHE B N 1
ATOM 2799 C CA . PHE B 1 140 ? -17.858 28.512 55.549 1.00 3.48 138 PHE B CA 1
ATOM 2800 C C . PHE B 1 140 ? -18.815 27.310 55.583 1.00 3.97 138 PHE B C 1
ATOM 2801 O O . PHE B 1 140 ? -19.668 27.232 56.459 1.00 4.81 138 PHE B O 1
ATOM 2809 N N . ASP B 1 141 ? -18.670 26.362 54.655 1.00 4.71 139 ASP B N 1
ATOM 2810 C CA . ASP B 1 141 ? -19.455 25.121 54.745 1.00 5.17 139 ASP B CA 1
ATOM 2811 C C . ASP B 1 141 ? -19.217 24.471 56.106 1.00 4.90 139 ASP B C 1
ATOM 2812 O O . ASP B 1 141 ? -20.158 24.077 56.795 1.00 5.20 139 ASP B O 1
ATOM 2817 N N . ALA B 1 142 ? -17.950 24.366 56.490 1.00 5.08 140 ALA B N 1
ATOM 2818 C CA . ALA B 1 142 ? -17.595 23.748 57.764 1.00 5.32 140 ALA B CA 1
ATOM 2819 C C . ALA B 1 142 ? -18.039 24.584 58.959 1.00 5.26 140 ALA B C 1
ATOM 2820 O O . ALA B 1 142 ? -18.599 24.050 59.912 1.00 5.61 140 ALA B O 1
ATOM 2822 N N . TYR B 1 143 ? -17.787 25.891 58.902 1.00 4.14 141 TYR B N 1
ATOM 2823 C CA . TYR B 1 143 ? -18.117 26.793 60.006 1.00 3.79 141 TYR B CA 1
ATOM 2824 C C . TYR B 1 143 ? -19.626 26.788 60.258 1.00 4.32 141 TYR B C 1
ATOM 2825 O O . TYR B 1 143 ? -20.077 26.645 61.402 1.00 4.74 141 TYR B O 1
ATOM 2834 N N . GLU B 1 144 ? -20.402 26.926 59.184 1.00 4.04 142 GLU B N 1
ATOM 2835 C CA . GLU B 1 144 ? -21.862 26.869 59.248 1.00 3.97 142 GLU B CA 1
ATOM 2836 C C . GLU B 1 144 ? -22.352 25.563 59.871 1.00 4.30 142 GLU B C 1
ATOM 2837 O O . GLU B 1 144 ? -23.243 25.568 60.726 1.00 4.92 142 GLU B O 1
ATOM 2843 N N . ALA B 1 145 ? -21.773 24.446 59.438 1.00 4.82 143 ALA B N 1
ATOM 2844 C CA . ALA B 1 145 ? -22.160 23.143 59.967 1.00 5.62 143 ALA B CA 1
ATOM 2845 C C . ALA B 1 145 ? -21.862 23.031 61.459 1.00 5.59 143 ALA B C 1
ATOM 2846 O O . ALA B 1 145 ? -22.639 22.424 62.206 1.00 6.91 143 ALA B O 1
ATOM 2848 N N . LEU B 1 146 ? -20.746 23.615 61.891 1.00 5.60 144 LEU B N 1
ATOM 2849 C CA . LEU B 1 146 ? -20.378 23.591 63.304 1.00 6.15 144 LEU B CA 1
ATOM 2850 C C . LEU B 1 146 ? -21.289 24.458 64.157 1.00 7.20 144 LEU B C 1
ATOM 2851 O O . LEU B 1 146 ? -21.666 24.055 65.258 1.00 7.95 144 LEU B O 1
ATOM 2856 N N . LEU B 1 147 ? -21.667 25.628 63.645 1.00 5.48 145 LEU B N 1
ATOM 2857 C CA . LEU B 1 147 ? -22.617 26.497 64.344 1.00 6.35 145 LEU B CA 1
ATOM 2858 C C . LEU B 1 147 ? -23.943 25.791 64.566 1.00 6.89 145 LEU B C 1
ATOM 2859 O O . LEU B 1 147 ? -24.566 25.947 65.617 1.00 8.68 145 LEU B O 1
ATOM 2864 N N . ALA B 1 148 ? -24.361 25.003 63.580 1.00 6.12 146 ALA B N 1
ATOM 2865 C CA . ALA B 1 148 ? -25.680 24.377 63.589 1.00 7.27 146 ALA B CA 1
ATOM 2866 C C . ALA B 1 148 ? -25.832 23.326 64.674 1.00 8.08 146 ALA B C 1
ATOM 2867 O O . ALA B 1 148 ? -26.939 23.103 65.166 1.00 8.64 146 ALA B O 1
ATOM 2869 N N . VAL B 1 149 ? -24.733 22.677 65.047 1.00 9.26 147 VAL B N 1
ATOM 2870 C CA . VAL B 1 149 ? -24.822 21.540 65.969 1.00 11.28 147 VAL B CA 1
ATOM 2871 C C . VAL B 1 149 ? -24.546 21.903 67.430 1.00 11.74 147 VAL B C 1
ATOM 2872 O O . VAL B 1 149 ? -24.635 21.048 68.315 1.00 12.50 147 VAL B O 1
ATOM 2876 N N . ASP B 1 150 ? -24.236 23.175 67.675 1.00 11.83 148 ASP B N 1
ATOM 2877 C CA . ASP B 1 150 ? -24.038 23.676 69.028 1.00 11.82 148 ASP B CA 1
ATOM 2878 C C . ASP B 1 150 ? -25.362 24.202 69.597 1.00 13.00 148 ASP B C 1
ATOM 2879 O O . ASP B 1 150 ? -25.815 25.286 69.221 1.00 14.16 148 ASP B O 1
ATOM 2884 N N . PRO B 1 151 ? -25.974 23.448 70.526 1.00 12.99 149 PRO B N 1
ATOM 2885 C CA . PRO B 1 151 ? -27.290 23.826 71.047 1.00 13.58 149 PRO B CA 1
ATOM 2886 C C . PRO B 1 151 ? -27.241 24.940 72.100 1.00 14.69 149 PRO B C 1
ATOM 2887 O O . PRO B 1 151 ? -28.277 25.521 72.424 1.00 15.64 149 PRO B O 1
ATOM 2891 N N . LYS B 1 152 ? -26.050 25.235 72.619 1.00 15.27 150 LYS B N 1
ATOM 2892 C CA . LYS B 1 152 ? -25.889 26.228 73.688 1.00 16.42 150 LYS B CA 1
ATOM 2893 C C . LYS B 1 152 ? -25.624 27.633 73.148 1.00 15.80 150 LYS B C 1
ATOM 2894 O O . LYS B 1 152 ? -25.486 28.591 73.914 1.00 16.92 150 LYS B O 1
ATOM 2900 N N . ARG B 1 153 ? -25.570 27.747 71.825 1.00 14.50 151 ARG B N 1
ATOM 2901 C CA . ARG B 1 153 ? -25.214 28.989 71.156 1.00 13.43 151 ARG B CA 1
ATOM 2902 C C . ARG B 1 153 ? -26.309 30.053 71.248 1.00 12.29 151 ARG B C 1
ATOM 2903 O O . ARG B 1 153 ? -27.496 29.753 71.124 1.00 12.85 151 ARG B O 1
ATOM 2911 N N . GLY B 1 154 ? -25.891 31.295 71.476 1.00 10.46 152 GLY B N 1
ATOM 2912 C CA . GLY B 1 154 ? -26.778 32.451 71.386 1.00 9.35 152 GLY B CA 1
ATOM 2913 C C . GLY B 1 154 ? -26.628 33.123 70.031 1.00 8.92 152 GLY B C 1
ATOM 2914 O O . GLY B 1 154 ? -26.670 32.460 68.994 1.00 10.24 152 GLY B O 1
ATOM 2915 N N . ARG B 1 155 ? -26.437 34.439 70.038 1.00 7.81 153 ARG B N 1
ATOM 2916 C CA . ARG B 1 155 ? -26.368 35.216 68.798 1.00 7.18 153 ARG B CA 1
ATOM 2917 C C . ARG B 1 155 ? -25.000 35.172 68.125 1.00 6.30 153 ARG B C 1
ATOM 2918 O O . ARG B 1 155 ? -24.858 35.592 66.978 1.00 6.85 153 ARG B O 1
ATOM 2926 N N . TYR B 1 156 ? -23.993 34.683 68.838 1.00 5.46 154 TYR B N 1
ATOM 2927 C CA . TYR B 1 156 ? -22.618 34.749 68.352 1.00 5.84 154 TYR B CA 1
ATOM 2928 C C . TYR B 1 156 ? -22.111 33.364 67.970 1.00 5.36 154 TYR B C 1
ATOM 2929 O O . TYR B 1 156 ? -22.874 32.403 68.000 1.00 5.67 154 TYR B O 1
ATOM 2938 N N . SER B 1 157 ? -20.839 33.257 67.600 1.00 5.02 155 SER B N 1
ATOM 2939 C CA . SER B 1 157 ? -20.304 31.969 67.164 1.00 6.18 155 SER B CA 1
ATOM 2940 C C . SER B 1 157 ? -20.382 30.926 68.265 1.00 6.60 155 SER B C 1
ATOM 2941 O O . SER B 1 157 ? -20.605 29.749 67.995 1.00 7.48 155 SER B O 1
ATOM 2944 N N . PHE B 1 158 ? -20.182 31.365 69.504 1.00 6.19 156 PHE B N 1
ATOM 2945 C CA . PHE B 1 158 ? -20.172 30.477 70.656 1.00 6.09 156 PHE B CA 1
ATOM 2946 C C . PHE B 1 158 ? -20.781 31.209 71.835 1.00 6.86 156 PHE B C 1
ATOM 2947 O O . PHE B 1 158 ? -20.407 32.343 72.127 1.00 7.52 156 PHE B O 1
ATOM 2955 N N . GLY B 1 159 ? -21.713 30.563 72.518 1.00 7.06 157 GLY B N 1
ATOM 2956 C CA . GLY B 1 159 ? -22.305 31.170 73.701 1.00 7.41 157 GLY B CA 1
ATOM 2957 C C . GLY B 1 159 ? -23.117 32.415 73.407 1.00 8.97 157 GLY B C 1
ATOM 2958 O O . GLY B 1 159 ? -23.567 32.619 72.275 1.00 8.93 157 GLY B O 1
ATOM 2959 N N . ASP B 1 160 ? -23.251 33.253 74.439 1.00 9.10 158 ASP B N 1
ATOM 2960 C CA . ASP B 1 160 ? -24.121 34.429 74.423 0.50 10.24 158 ASP B CA 1
ATOM 2961 C C . ASP B 1 160 ? -23.331 35.740 74.336 1.00 8.83 158 ASP B C 1
ATOM 2962 O O . ASP B 1 160 ? -23.914 36.829 74.356 1.00 9.01 158 ASP B O 1
ATOM 2967 N N . THR B 1 161 ? -22.007 35.632 74.268 1.00 7.73 159 THR B N 1
ATOM 2968 C CA . THR B 1 161 ? -21.134 36.802 74.213 1.00 7.45 159 THR B CA 1
ATOM 2969 C C . THR B 1 161 ? -20.149 36.657 73.052 1.00 6.71 159 THR B C 1
ATOM 2970 O O . THR B 1 161 ? -19.855 35.534 72.626 1.00 6.71 159 THR B O 1
ATOM 2974 N N . PRO B 1 162 ? -19.645 37.788 72.524 1.00 5.18 160 PRO B N 1
ATOM 2975 C CA . PRO B 1 162 ? -18.598 37.695 71.507 1.00 5.58 160 PRO B CA 1
ATOM 2976 C C . PRO B 1 162 ? -17.357 36.978 72.030 1.00 5.59 160 PRO B C 1
ATOM 2977 O O . PRO B 1 162 ? -16.974 37.145 73.190 1.00 6.18 160 PRO B O 1
ATOM 2981 N N . THR B 1 163 ? -16.752 36.164 71.174 1.00 4.89 161 THR B N 1
ATOM 2982 C CA . THR B 1 163 ? -15.516 35.463 71.515 1.00 5.51 161 THR B CA 1
ATOM 2983 C C . THR B 1 163 ? -14.490 35.717 70.427 1.00 5.23 161 THR B C 1
ATOM 2984 O O . THR B 1 163 ? -14.789 36.349 69.403 1.00 5.58 161 THR B O 1
ATOM 2988 N N . LEU B 1 164 ? -13.275 35.213 70.614 1.00 4.85 162 LEU B N 1
ATOM 2989 C CA . LEU B 1 164 ? -12.299 35.409 69.557 1.00 6.49 162 LEU B CA 1
ATOM 2990 C C . LEU B 1 164 ? -12.727 34.789 68.218 1.00 5.85 162 LEU B C 1
ATOM 2991 O O . LEU B 1 164 ? -12.302 35.260 67.168 1.00 5.65 162 LEU B O 1
ATOM 2996 N N . ALA B 1 165 ? -13.588 33.766 68.233 1.00 5.13 163 ALA B N 1
ATOM 2997 C CA . ALA B 1 165 ? -14.081 33.218 66.964 1.00 5.45 163 ALA B CA 1
ATOM 2998 C C . ALA B 1 165 ? -14.768 34.301 66.128 1.00 5.38 163 ALA B C 1
ATOM 2999 O O . ALA B 1 165 ? -14.575 34.363 64.913 1.00 5.93 163 ALA B O 1
ATOM 3001 N N . ASP B 1 166 ? -15.549 35.166 66.771 1.00 4.95 164 ASP B N 1
ATOM 3002 C CA . ASP B 1 166 ? -16.230 36.244 66.053 1.00 5.24 164 ASP B CA 1
ATOM 3003 C C . ASP B 1 166 ? -15.242 37.268 65.511 1.00 5.10 164 ASP B C 1
ATOM 3004 O O . ASP B 1 166 ? -15.481 37.876 64.465 1.00 5.60 164 ASP B O 1
ATOM 3009 N N . CYS B 1 167 ? -14.139 37.474 66.230 1.00 4.89 165 CYS B N 1
ATOM 3010 C CA . CYS B 1 167 ? -13.085 38.373 65.761 1.00 5.34 165 CYS B CA 1
ATOM 3011 C C . CYS B 1 167 ? -12.498 37.893 64.444 1.00 5.47 165 CYS B C 1
ATOM 3012 O O . CYS B 1 167 ? -12.088 38.712 63.620 1.00 5.87 165 CYS B O 1
ATOM 3015 N N . TYR B 1 168 ? -12.434 36.573 64.259 1.00 5.52 166 TYR B N 1
ATOM 3016 C CA . TYR B 1 168 ? -11.948 36.011 62.998 1.00 5.45 166 TYR B CA 1
ATOM 3017 C C . TYR B 1 168 ? -13.047 35.969 61.938 1.00 6.12 166 TYR B C 1
ATOM 3018 O O . TYR B 1 168 ? -12.786 36.227 60.760 1.00 6.22 166 TYR B O 1
ATOM 3027 N N . LEU B 1 169 ? -14.273 35.633 62.340 1.00 5.97 167 LEU B N 1
ATOM 3028 C CA . LEU B 1 169 ? -15.346 35.427 61.368 1.00 5.79 167 LEU B CA 1
ATOM 3029 C C . LEU B 1 169 ? -15.749 36.709 60.651 1.00 6.14 167 LEU B C 1
ATOM 3030 O O . LEU B 1 169 ? -15.900 36.722 59.426 1.00 6.26 167 LEU B O 1
ATOM 3035 N N . VAL B 1 170 ? -15.928 37.788 61.411 1.00 5.30 168 VAL B N 1
ATOM 3036 C CA . VAL B 1 170 ? -16.450 39.030 60.844 1.00 5.01 168 VAL B CA 1
ATOM 3037 C C . VAL B 1 170 ? -15.570 39.579 59.696 1.00 5.51 168 VAL B C 1
ATOM 3038 O O . VAL B 1 170 ? -16.084 39.886 58.622 1.00 5.25 168 VAL B O 1
ATOM 3042 N N . PRO B 1 171 ? -14.246 39.688 59.908 1.00 5.25 169 PRO B N 1
ATOM 3043 C CA . PRO B 1 171 ? -13.414 40.111 58.780 1.00 5.39 169 PRO B CA 1
ATOM 3044 C C . PRO B 1 171 ? -13.458 39.148 57.598 1.00 5.94 169 PRO B C 1
ATOM 3045 O O . PRO B 1 171 ? -13.338 39.582 56.449 1.00 6.44 169 PRO B O 1
ATOM 3049 N N . GLN B 1 172 ? -13.640 37.857 57.863 1.00 5.39 170 GLN B N 1
ATOM 3050 C CA . GLN B 1 172 ? -13.701 36.880 56.781 1.00 5.50 170 GLN B CA 1
ATOM 3051 C C . GLN B 1 172 ? -14.975 37.042 55.944 1.00 6.02 170 GLN B C 1
ATOM 3052 O O . GLN B 1 172 ? -14.948 36.870 54.717 1.00 6.39 170 GLN B O 1
ATOM 3058 N N . VAL B 1 173 ? -16.086 37.384 56.5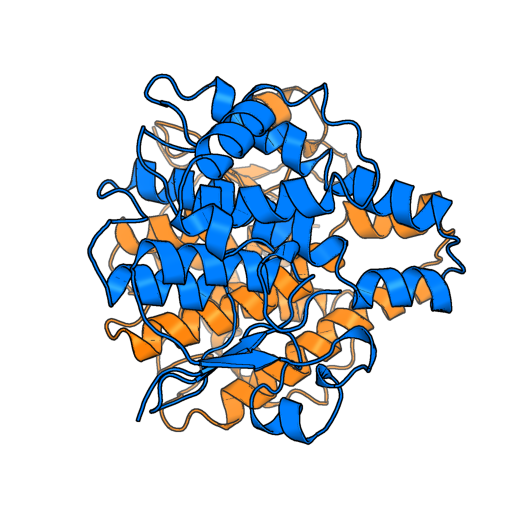97 1.00 5.80 171 VAL B N 1
ATOM 3059 C CA . VAL B 1 173 ? -17.330 37.670 55.882 1.00 5.69 171 VAL B CA 1
ATOM 3060 C C . VAL B 1 173 ? -17.169 38.927 55.019 1.00 5.88 171 VAL B C 1
ATOM 3061 O O . VAL B 1 173 ? -17.652 38.981 53.888 1.00 5.40 171 VAL B O 1
ATOM 3065 N N . GLU B 1 174 ? -16.469 39.927 55.546 1.00 5.82 172 GLU B N 1
ATOM 3066 C CA . GLU B 1 174 ? -16.193 41.140 54.784 1.00 5.87 172 GLU B CA 1
ATOM 3067 C C . GLU B 1 174 ? -15.374 40.824 53.525 1.00 6.48 172 GLU B C 1
ATOM 3068 O O . GLU B 1 174 ? -15.657 41.345 52.442 1.00 6.62 172 GLU B O 1
ATOM 3074 N N . SER B 1 175 ? -14.371 39.959 53.662 1.00 6.75 173 SER B N 1
ATOM 3075 C CA . SER B 1 175 ? -13.573 39.543 52.507 1.00 7.01 173 SER B CA 1
ATOM 3076 C C . SER B 1 175 ? -14.430 38.783 51.493 1.00 6.86 173 SER B C 1
ATOM 3077 O O . SER B 1 175 ? -14.294 38.982 50.282 1.00 7.28 173 SER B O 1
ATOM 3080 N N . ALA B 1 176 ? -15.312 37.917 51.986 1.00 6.66 174 ALA B N 1
ATOM 3081 C CA . ALA B 1 176 ? -16.258 37.215 51.118 1.00 6.78 174 ALA B CA 1
ATOM 3082 C C . ALA B 1 176 ? -17.063 38.198 50.268 1.00 7.05 174 ALA B C 1
ATOM 3083 O O . ALA B 1 176 ? -17.236 37.984 49.066 1.00 6.50 174 ALA B O 1
ATOM 3085 N N . ARG B 1 177 ? -17.536 39.280 50.886 1.00 6.69 175 ARG B N 1
ATOM 3086 C CA A ARG B 1 177 ? -18.294 40.295 50.157 0.50 7.37 175 ARG B CA 1
ATOM 3087 C CA B ARG B 1 177 ? -18.286 40.306 50.157 0.50 7.39 175 ARG B CA 1
ATOM 3088 C C . ARG B 1 177 ? -17.417 40.991 49.107 1.00 7.76 175 ARG B C 1
ATOM 3089 O O . ARG B 1 177 ? -17.864 41.235 47.985 1.00 8.02 175 ARG B O 1
ATOM 3104 N N . ARG B 1 178 ? -16.166 41.273 49.470 1.00 8.21 176 ARG B N 1
ATOM 3105 C CA A ARG B 1 178 ? -15.198 41.877 48.555 0.50 8.97 176 ARG B CA 1
ATOM 3106 C CA B ARG B 1 178 ? -15.217 41.891 48.542 0.50 9.09 176 ARG B CA 1
ATOM 3107 C C . ARG B 1 178 ? -15.014 41.027 47.296 1.00 9.16 176 ARG B C 1
ATOM 3108 O O . ARG B 1 178 ? -14.936 41.552 46.181 1.00 9.49 176 ARG B O 1
ATOM 3123 N N . PHE B 1 179 ? -14.943 39.709 47.478 1.00 8.38 177 PHE B N 1
ATOM 3124 C CA . PHE B 1 179 ? -14.701 38.784 46.365 1.00 7.90 177 PHE B CA 1
ATOM 3125 C C . PHE B 1 179 ? -15.978 38.233 45.729 1.00 8.07 177 PHE B C 1
ATOM 3126 O O . PHE B 1 179 ? -15.930 37.286 44.937 1.00 8.43 177 PHE B O 1
ATOM 3134 N N . GLN B 1 180 ? -17.112 38.842 46.078 1.00 8.27 178 GLN B N 1
ATOM 3135 C CA . GLN B 1 180 ? -18.418 38.527 45.485 1.00 8.34 178 GLN B CA 1
ATOM 3136 C C . GLN B 1 180 ? -18.801 37.062 45.667 1.00 7.91 178 GLN B C 1
ATOM 3137 O O . GLN B 1 180 ? -19.336 36.422 44.761 1.00 9.27 178 GLN B O 1
ATOM 3143 N N . VAL B 1 181 ? -18.509 36.535 46.851 1.00 7.49 179 VAL B N 1
ATOM 3144 C CA . VAL B 1 181 ? -18.878 35.173 47.189 1.00 8.07 179 VAL B CA 1
ATOM 3145 C C . VAL B 1 181 ? -20.345 35.141 47.593 1.00 9.26 179 VAL B C 1
ATOM 3146 O O . VAL B 1 181 ? -20.791 35.952 48.411 1.00 11.22 179 VAL B O 1
ATOM 3150 N N . ASP B 1 182 ? -21.086 34.197 47.021 1.00 9.08 180 ASP B N 1
ATOM 3151 C CA . ASP B 1 182 ? -22.474 33.971 47.401 1.00 9.94 180 ASP B CA 1
ATOM 3152 C C . ASP B 1 182 ? -22.556 33.514 48.855 1.00 9.29 180 ASP B C 1
ATOM 3153 O O . ASP B 1 182 ? -22.038 32.454 49.211 1.00 11.43 180 ASP B O 1
ATOM 3158 N N . LEU B 1 183 ? -23.205 34.326 49.687 1.00 8.59 181 LEU B N 1
ATOM 3159 C CA . LEU B 1 183 ? -23.352 34.015 51.110 1.00 7.98 181 LEU B CA 1
ATOM 3160 C C . LEU B 1 183 ? -24.729 33.451 51.440 1.00 7.37 181 LEU B C 1
ATOM 3161 O O . LEU B 1 183 ? -25.033 33.169 52.600 1.00 6.38 181 LEU B O 1
ATOM 3166 N N . THR B 1 184 ? -25.554 33.269 50.415 1.00 7.10 182 THR B N 1
ATOM 3167 C CA . THR B 1 184 ? -26.884 32.691 50.600 1.00 7.02 182 THR B CA 1
ATOM 3168 C C . THR B 1 184 ? -26.869 31.358 51.376 1.00 6.59 182 THR B C 1
ATOM 3169 O O . THR B 1 184 ? -27.724 31.156 52.239 1.00 5.57 182 THR B O 1
ATOM 3173 N N . PRO B 1 185 ? -25.913 30.447 51.075 1.00 6.64 183 PRO B N 1
ATOM 3174 C CA . PRO B 1 185 ? -25.879 29.170 51.803 1.00 5.99 183 PRO B CA 1
ATOM 3175 C C . PRO B 1 185 ? -25.536 29.224 53.298 1.00 5.57 183 PRO B C 1
ATOM 3176 O O . PRO B 1 185 ? -25.558 28.180 53.953 1.00 6.25 183 PRO B O 1
ATOM 3180 N N . TYR B 1 186 ? -25.235 30.410 53.827 1.00 5.49 184 TYR B N 1
ATOM 3181 C CA . TYR B 1 186 ? -24.702 30.532 55.194 1.00 5.30 184 TYR B CA 1
ATOM 3182 C C . TYR B 1 186 ? -25.537 31.445 56.090 1.00 5.47 184 TYR B C 1
ATOM 3183 O O . TYR B 1 186 ? -25.030 32.437 56.607 1.00 5.67 184 TYR B O 1
ATOM 3192 N N . PRO B 1 187 ? -26.820 31.103 56.300 1.00 5.37 185 PRO B N 1
ATOM 3193 C CA . PRO B 1 187 ? -27.670 31.967 57.121 1.00 5.52 185 PRO B CA 1
ATOM 3194 C C . PRO B 1 187 ? -27.222 32.100 58.581 1.00 5.64 185 PRO B C 1
ATOM 3195 O O . PRO B 1 187 ? -27.412 33.160 59.180 1.00 5.75 185 PRO B O 1
ATOM 3199 N N . LEU B 1 188 ? -26.640 31.051 59.154 1.00 5.26 186 LEU B N 1
ATOM 3200 C CA . LEU B 1 188 ? -26.173 31.150 60.539 1.00 5.15 186 LEU B CA 1
ATOM 3201 C C . LEU B 1 188 ? -24.987 32.106 60.644 1.00 4.87 186 LEU B C 1
ATOM 3202 O O . LEU B 1 188 ? -24.943 32.950 61.545 1.00 5.51 186 LEU B O 1
ATOM 3207 N N . ILE B 1 189 ? -24.044 31.981 59.713 1.00 5.21 187 ILE B N 1
ATOM 3208 C CA . ILE B 1 189 ? -22.912 32.893 59.642 1.00 5.21 187 ILE B CA 1
ATOM 3209 C C . ILE B 1 189 ? -23.382 34.330 59.420 1.00 5.36 187 ILE B C 1
ATOM 3210 O O . ILE B 1 189 ? -22.911 35.249 60.097 1.00 5.92 187 ILE B O 1
ATOM 3215 N N . ARG B 1 190 ? -24.325 34.531 58.503 1.00 5.41 188 ARG B N 1
ATOM 3216 C CA . ARG B 1 190 ? -24.800 35.886 58.240 1.00 6.37 188 ARG B CA 1
ATOM 3217 C C . ARG B 1 190 ? -25.458 36.494 59.474 1.00 6.06 188 ARG B C 1
ATOM 3218 O O . ARG B 1 190 ? -25.307 37.689 59.733 1.00 6.47 188 ARG B O 1
ATOM 3226 N N . ALA B 1 191 ? -26.170 35.671 60.243 1.00 5.75 189 ALA B N 1
ATOM 3227 C CA . ALA B 1 191 ? -26.812 36.147 61.468 1.00 5.96 189 ALA B CA 1
ATOM 3228 C C . ALA B 1 191 ? -25.787 36.521 62.540 1.00 5.67 189 ALA B C 1
ATOM 3229 O O . ALA B 1 191 ? -25.965 37.518 63.240 1.00 5.66 189 ALA B O 1
ATOM 3231 N N . VAL B 1 192 ? -24.713 35.741 62.662 1.00 5.49 190 VAL B N 1
ATOM 3232 C CA . VAL B 1 192 ? -23.640 36.082 63.604 1.00 5.76 190 VAL B CA 1
ATOM 3233 C C . VAL B 1 192 ? -22.997 37.407 63.195 1.00 5.86 190 VAL B C 1
ATOM 3234 O O . VAL B 1 192 ? -22.783 38.297 64.027 1.00 6.28 190 VAL B O 1
ATOM 3238 N N . ASP B 1 193 ? -22.705 37.538 61.906 1.00 6.05 191 ASP B N 1
ATOM 3239 C CA . ASP B 1 193 ? -22.106 38.751 61.385 1.00 6.07 191 ASP B CA 1
ATOM 3240 C C . ASP B 1 193 ? -22.996 39.967 61.668 1.00 5.55 191 ASP B C 1
ATOM 3241 O O . ASP B 1 193 ? -22.509 41.011 62.111 1.00 5.99 191 ASP B O 1
ATOM 3246 N N . ALA B 1 194 ? -24.298 39.826 61.425 1.00 5.32 192 ALA B N 1
ATOM 3247 C CA . ALA B 1 194 ? -25.256 40.900 61.698 1.00 5.27 192 ALA B CA 1
ATOM 3248 C C . ALA B 1 194 ? -25.295 41.268 63.180 1.00 6.18 192 ALA B C 1
ATOM 3249 O O . ALA B 1 194 ? -25.303 42.455 63.529 1.00 6.73 192 ALA B O 1
ATOM 3251 N N . ALA B 1 195 ? -25.308 40.257 64.050 1.00 5.76 193 ALA B N 1
ATOM 3252 C CA . ALA B 1 195 ? -25.326 40.487 65.497 1.00 6.10 193 ALA B CA 1
ATOM 3253 C C . ALA B 1 195 ? -24.072 41.231 65.960 1.00 5.94 193 ALA B C 1
ATOM 3254 O O . ALA B 1 195 ? -24.154 42.191 66.729 1.00 6.10 193 ALA B O 1
ATOM 3256 N N . CYS B 1 196 ? -22.911 40.800 65.479 1.00 5.71 194 CYS B N 1
ATOM 3257 C CA . CYS B 1 196 ? -21.663 41.485 65.809 1.00 5.90 194 CYS B CA 1
ATOM 3258 C C . CYS B 1 196 ? -21.670 42.920 65.300 1.00 6.33 194 CYS B C 1
ATOM 3259 O O . CYS B 1 196 ? -21.163 43.823 65.970 1.00 6.56 194 CYS B O 1
ATOM 3262 N N . GLY B 1 197 ? -22.263 43.124 64.124 1.00 6.09 195 GLY B N 1
ATOM 3263 C CA . GLY B 1 197 ? -22.340 44.440 63.499 1.00 6.29 195 GLY B CA 1
ATOM 3264 C C . GLY B 1 197 ? -23.159 45.457 64.274 1.00 6.44 195 GLY B C 1
ATOM 3265 O O . GLY B 1 197 ? -23.084 46.650 63.994 1.00 7.56 195 GLY B O 1
ATOM 3266 N N . GLU B 1 198 ? -23.944 44.986 65.245 1.00 5.75 196 GLU B N 1
ATOM 3267 C CA . GLU B 1 198 ? -24.719 45.873 66.121 1.00 5.80 196 GLU B CA 1
ATOM 3268 C C . GLU B 1 198 ? -23.884 46.463 67.254 1.00 5.92 196 GLU B C 1
ATOM 3269 O O . GLU B 1 198 ? -24.325 47.400 67.933 1.00 6.67 196 GLU B O 1
ATOM 3275 N N . LEU B 1 199 ? -22.690 45.911 67.465 1.00 5.54 197 LEU B N 1
ATOM 3276 C CA . LEU B 1 199 ? -21.852 46.276 68.606 1.00 5.76 197 LEU B CA 1
ATOM 3277 C C . LEU B 1 199 ? -20.820 47.330 68.256 1.00 6.39 197 LEU B C 1
ATOM 3278 O O . LEU B 1 199 ? -20.157 47.243 67.220 1.00 5.83 197 LEU B O 1
ATOM 3283 N N . ASP B 1 200 ? -20.667 48.306 69.143 1.00 7.08 198 ASP B N 1
ATOM 3284 C CA . ASP B 1 200 ? -19.733 49.410 68.940 1.00 7.76 198 ASP B CA 1
ATOM 3285 C C . ASP B 1 200 ? -18.305 48.938 68.672 1.00 7.35 198 ASP B C 1
ATOM 3286 O O . ASP B 1 200 ? -17.622 49.486 67.809 1.00 7.32 198 ASP B O 1
ATOM 3291 N N . ALA B 1 201 ? -17.862 47.915 69.403 1.00 6.74 199 ALA B N 1
ATOM 3292 C CA . ALA B 1 201 ? -16.488 47.447 69.279 1.00 6.59 199 ALA B CA 1
ATOM 3293 C C . ALA B 1 201 ? -16.212 46.933 67.869 1.00 6.16 199 ALA B C 1
ATOM 3294 O O . ALA B 1 201 ? -15.135 47.167 67.325 1.00 7.58 199 ALA B O 1
ATOM 3296 N N . PHE B 1 202 ? -17.193 46.256 67.277 1.00 6.44 200 PHE B N 1
ATOM 3297 C CA . PHE B 1 202 ? -17.062 45.777 65.900 1.00 7.19 200 PHE B CA 1
ATOM 3298 C C . PHE B 1 202 ? -17.188 46.935 64.911 1.00 6.94 200 PHE B C 1
ATOM 3299 O O . PHE B 1 202 ? -16.399 47.039 63.971 1.00 7.49 200 PHE B O 1
ATOM 3307 N N . ARG B 1 203 ? -18.165 47.811 65.127 1.00 6.55 201 ARG B N 1
ATOM 3308 C CA . ARG B 1 203 ? -18.368 48.944 64.226 1.00 6.98 201 ARG B CA 1
ATOM 3309 C C . ARG B 1 203 ? -17.104 49.786 64.110 1.00 7.98 201 ARG B C 1
ATOM 3310 O O . ARG B 1 203 ? -16.703 50.170 63.008 1.00 9.11 201 ARG B O 1
ATOM 3318 N N . ARG B 1 204 ? -16.470 50.059 65.249 1.00 6.86 202 ARG B N 1
ATOM 3319 C CA . ARG B 1 204 ? -15.278 50.900 65.280 1.00 7.76 202 ARG B CA 1
ATOM 3320 C C . ARG B 1 204 ? -14.071 50.244 64.611 1.00 7.29 202 ARG B C 1
ATOM 3321 O O . ARG B 1 204 ? -13.151 50.935 64.169 1.00 8.27 202 ARG B O 1
ATOM 3329 N N . ALA B 1 205 ? -14.090 48.914 64.529 1.00 6.64 203 ALA B N 1
ATOM 3330 C CA . ALA B 1 205 ? -12.979 48.146 63.979 1.00 6.60 203 ALA B CA 1
ATOM 3331 C C . ALA B 1 205 ? -13.082 47.931 62.474 1.00 7.30 203 ALA B C 1
ATOM 3332 O O . ALA B 1 205 ? -12.103 47.522 61.844 1.00 7.77 203 ALA B O 1
ATOM 3334 N N . ALA B 1 206 ? -14.259 48.183 61.907 1.00 7.89 204 ALA B N 1
ATOM 3335 C CA . ALA B 1 206 ? -14.511 47.889 60.494 1.00 8.53 204 ALA B CA 1
ATOM 3336 C C . ALA B 1 206 ? -13.609 48.725 59.586 1.00 8.55 204 ALA B C 1
ATOM 3337 O O . ALA B 1 206 ? -13.300 49.866 59.914 1.00 8.56 204 ALA B O 1
ATOM 3339 N N . PRO B 1 207 ? -13.170 48.151 58.449 1.00 7.77 205 PRO B N 1
ATOM 3340 C CA . PRO B 1 207 ? -12.301 48.852 57.495 1.00 8.26 205 PRO B CA 1
ATOM 3341 C C . PRO B 1 207 ? -12.725 50.293 57.169 1.00 9.22 205 PRO B C 1
ATOM 3342 O O . PRO B 1 207 ? -11.892 51.203 57.213 1.00 8.85 205 PRO B O 1
ATOM 3346 N N . ALA B 1 208 ? -14.006 50.496 56.862 1.00 9.26 206 ALA B N 1
ATOM 3347 C CA . ALA B 1 208 ? -14.499 51.812 56.445 1.00 9.94 206 ALA B CA 1
ATOM 3348 C C . ALA B 1 208 ? -14.431 52.879 57.547 1.00 10.73 206 ALA B C 1
ATOM 3349 O O . ALA B 1 208 ? -14.540 54.073 57.260 1.00 10.78 206 ALA B O 1
ATOM 3351 N N . ALA B 1 209 ? -14.237 52.452 58.794 1.00 10.61 207 ALA B N 1
ATOM 3352 C CA . ALA B 1 209 ? -14.180 53.374 59.932 1.00 10.53 207 ALA B CA 1
ATOM 3353 C C . ALA B 1 209 ? -12.754 53.809 60.297 1.00 10.14 207 ALA B C 1
ATOM 3354 O O . ALA B 1 209 ? -12.558 54.598 61.224 1.00 11.88 207 ALA B O 1
ATOM 3356 N N . GLN B 1 210 ? -11.765 53.311 59.561 1.00 9.17 208 GLN B N 1
ATOM 3357 C CA . GLN B 1 210 ? -10.360 53.549 59.906 1.00 8.31 208 GLN B CA 1
ATOM 3358 C C . GLN B 1 210 ? -9.793 54.846 59.326 1.00 8.48 208 GLN B C 1
ATOM 3359 O O . GLN B 1 210 ? -10.261 55.315 58.281 1.00 8.65 208 GLN B O 1
ATOM 3365 N N . PRO B 1 211 ? -8.782 55.434 60.003 1.00 9.00 209 PRO B N 1
ATOM 3366 C CA . PRO B 1 211 ? -8.183 56.710 59.571 1.00 9.56 209 PRO B CA 1
ATOM 3367 C C . PRO B 1 211 ? -7.654 56.708 58.134 1.00 8.40 209 PRO B C 1
ATOM 3368 O O . PRO B 1 211 ? -7.719 57.736 57.451 1.00 8.56 209 PRO B O 1
ATOM 3372 N N . ASP B 1 212 ? -7.132 55.565 57.690 1.00 7.84 210 ASP B N 1
ATOM 3373 C CA . ASP B 1 212 ? -6.525 55.448 56.363 1.00 7.95 210 ASP B CA 1
ATOM 3374 C C . ASP B 1 212 ? -7.487 54.948 55.280 1.00 7.90 210 ASP B C 1
ATOM 3375 O O . ASP B 1 212 ? -7.070 54.683 54.145 1.00 7.49 210 ASP B O 1
ATOM 3380 N N . SER B 1 213 ? -8.771 54.834 55.624 1.00 8.42 211 SER B N 1
ATOM 3381 C CA . SER B 1 213 ? -9.784 54.385 54.665 1.00 10.15 211 SER B CA 1
ATOM 3382 C C . SER B 1 213 ? -10.036 55.422 53.577 1.00 11.31 211 SER B C 1
ATOM 3383 O O . SER B 1 213 ? -9.682 56.593 53.730 1.00 11.56 211 SER B O 1
ATOM 3386 N N . ALA B 1 214 ? -10.646 54.975 52.481 1.00 12.77 212 ALA B N 1
ATOM 3387 C CA . ALA B 1 214 ? -10.956 55.841 51.349 1.00 14.77 212 ALA B CA 1
ATOM 3388 C C . ALA B 1 214 ? -11.983 56.903 51.731 1.00 15.87 212 ALA B C 1
ATOM 3389 O O . ALA B 1 214 ? -11.970 58.011 51.195 1.00 16.40 212 ALA B O 1
#

Radius of gyration: 20.25 Å; Cα contacts (8 Å, |Δi|>4): 690; chains: 2; bounding box: 49×55×47 Å

Foldseek 3Di:
DAKEKEEALLALLQLLLLLLCLQLVGDYHYHYQDVVVPSLVDVVVCVQPVVSDDIWMQGVPHIHDDSVVVSVVSCVVRVPPHQFDDDPVRNVLLVVLLCLQVPQQVVCLDPVNLVCCCPVVVDDLLNSLVSNLVRLVVSLVVQLVSQVVDPQDDQASRHPDHHSSLSRLLSSVVVCVVSVHDCVVRVSSVSNNVVLCVDPSSVCSHSCNDPNHD/DAKEKEEALLALLQLLLLLLCLQLVGDYHYHYQDVVVPSLVDPVVCVQPVVSDDIWMDGVPHIHDDSVVVSVVSCVVRVPPHQFDDDPVRNVLLVVLLCLQVPQQVVCLDPVNLVCCCPVVVDDLVNSLVSNLVRLVVSLVVLLVSQVPDPQPDQASRHDDHHSSLSRLLSSVVVCVVSVHDCVVRPSSVSNNVVLCVDPSSVCSHSCNDPNHD